Protein AF-A0A6G0XPV6-F1 (afdb_monomer)

Organism: NCBI:txid100861

Mean predicted aligned error: 24.41 Å

Sequence (378 aa):
MSLHVETKFAAVDLTLRTPSNTSTLHERPFAVPECDDDDDSSDSDRELEDHAVDDDDGNQAAPPVDFKWDGVGEIQALKLQNSELVATIKDLKRQVAELEVLLEGVEPIPGLDINSLKDVLQGADIVDHDIRDVKIVHMAKKLRQTKVTLTKERNKAAGASSRIAELEQALHQAQEDLLRSQRQVHKLQLGEKPSEPKIDLSSVVPVKKFDELRVKFEAQTIELKKTQRALQREVGEDVPLAELLDGESGKRGRAQQIVMLKAKVKKLEKELQTRAVPDTGVDAKAEMELQSLKVDKQKQLDQVTSDLNAFKEATDKLSRKYDAQKARVQVLEKEATKNKTKITLLLEKSKNDDALIDALQNELEDLQRGRPQPPKGT

Foldseek 3Di:
DDDDDDDDDDDDDDDDDDDDDDDDDDDDDDDDDDDDDDDDDDDDDDDDDDDDDDDDDDDDDDDDDDDDCVCVVVVVVVVVVVVVVVVVVVVVVVVVVVVVVVVVVDDQDVPDGVQLVVLCVVPHDDDPDDSVVSVVVVVVVVVVVVVVVVVVVVVVVVVVVVVVVVVVVVVVVVVVVVVVVVVVVVVVVVDDDDDDDDDDDDDPPCVVVVVVVVVVVVVVVVVVVVVVVVVCVQQDVPDPVVLVVVVPDPDQGPVRVVVVVVVVVVVVVVVVVVVPDPPCPVVVVVVVVVVVVVVVVVVVVVVVVVVVVVVVVVVVVVVVVVVVVVVVVVVVVVVVVVVVVVVVVVVVVVVVVVVVVVVVVVVVVVVVVVDDDDPDDD

Secondary structure (DSSP, 8-state):
--------PPPPP---PPP---------PPPPP---------------------------PPPPP----TTHHHHHHHHHHHHHHHHHHHHHHHHHHHHHHHHHT-PPPTT--TTTHHHHTTT-------HHHHHHHHHHHHHHHHHHHHHHHHHHHHHHHHHHHHHHHHHHHHHHHHHHHHHHHHHHHT--------------SSHHHHHHHHHHHHHHHHHHHHHHHHHHHHH-TTS-HHHHHTS------HHHHHHHHHHHHHHHHHHHHHH-S--HHHHHHHHHHHHHHHHHHHHHHHHHHHHHHHHHHHHHHHHHHHHHHHHHHHHHHHHHHHHHHHHHHHHHHHHHHHHHHHHHHHHHHHHHHTSPPPP---

InterPro domains:
  IPR038929 Coiled-coil domain-containing protein 13 [PTHR31935] (52-369)

Structure (mmCIF, N/CA/C/O backbone):
data_AF-A0A6G0XPV6-F1
#
_entry.id   AF-A0A6G0XPV6-F1
#
loop_
_atom_site.group_PDB
_atom_site.id
_atom_site.type_symbol
_atom_site.label_atom_id
_atom_site.label_alt_id
_atom_site.label_comp_id
_atom_site.label_asym_id
_atom_site.label_entity_id
_atom_site.label_seq_id
_atom_site.pdbx_PDB_ins_code
_atom_site.Cartn_x
_atom_site.Cartn_y
_atom_site.Cartn_z
_atom_site.occupancy
_atom_site.B_iso_or_equiv
_atom_site.auth_seq_id
_atom_site.auth_comp_id
_atom_site.auth_asym_id
_atom_site.auth_atom_id
_atom_site.pdbx_PDB_model_num
ATOM 1 N N . MET A 1 1 ? 45.791 29.872 6.312 1.00 49.31 1 MET A N 1
ATOM 2 C CA . MET A 1 1 ? 44.598 29.009 6.218 1.00 49.31 1 MET A CA 1
ATOM 3 C C . MET A 1 1 ? 44.912 27.721 6.952 1.00 49.31 1 MET A C 1
ATOM 5 O O . MET A 1 1 ? 45.817 27.038 6.509 1.00 49.31 1 MET A O 1
ATOM 9 N N . SER A 1 2 ? 44.233 27.446 8.065 1.00 40.31 2 SER A N 1
ATOM 10 C CA . SER A 1 2 ? 44.058 26.094 8.614 1.00 40.31 2 SER A CA 1
ATOM 11 C C . SER A 1 2 ? 42.866 26.140 9.561 1.00 40.31 2 SER A C 1
ATOM 13 O O . SER A 1 2 ? 42.873 26.868 10.550 1.00 40.31 2 SER A O 1
ATOM 15 N N . LEU A 1 3 ? 41.815 25.431 9.166 1.00 44.12 3 LEU A N 1
ATOM 16 C CA . LEU A 1 3 ? 40.513 25.353 9.816 1.00 44.12 3 LEU A CA 1
ATOM 17 C C . LEU A 1 3 ? 40.610 24.461 11.058 1.00 44.12 3 LEU A C 1
ATOM 19 O O . LEU A 1 3 ? 41.122 23.351 10.956 1.00 44.12 3 LEU A O 1
ATOM 23 N N . HIS A 1 4 ? 40.084 24.918 12.193 1.00 40.03 4 HIS A N 1
ATOM 24 C CA . HIS A 1 4 ? 39.777 24.062 13.340 1.00 40.03 4 HIS A CA 1
ATOM 25 C C . HIS A 1 4 ? 38.324 24.319 13.736 1.00 40.03 4 HIS A C 1
ATOM 27 O O . HIS A 1 4 ? 37.981 25.395 14.219 1.00 40.03 4 HIS A O 1
ATOM 33 N N . VAL A 1 5 ? 37.466 23.341 13.450 1.00 47.75 5 VAL A N 1
ATOM 34 C CA . VAL A 1 5 ? 36.056 23.323 13.844 1.00 47.75 5 VAL A CA 1
ATOM 35 C C . VAL A 1 5 ? 35.954 22.397 15.051 1.00 47.75 5 VAL A C 1
ATOM 37 O O . VAL A 1 5 ? 36.143 21.192 14.922 1.00 47.75 5 VAL A O 1
ATOM 40 N N . GLU A 1 6 ? 35.689 22.962 16.227 1.00 44.44 6 GLU A N 1
ATOM 41 C CA . GLU A 1 6 ? 35.409 22.200 17.445 1.00 44.44 6 GLU A CA 1
ATOM 42 C C . GLU A 1 6 ? 33.914 21.865 17.517 1.00 44.44 6 GLU A C 1
ATOM 44 O O . GLU A 1 6 ? 33.072 22.736 17.739 1.00 44.44 6 GLU A O 1
ATOM 49 N N . THR A 1 7 ? 33.568 20.590 17.357 1.00 52.47 7 THR A N 1
ATOM 50 C CA . THR A 1 7 ? 32.229 20.068 17.656 1.00 52.47 7 THR A CA 1
ATOM 51 C C . THR A 1 7 ? 32.193 19.542 19.088 1.00 52.47 7 THR A C 1
ATOM 53 O O . THR A 1 7 ? 32.801 18.517 19.394 1.00 52.47 7 THR A O 1
ATOM 56 N N . LYS A 1 8 ? 31.468 20.234 19.971 1.00 47.25 8 LYS A N 1
ATOM 57 C CA . LYS A 1 8 ? 31.174 19.776 21.335 1.00 47.25 8 LYS A CA 1
ATOM 58 C C . LYS A 1 8 ? 29.966 18.836 21.305 1.00 47.25 8 LYS A C 1
ATOM 60 O O . LYS A 1 8 ? 28.861 19.284 21.014 1.00 47.25 8 LYS A O 1
ATOM 65 N N . PHE A 1 9 ? 30.163 17.560 21.630 1.00 42.25 9 PHE A N 1
ATOM 66 C CA . PHE A 1 9 ? 29.075 16.625 21.931 1.00 42.25 9 PHE A CA 1
ATOM 67 C C . PHE A 1 9 ? 28.876 16.558 23.449 1.00 42.25 9 PHE A C 1
ATOM 69 O O . PHE A 1 9 ? 29.795 16.206 24.185 1.00 42.25 9 PHE A O 1
ATOM 76 N N . ALA A 1 10 ? 27.680 16.914 23.917 1.00 42.97 10 ALA A N 1
ATOM 77 C CA . ALA A 1 10 ? 27.242 16.676 25.286 1.00 42.97 10 ALA A CA 1
ATOM 78 C C . ALA A 1 10 ? 26.625 15.271 25.367 1.00 42.97 10 ALA A C 1
ATOM 80 O O . ALA A 1 10 ? 25.616 15.006 24.716 1.00 42.97 10 ALA A O 1
ATOM 81 N N . ALA A 1 11 ? 27.233 14.375 26.145 1.00 42.47 11 ALA A N 1
ATOM 82 C CA . ALA A 1 11 ? 26.653 13.082 26.493 1.00 42.47 11 ALA A CA 1
ATOM 83 C C . ALA A 1 11 ? 25.880 13.232 27.811 1.00 42.47 11 ALA A C 1
ATOM 85 O O . ALA A 1 11 ? 26.464 13.573 28.838 1.00 42.47 11 ALA A O 1
ATOM 86 N N . VAL A 1 12 ? 24.563 13.023 27.768 1.00 45.41 12 VAL A N 1
ATOM 87 C CA . VAL A 1 12 ? 23.719 12.901 28.962 1.00 45.41 12 VAL A CA 1
ATOM 88 C C . VAL A 1 12 ? 23.673 11.425 29.339 1.00 45.41 12 VAL A C 1
ATOM 90 O O . VAL A 1 12 ? 23.233 10.591 28.551 1.00 45.41 12 VAL A O 1
ATOM 93 N N . ASP A 1 13 ? 24.149 11.132 30.542 1.00 49.78 13 ASP A N 1
ATOM 94 C CA . ASP A 1 13 ? 24.100 9.828 31.189 1.00 49.78 13 ASP A CA 1
ATOM 95 C C . ASP A 1 13 ? 22.723 9.654 31.859 1.00 49.78 13 ASP A C 1
ATOM 97 O O . ASP A 1 13 ? 22.327 10.466 32.699 1.00 49.78 13 ASP A O 1
ATOM 101 N N . LEU A 1 14 ? 21.958 8.637 31.454 1.00 42.81 14 LEU A N 1
ATOM 102 C CA . LEU A 1 14 ? 20.659 8.288 32.040 1.00 42.81 14 LEU A CA 1
ATOM 103 C C . LEU A 1 14 ? 20.728 6.868 32.602 1.00 42.81 14 LEU A C 1
ATOM 105 O O . LEU A 1 14 ? 20.331 5.889 31.973 1.00 42.81 14 LEU A O 1
ATOM 109 N N . THR A 1 15 ? 21.205 6.776 33.839 1.00 46.66 15 THR A N 1
ATOM 110 C CA . THR A 1 15 ? 21.022 5.612 34.703 1.00 46.66 15 THR A CA 1
ATOM 111 C C . THR A 1 15 ? 19.633 5.678 35.346 1.00 46.66 15 THR A C 1
ATOM 113 O O . THR A 1 15 ? 19.383 6.479 36.245 1.00 46.66 15 THR A O 1
ATOM 116 N N . LEU A 1 16 ? 18.700 4.828 34.902 1.00 37.09 16 LEU A N 1
ATOM 117 C CA . LEU A 1 16 ? 17.419 4.625 35.587 1.00 37.09 16 LEU A CA 1
ATOM 118 C C . LEU A 1 16 ? 17.441 3.319 36.384 1.00 37.09 16 LEU A C 1
ATOM 120 O O . LEU A 1 16 ? 17.413 2.213 35.855 1.00 37.09 16 LEU A O 1
ATOM 124 N N . ARG A 1 17 ? 17.498 3.511 37.700 1.00 37.88 17 ARG A N 1
ATOM 125 C CA . ARG A 1 17 ? 17.393 2.535 38.783 1.00 37.88 17 ARG A CA 1
ATOM 126 C C . ARG A 1 17 ? 15.908 2.240 39.034 1.00 37.88 17 ARG A C 1
ATOM 128 O O . ARG A 1 17 ? 15.170 3.152 39.394 1.00 37.88 17 ARG A O 1
ATOM 135 N N . THR A 1 18 ? 15.466 0.992 38.893 1.00 41.28 18 THR A N 1
ATOM 136 C CA . THR A 1 18 ? 14.113 0.559 39.297 1.00 41.28 18 THR A CA 1
ATOM 137 C C . THR A 1 18 ? 14.152 -0.167 40.648 1.00 41.28 18 THR A C 1
ATOM 139 O O . THR A 1 18 ? 14.973 -1.072 40.806 1.00 41.28 18 THR A O 1
ATOM 142 N N . PRO A 1 19 ? 13.287 0.173 41.624 1.00 39.00 19 PRO A N 1
ATOM 143 C CA . PRO A 1 19 ? 13.164 -0.573 42.871 1.00 39.00 19 PRO A CA 1
ATOM 144 C C . PRO A 1 19 ? 12.219 -1.772 42.693 1.00 39.00 19 PRO A C 1
ATOM 146 O O . PRO A 1 19 ? 11.041 -1.604 42.383 1.00 39.00 19 PRO A O 1
ATOM 149 N N . SER A 1 20 ? 12.720 -2.985 42.926 1.00 35.31 20 SER A N 1
ATOM 150 C CA . SER A 1 20 ? 11.898 -4.185 43.095 1.00 35.31 20 SER A CA 1
ATOM 151 C C . SER A 1 20 ? 11.535 -4.340 44.570 1.00 35.31 20 SER A C 1
ATOM 153 O O . SER A 1 20 ? 12.398 -4.609 45.403 1.00 35.31 20 SER A O 1
ATOM 155 N N . ASN A 1 21 ? 10.254 -4.173 44.882 1.00 35.88 21 ASN A N 1
ATOM 156 C CA . ASN A 1 21 ? 9.684 -4.491 46.181 1.00 35.88 21 ASN A CA 1
ATOM 157 C C . ASN A 1 21 ? 8.454 -5.364 45.925 1.00 35.88 21 ASN A C 1
ATOM 159 O O . ASN A 1 21 ? 7.423 -4.833 45.532 1.00 35.88 21 ASN A O 1
ATOM 163 N N . THR A 1 22 ? 8.558 -6.681 46.098 1.00 35.03 22 THR A N 1
ATOM 164 C CA . THR A 1 22 ? 7.413 -7.524 46.473 1.00 35.03 22 THR A CA 1
ATOM 165 C C . THR A 1 22 ? 7.911 -8.741 47.238 1.00 35.03 22 THR A C 1
ATOM 167 O O . THR A 1 22 ? 8.741 -9.517 46.771 1.00 35.03 22 THR A O 1
ATOM 170 N N . SER A 1 23 ? 7.418 -8.834 48.467 1.00 34.62 23 SER A N 1
ATOM 171 C CA . SER A 1 23 ? 7.659 -9.909 49.409 1.00 34.62 23 SER A CA 1
ATOM 172 C C . SER A 1 23 ? 6.987 -11.207 48.972 1.00 34.62 23 SER A C 1
ATOM 174 O O . SER A 1 23 ? 5.890 -11.230 48.420 1.00 34.62 23 SER A O 1
ATOM 176 N N . THR A 1 24 ? 7.678 -12.281 49.312 1.00 35.19 24 THR A N 1
ATOM 177 C CA . THR A 1 24 ? 7.305 -13.690 49.288 1.00 35.19 24 THR A CA 1
ATOM 178 C C . THR A 1 24 ? 5.994 -13.994 50.019 1.00 35.19 24 THR A C 1
ATOM 180 O O . THR A 1 24 ? 5.894 -13.708 51.212 1.00 35.19 24 THR A O 1
ATOM 183 N N . LEU A 1 25 ? 5.070 -14.705 49.366 1.00 34.28 25 LEU A N 1
ATOM 184 C CA . LEU A 1 25 ? 4.220 -15.697 50.028 1.00 34.28 25 LEU A CA 1
ATOM 185 C C . LEU A 1 25 ? 4.074 -16.945 49.144 1.00 34.28 25 LEU A C 1
ATOM 187 O O . LEU A 1 25 ? 3.877 -16.877 47.936 1.00 34.28 25 LEU A O 1
ATOM 191 N N . HIS A 1 26 ? 4.267 -18.068 49.818 1.00 35.47 26 HIS A N 1
ATOM 192 C CA . HIS A 1 26 ? 4.260 -19.462 49.396 1.00 35.47 26 HIS A CA 1
ATOM 193 C C . HIS A 1 26 ? 2.823 -19.967 49.137 1.00 35.47 26 HIS A C 1
ATOM 195 O O . HIS A 1 26 ? 1.943 -19.629 49.919 1.00 35.47 26 HIS A O 1
ATOM 201 N N . GLU A 1 27 ? 2.602 -20.782 48.094 1.00 34.09 27 GLU A N 1
ATOM 202 C CA . GLU A 1 27 ? 2.160 -22.200 48.160 1.00 34.09 27 GLU A CA 1
ATOM 203 C C . GLU A 1 27 ? 1.371 -22.697 46.919 1.00 34.09 27 GLU A C 1
ATOM 205 O O . GLU A 1 27 ? 0.263 -22.258 46.638 1.00 34.09 27 GLU A O 1
ATOM 210 N N . ARG A 1 28 ? 1.960 -23.742 46.311 1.00 39.84 28 ARG A N 1
ATOM 211 C CA . ARG A 1 28 ? 1.406 -24.934 45.625 1.00 39.84 28 ARG A CA 1
ATOM 212 C C . ARG A 1 28 ? 0.833 -24.855 44.188 1.00 39.84 28 ARG A C 1
ATOM 214 O O . ARG A 1 28 ? 0.053 -23.965 43.869 1.00 39.84 28 ARG A O 1
ATOM 221 N N . PRO A 1 29 ? 1.195 -25.837 43.325 1.00 40.56 29 PRO A N 1
ATOM 222 C CA . PRO A 1 29 ? 0.810 -25.882 41.917 1.00 40.56 29 PRO A CA 1
ATOM 223 C C . PRO A 1 29 ? -0.549 -26.572 41.722 1.00 40.56 29 PRO A C 1
ATOM 225 O O . PRO A 1 29 ? -0.818 -27.621 42.308 1.00 40.56 29 PRO A O 1
ATOM 228 N N . PHE A 1 30 ? -1.392 -25.989 40.872 1.00 32.88 30 PHE A N 1
ATOM 229 C CA . PHE A 1 30 ? -2.636 -26.599 40.407 1.00 32.88 30 PHE A CA 1
ATOM 230 C C . PHE A 1 30 ? -2.344 -27.400 39.132 1.00 32.88 30 PHE A C 1
ATOM 232 O O . PHE A 1 30 ? -1.812 -26.858 38.164 1.00 32.88 30 PHE A O 1
ATOM 239 N N . ALA A 1 31 ? -2.645 -28.696 39.178 1.00 39.97 31 ALA A N 1
ATOM 240 C CA . ALA A 1 31 ? -2.486 -29.645 38.086 1.00 39.97 31 ALA A CA 1
ATOM 241 C C . ALA A 1 31 ? -3.418 -29.309 36.912 1.00 39.97 31 ALA A C 1
ATOM 243 O O . ALA A 1 31 ? -4.580 -28.954 37.120 1.00 39.97 31 ALA A O 1
ATOM 244 N N . VAL A 1 32 ? -2.903 -29.448 35.690 1.00 45.84 32 VAL A N 1
ATOM 245 C CA . VAL A 1 32 ? -3.688 -29.393 34.453 1.00 45.84 32 VAL A CA 1
ATOM 246 C C . VAL A 1 32 ? -4.078 -30.834 34.105 1.00 45.84 32 VAL A C 1
ATOM 248 O O . VAL A 1 32 ? -3.176 -31.664 33.994 1.00 45.84 32 VAL A O 1
ATOM 251 N N . PRO A 1 33 ? -5.374 -31.169 33.991 1.00 44.88 33 PRO A N 1
ATOM 252 C CA . PRO A 1 33 ? -5.813 -32.465 33.485 1.00 44.88 33 PRO A CA 1
ATOM 253 C C . PRO A 1 33 ? -5.529 -32.559 31.983 1.00 44.88 33 PRO A C 1
ATOM 255 O O . PRO A 1 33 ? -6.062 -31.774 31.201 1.00 44.88 33 PRO A O 1
ATOM 258 N N . GLU A 1 34 ? -4.673 -33.500 31.609 1.00 39.22 34 GLU A N 1
ATOM 259 C CA . GLU A 1 34 ? -4.464 -33.947 30.235 1.00 3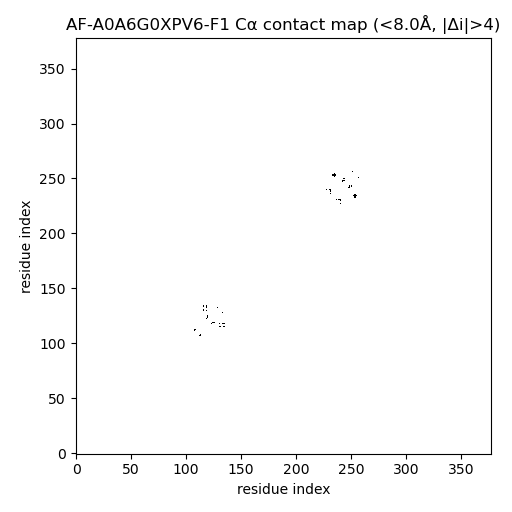9.22 34 GLU A CA 1
ATOM 260 C C . GLU A 1 34 ? -5.424 -35.123 30.017 1.00 39.22 34 GLU A C 1
ATOM 262 O O . GLU A 1 34 ? -5.333 -36.128 30.721 1.00 39.22 34 GLU A O 1
ATOM 267 N N . CYS A 1 35 ? -6.415 -34.943 29.144 1.00 33.38 35 CYS A N 1
ATOM 268 C CA . CYS A 1 35 ? -7.353 -35.983 28.733 1.00 33.38 35 CYS A CA 1
ATOM 269 C C . CYS A 1 35 ? -7.033 -36.399 27.292 1.00 33.38 35 CYS A C 1
ATOM 271 O O . CYS A 1 35 ? -7.314 -35.654 26.357 1.00 33.38 35 CYS A O 1
ATOM 273 N N . ASP A 1 36 ? -6.427 -37.581 27.201 1.00 36.75 36 ASP A N 1
ATOM 274 C CA . ASP A 1 36 ? -6.755 -38.708 26.323 1.00 36.75 36 ASP A CA 1
ATOM 275 C C . ASP A 1 36 ? -6.832 -38.467 24.803 1.00 36.75 36 ASP A C 1
ATOM 277 O O . ASP A 1 36 ? -7.886 -38.156 24.246 1.00 36.75 36 ASP A O 1
ATOM 281 N N . ASP A 1 37 ? -5.709 -38.749 24.133 1.00 38.69 37 ASP A N 1
ATOM 282 C CA . ASP A 1 37 ? -5.690 -39.321 22.784 1.00 38.69 37 ASP A CA 1
ATOM 283 C C . ASP A 1 37 ? -5.751 -40.856 22.918 1.00 38.69 37 ASP A C 1
ATOM 285 O O . ASP A 1 37 ? -4.761 -41.507 23.261 1.00 38.69 37 ASP A O 1
ATOM 289 N N . ASP A 1 38 ? -6.924 -41.436 22.662 1.00 38.41 38 ASP A N 1
ATOM 290 C CA . ASP A 1 38 ? -7.079 -42.869 22.402 1.00 38.41 38 ASP A CA 1
ATOM 291 C C . ASP A 1 38 ? -6.605 -43.168 20.968 1.00 38.41 38 ASP A C 1
ATOM 293 O O . ASP A 1 38 ? -7.266 -42.758 20.012 1.00 38.41 38 ASP A O 1
ATOM 297 N N . ASP A 1 39 ? -5.520 -43.930 20.794 1.00 38.38 39 ASP A N 1
ATOM 298 C CA . ASP A 1 39 ? -5.493 -44.963 19.751 1.00 38.38 39 ASP A CA 1
ATOM 299 C C . ASP A 1 39 ? -4.485 -46.086 20.051 1.00 38.38 39 ASP A C 1
ATOM 301 O O . ASP A 1 39 ? -3.429 -45.912 20.660 1.00 38.38 39 ASP A O 1
ATOM 305 N N . ASP A 1 40 ? -4.894 -47.265 19.615 1.00 37.91 40 ASP A N 1
ATOM 306 C CA . ASP A 1 40 ? -4.595 -48.604 20.100 1.00 37.91 40 ASP A CA 1
ATOM 307 C C . ASP A 1 40 ? -3.389 -49.235 19.376 1.00 37.91 40 ASP A C 1
ATOM 309 O O . ASP A 1 40 ? -3.312 -49.214 18.145 1.00 37.91 40 ASP A O 1
ATOM 313 N N . SER A 1 41 ? -2.463 -49.853 20.119 1.00 38.59 41 SER A N 1
ATOM 314 C CA . SER A 1 41 ? -1.774 -51.087 19.693 1.00 38.59 41 SER A CA 1
ATOM 315 C C . SER A 1 41 ? -0.835 -51.633 20.767 1.00 38.59 41 SER A C 1
ATOM 317 O O . SER A 1 41 ? 0.247 -51.111 21.036 1.00 38.59 41 SER A O 1
ATOM 319 N N . SER A 1 42 ? -1.250 -52.769 21.314 1.00 41.09 42 SER A N 1
ATOM 320 C CA . SER A 1 42 ? -0.422 -53.769 21.982 1.00 41.09 42 SER A CA 1
ATOM 321 C C . SER A 1 42 ? 0.751 -54.247 21.114 1.00 41.09 42 SER A C 1
ATOM 323 O O . SER A 1 42 ? 0.506 -54.618 19.968 1.00 41.09 42 SER A O 1
ATOM 325 N N . ASP A 1 43 ? 1.955 -54.401 21.683 1.00 34.00 43 ASP A N 1
ATOM 326 C CA . ASP A 1 43 ? 2.700 -55.665 21.549 1.00 34.00 43 ASP A CA 1
ATOM 327 C C . ASP A 1 43 ? 3.873 -55.811 22.550 1.00 34.00 43 ASP A C 1
ATOM 329 O O . ASP A 1 43 ? 4.791 -54.997 22.587 1.00 34.00 43 ASP A O 1
ATOM 333 N N . SER A 1 44 ? 3.818 -56.917 23.299 1.00 34.75 44 SER A N 1
ATOM 334 C CA . SER A 1 44 ? 4.909 -57.792 23.764 1.00 34.75 44 SER A CA 1
ATOM 335 C C . SER A 1 44 ? 6.082 -57.286 24.633 1.00 34.75 44 SER A C 1
ATOM 337 O O . SER A 1 44 ? 7.058 -56.711 24.160 1.00 34.75 44 SER A O 1
ATOM 339 N N . ASP A 1 45 ? 6.028 -57.724 25.899 1.00 34.88 45 ASP A N 1
ATOM 340 C CA . ASP A 1 45 ? 7.045 -58.477 26.659 1.00 34.88 45 ASP A CA 1
ATOM 341 C C . ASP A 1 45 ? 8.540 -58.107 26.540 1.00 34.88 45 ASP A C 1
ATOM 343 O O . ASP A 1 45 ? 9.202 -58.428 25.551 1.00 34.88 45 ASP A O 1
ATOM 347 N N . ARG A 1 46 ? 9.142 -57.685 27.667 1.00 37.62 46 ARG A N 1
ATOM 348 C CA . ARG A 1 46 ? 10.070 -58.542 28.446 1.00 37.62 46 ARG A CA 1
ATOM 349 C C . ARG A 1 46 ? 10.626 -57.861 29.698 1.00 37.62 46 ARG A C 1
ATOM 351 O O . ARG A 1 46 ? 11.112 -56.737 29.673 1.00 37.62 46 ARG A O 1
ATOM 358 N N . GLU A 1 47 ? 10.557 -58.645 30.765 1.00 39.12 47 GLU A N 1
ATOM 359 C CA . GLU A 1 47 ? 11.139 -58.498 32.096 1.00 39.12 47 GLU A CA 1
ATOM 360 C C . GLU A 1 47 ? 12.645 -58.207 32.064 1.00 39.12 47 GLU A C 1
ATOM 362 O O . GLU A 1 47 ? 13.338 -58.711 31.183 1.00 39.12 47 GLU A O 1
ATOM 367 N N . LEU A 1 48 ? 13.140 -57.485 33.076 1.00 37.22 48 LEU A N 1
ATOM 368 C CA . LEU A 1 48 ? 14.410 -57.760 33.761 1.00 37.22 48 LEU A CA 1
ATOM 369 C C . LEU A 1 48 ? 14.445 -56.972 35.086 1.00 37.22 48 LEU A C 1
ATOM 371 O O . LEU A 1 4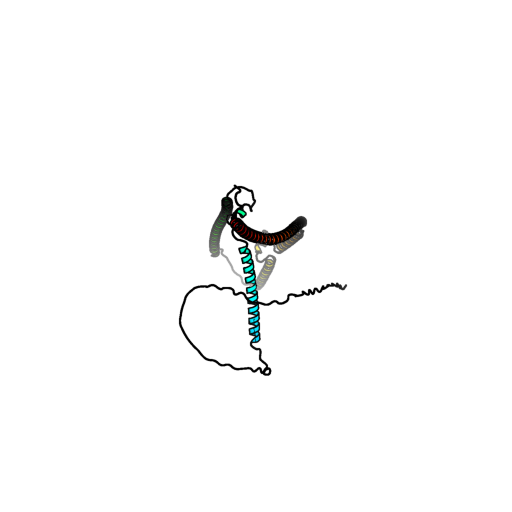8 ? 14.575 -55.749 35.103 1.00 37.22 48 LEU A O 1
ATOM 375 N N . GLU A 1 49 ? 14.303 -57.703 36.189 1.00 39.38 49 GLU A N 1
ATOM 376 C CA . GLU A 1 49 ? 14.716 -57.292 37.533 1.00 39.38 49 GLU A CA 1
ATOM 377 C C . GLU A 1 49 ? 16.254 -57.254 37.612 1.00 39.38 49 GLU A C 1
ATOM 379 O O . GLU A 1 49 ? 16.898 -58.154 37.075 1.00 39.38 49 GLU A O 1
ATOM 384 N N . ASP A 1 50 ? 16.839 -56.291 38.335 1.00 33.38 50 ASP A N 1
ATOM 385 C CA . ASP A 1 50 ? 17.950 -56.598 39.250 1.00 33.38 50 ASP A CA 1
ATOM 386 C C . ASP A 1 50 ? 18.099 -55.546 40.368 1.00 33.38 50 ASP A C 1
ATOM 388 O O . ASP A 1 50 ? 17.691 -54.389 40.261 1.00 33.38 50 ASP A O 1
ATOM 392 N N . HIS A 1 51 ? 18.656 -56.036 41.464 1.00 35.59 51 HIS A N 1
ATOM 393 C CA . HIS A 1 51 ? 18.689 -55.576 42.838 1.00 35.59 51 HIS A CA 1
ATOM 394 C C . HIS A 1 51 ? 19.543 -54.335 43.173 1.00 35.59 51 HIS A C 1
ATOM 396 O O . HIS A 1 51 ? 20.588 -54.082 42.589 1.00 35.59 51 HIS A O 1
ATOM 402 N N . ALA A 1 52 ? 19.066 -53.648 44.225 1.00 42.03 52 ALA A N 1
ATOM 403 C CA . ALA A 1 52 ? 19.731 -53.040 45.393 1.00 42.03 52 ALA A CA 1
ATOM 404 C C . ALA A 1 52 ? 21.222 -52.635 45.347 1.00 42.03 52 ALA A C 1
ATOM 406 O O . ALA A 1 52 ? 22.069 -53.408 44.919 1.00 42.03 52 ALA A O 1
ATOM 407 N N . VAL A 1 53 ? 21.538 -51.498 45.994 1.00 39.91 53 VAL A N 1
ATOM 408 C CA . VAL A 1 53 ? 22.433 -51.383 47.177 1.00 39.91 53 VAL A CA 1
ATOM 409 C C . VAL A 1 53 ? 22.612 -49.893 47.550 1.00 39.91 53 VAL A C 1
ATOM 411 O O . VAL A 1 53 ? 22.916 -49.059 46.700 1.00 39.91 53 VAL A O 1
ATOM 414 N N . ASP A 1 54 ? 22.360 -49.583 48.827 1.00 45.97 54 ASP A N 1
ATOM 415 C CA . ASP A 1 54 ? 22.787 -48.378 49.562 1.00 45.97 54 ASP A CA 1
ATOM 416 C C . ASP A 1 54 ? 24.322 -48.251 49.577 1.00 45.97 54 ASP A C 1
ATOM 418 O O . ASP A 1 54 ? 24.985 -49.270 49.703 1.00 45.97 54 ASP A O 1
ATOM 422 N N . ASP A 1 55 ? 24.877 -47.034 49.525 1.00 39.12 55 ASP A N 1
ATOM 423 C CA . ASP A 1 55 ? 25.937 -46.574 50.451 1.00 39.12 55 ASP A CA 1
ATOM 424 C C . ASP A 1 55 ? 26.487 -45.181 50.064 1.00 39.12 55 ASP A C 1
ATOM 426 O O . ASP A 1 55 ? 27.019 -44.966 48.978 1.00 39.12 55 ASP A O 1
ATOM 430 N N . ASP A 1 56 ? 26.295 -44.250 51.001 1.00 41.66 56 ASP A N 1
ATOM 431 C CA . ASP A 1 56 ? 27.288 -43.402 51.683 1.00 41.66 56 ASP A CA 1
ATOM 432 C C . ASP A 1 56 ? 28.277 -42.453 50.947 1.00 41.66 56 ASP A C 1
ATOM 434 O O . ASP A 1 56 ? 28.742 -42.633 49.827 1.00 41.66 56 ASP A O 1
ATOM 438 N N . ASP A 1 57 ? 28.556 -41.394 51.706 1.00 47.19 57 ASP A N 1
ATOM 439 C CA . ASP A 1 57 ? 29.328 -40.157 51.566 1.00 47.19 57 ASP A CA 1
ATOM 440 C C . ASP A 1 57 ? 30.763 -40.233 50.980 1.00 47.19 57 ASP A C 1
ATOM 442 O O . ASP A 1 57 ? 31.439 -41.259 51.019 1.00 47.19 57 ASP A O 1
ATOM 446 N N . GLY A 1 58 ? 31.294 -39.083 50.522 1.00 41.69 58 GLY A N 1
ATOM 447 C CA . GLY A 1 58 ? 32.749 -38.929 50.340 1.00 41.69 58 GLY A CA 1
ATOM 448 C C . GLY A 1 58 ? 33.250 -37.998 49.231 1.00 41.69 58 GLY A C 1
ATOM 449 O O . GLY A 1 58 ? 33.807 -38.438 48.229 1.00 41.69 58 GLY A O 1
ATOM 450 N N . ASN A 1 59 ? 33.164 -36.687 49.451 1.00 51.59 59 ASN A N 1
ATOM 451 C CA . ASN A 1 59 ? 33.831 -35.639 48.669 1.00 51.59 59 ASN A CA 1
ATOM 452 C C . ASN A 1 59 ? 35.378 -35.697 48.781 1.00 51.59 59 ASN A C 1
ATOM 454 O O . ASN A 1 59 ? 35.908 -35.520 49.876 1.00 51.59 59 ASN A O 1
ATOM 458 N N . GLN A 1 60 ? 36.115 -35.830 47.666 1.00 48.84 60 GLN A N 1
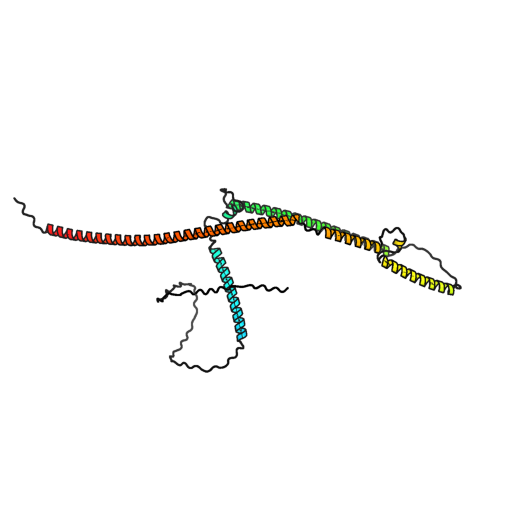ATOM 459 C CA . GLN A 1 60 ? 37.554 -35.507 47.580 1.00 48.84 60 GLN A CA 1
ATOM 460 C C . GLN A 1 60 ? 37.938 -34.998 46.174 1.00 48.84 60 GLN A C 1
ATOM 462 O O . GLN A 1 60 ? 37.811 -35.706 45.179 1.00 48.84 60 GLN A O 1
ATOM 467 N N . ALA A 1 61 ? 38.428 -33.754 46.095 1.00 47.19 61 ALA A N 1
ATOM 468 C CA . ALA A 1 61 ? 38.881 -33.100 44.865 1.00 47.19 61 ALA A CA 1
ATOM 469 C C . ALA A 1 61 ? 40.365 -33.399 44.557 1.00 47.19 61 ALA A C 1
ATOM 471 O O . ALA A 1 61 ? 41.227 -33.254 45.424 1.00 47.19 61 ALA A O 1
ATOM 472 N N . ALA A 1 62 ? 40.655 -33.771 43.305 1.00 56.09 62 ALA A N 1
ATOM 473 C CA . ALA A 1 62 ? 41.987 -34.066 42.756 1.00 56.09 62 ALA A CA 1
ATOM 474 C C . ALA A 1 62 ? 42.576 -32.864 41.957 1.00 56.09 62 ALA A C 1
ATOM 476 O O . ALA A 1 62 ? 41.815 -31.980 41.556 1.00 56.09 62 ALA A O 1
ATOM 477 N N . PRO A 1 63 ? 43.910 -32.790 41.729 1.00 55.81 63 PRO A N 1
ATOM 478 C CA . PRO A 1 63 ? 44.596 -31.593 41.219 1.00 55.81 63 PRO A CA 1
ATOM 479 C C . PRO A 1 63 ? 44.493 -31.439 39.685 1.00 55.81 63 PRO A C 1
ATOM 481 O O . PRO A 1 63 ? 44.230 -32.423 38.991 1.00 55.81 63 PRO A O 1
ATOM 484 N N . PRO A 1 64 ? 44.705 -30.229 39.121 1.00 54.75 64 PRO A N 1
ATOM 485 C CA . PRO A 1 64 ? 44.345 -29.953 37.736 1.00 54.75 64 PRO A CA 1
ATOM 486 C C . PRO A 1 64 ? 45.402 -30.464 36.748 1.00 54.75 64 PRO A C 1
ATOM 488 O O . PRO A 1 64 ? 46.590 -30.173 36.871 1.00 54.75 64 PRO A O 1
ATOM 491 N N . VAL A 1 65 ? 44.929 -31.217 35.754 1.00 59.34 65 VAL A N 1
ATOM 492 C CA . VAL A 1 65 ? 45.691 -31.754 34.621 1.00 59.34 65 VAL A CA 1
ATOM 493 C C . VAL A 1 65 ? 45.411 -30.870 33.401 1.00 59.34 65 VAL A C 1
ATOM 495 O O . VAL A 1 65 ? 44.248 -30.635 33.072 1.00 59.34 65 VAL A O 1
ATOM 498 N N . ASP A 1 66 ? 46.454 -30.379 32.729 1.00 57.28 66 ASP A N 1
ATOM 499 C CA . ASP A 1 66 ? 46.328 -29.525 31.539 1.00 57.28 66 ASP A CA 1
ATOM 500 C C . ASP A 1 66 ? 45.704 -30.290 30.355 1.00 57.28 66 ASP A C 1
ATOM 502 O O . ASP A 1 66 ? 46.330 -31.149 29.727 1.00 57.28 66 ASP A O 1
ATOM 506 N N . PHE A 1 67 ? 44.447 -29.962 30.050 1.00 60.75 67 PHE A N 1
ATOM 507 C CA . PHE A 1 67 ? 43.631 -30.568 28.996 1.00 60.75 67 PHE A CA 1
ATOM 508 C C . PHE A 1 67 ? 43.818 -29.836 27.654 1.00 60.75 67 PHE A C 1
ATOM 510 O O . PHE A 1 67 ? 43.760 -28.607 27.597 1.00 60.75 67 PHE A O 1
ATOM 517 N N . LYS A 1 68 ? 44.042 -30.575 26.557 1.00 64.25 68 LYS A N 1
ATOM 518 C CA . LYS A 1 68 ? 44.288 -30.017 25.210 1.00 64.25 68 LYS A CA 1
ATOM 519 C C . LYS A 1 68 ? 42.988 -29.866 24.409 1.00 64.25 68 LYS A C 1
ATOM 521 O O . LYS A 1 68 ? 42.225 -30.813 24.263 1.00 64.25 68 LYS A O 1
ATOM 526 N N . TRP A 1 69 ? 42.772 -28.667 23.866 1.00 61.97 69 TRP A N 1
ATOM 527 C CA . TRP A 1 69 ? 41.500 -28.143 23.338 1.00 61.97 69 TRP A CA 1
ATOM 528 C C . TRP A 1 69 ? 41.267 -28.365 21.821 1.00 61.97 69 TRP A C 1
ATOM 530 O O . TRP A 1 69 ? 40.558 -27.581 21.193 1.00 61.97 69 TRP A O 1
ATOM 540 N N . ASP A 1 70 ? 41.823 -29.408 21.197 1.00 63.56 70 ASP A N 1
ATOM 541 C CA . ASP A 1 70 ? 41.856 -29.520 19.718 1.00 63.56 70 ASP A CA 1
ATOM 542 C C . ASP A 1 70 ? 40.489 -29.715 19.023 1.00 63.56 70 ASP A C 1
ATOM 544 O O . ASP A 1 70 ? 40.361 -29.425 17.838 1.00 63.56 70 ASP A O 1
ATOM 548 N N . GLY A 1 71 ? 39.434 -30.124 19.732 1.00 63.00 71 GLY A N 1
ATOM 549 C CA . GLY A 1 71 ? 38.068 -30.197 19.178 1.00 63.00 71 GLY A CA 1
ATOM 550 C C . GLY A 1 71 ? 37.252 -28.911 19.342 1.00 63.00 71 GLY A C 1
ATOM 551 O O . GLY A 1 71 ? 36.109 -28.816 18.898 1.00 63.00 71 GLY A O 1
ATOM 552 N N . VAL A 1 72 ? 37.799 -27.906 20.024 1.00 71.06 72 VAL A N 1
ATOM 553 C CA . VAL A 1 72 ? 36.993 -26.779 20.503 1.00 71.06 72 VAL A CA 1
ATOM 554 C C . VAL A 1 72 ? 36.714 -25.764 19.408 1.00 71.06 72 VAL A C 1
ATOM 556 O O . VAL A 1 72 ? 35.655 -25.147 19.433 1.00 71.06 72 VAL A O 1
ATOM 559 N N . GLY A 1 73 ? 37.591 -25.640 18.411 1.00 79.06 73 GLY A N 1
ATOM 560 C CA . GLY A 1 73 ? 37.326 -24.796 17.244 1.00 79.06 73 GLY A CA 1
ATOM 561 C C . GLY A 1 73 ? 36.113 -25.275 16.442 1.00 79.06 73 GLY A C 1
ATOM 562 O O . GLY A 1 73 ? 35.241 -24.478 16.106 1.00 79.06 73 GLY A O 1
ATOM 563 N N . GLU A 1 74 ? 36.008 -26.584 16.204 1.00 81.75 74 GLU A N 1
ATOM 564 C CA . GLU A 1 74 ? 34.886 -27.182 15.470 1.00 81.75 74 GLU A CA 1
ATOM 565 C C . GLU A 1 74 ? 33.586 -27.121 16.282 1.00 81.75 74 GLU A C 1
ATOM 567 O O . GLU A 1 74 ? 32.542 -26.720 15.767 1.00 81.75 74 GLU A O 1
ATOM 572 N N . ILE A 1 75 ? 33.663 -27.388 17.589 1.00 81.19 75 ILE A N 1
ATOM 573 C CA . ILE A 1 75 ? 32.528 -27.218 18.506 1.00 81.19 75 ILE A CA 1
ATOM 574 C C . ILE A 1 75 ? 32.077 -25.750 18.560 1.00 81.19 75 ILE A C 1
ATOM 576 O O . ILE A 1 75 ? 30.877 -25.478 18.586 1.00 81.19 75 ILE A O 1
ATOM 580 N N . GLN A 1 76 ? 33.000 -24.784 18.549 1.00 83.19 76 GLN A N 1
ATOM 581 C CA . GLN A 1 76 ? 32.667 -23.356 18.521 1.00 83.19 76 GLN A CA 1
ATOM 582 C C . GLN A 1 76 ? 32.028 -22.939 17.193 1.00 83.19 76 GLN A C 1
ATOM 584 O O . GLN A 1 76 ? 31.055 -22.186 17.211 1.00 83.19 76 GLN A O 1
ATOM 589 N N . ALA A 1 77 ? 32.515 -23.455 16.062 1.00 85.75 77 ALA A N 1
ATOM 590 C CA . ALA A 1 77 ? 31.936 -23.190 14.748 1.00 85.75 77 ALA A CA 1
ATOM 591 C C . ALA A 1 77 ? 30.510 -23.753 14.635 1.00 85.75 77 ALA A C 1
ATOM 593 O O . ALA A 1 77 ? 29.587 -23.029 14.263 1.00 85.75 77 ALA A O 1
ATOM 594 N N . LEU A 1 78 ? 30.302 -25.004 15.058 1.00 86.56 78 LEU A N 1
ATOM 595 C CA . LEU A 1 78 ? 28.975 -25.625 15.100 1.00 86.56 78 LEU A CA 1
ATOM 596 C C . LEU A 1 78 ? 28.039 -24.904 16.076 1.00 86.56 78 LEU A C 1
ATOM 598 O O . LEU A 1 78 ? 26.853 -24.743 15.795 1.00 86.56 78 LEU A O 1
ATOM 602 N N . LYS A 1 79 ? 28.557 -24.410 17.206 1.00 89.19 79 LYS A N 1
ATOM 603 C CA . LYS A 1 79 ? 27.779 -23.610 18.159 1.00 89.19 79 LYS A CA 1
ATOM 604 C C . LYS A 1 79 ? 27.354 -22.267 17.566 1.00 89.19 79 LYS A C 1
ATOM 606 O O . LYS A 1 79 ? 26.218 -21.852 17.787 1.00 89.19 79 LYS A O 1
ATOM 611 N N . LEU A 1 80 ? 28.226 -21.612 16.801 1.00 91.94 80 LEU A N 1
ATOM 612 C CA . LEU A 1 80 ? 27.902 -20.364 16.114 1.00 91.94 80 LEU A CA 1
ATOM 613 C C . LEU A 1 80 ? 26.844 -20.598 15.029 1.00 91.94 80 LEU A C 1
ATOM 615 O O . LEU A 1 80 ? 25.829 -19.905 15.014 1.00 91.94 80 LEU A O 1
ATOM 619 N N . GLN A 1 81 ? 27.015 -21.631 14.205 1.00 93.38 81 GLN A N 1
ATOM 620 C CA . GLN A 1 81 ? 26.052 -21.983 13.163 1.00 93.38 81 GLN A CA 1
ATOM 621 C C . GLN A 1 81 ? 24.689 -22.378 13.750 1.00 93.38 81 GLN A C 1
ATOM 623 O O . GLN A 1 81 ? 23.653 -21.919 13.275 1.00 93.38 81 GLN A O 1
ATOM 628 N N . ASN A 1 82 ? 24.667 -23.160 14.832 1.00 88.69 82 ASN A N 1
ATOM 629 C CA . ASN A 1 82 ? 23.425 -23.472 15.537 1.00 88.69 82 ASN A CA 1
ATOM 630 C C . ASN A 1 82 ? 22.780 -22.217 16.139 1.00 88.69 82 ASN A C 1
ATOM 632 O O . ASN A 1 82 ? 21.559 -22.095 16.111 1.00 88.69 82 ASN A O 1
ATOM 636 N N . SER A 1 83 ? 23.567 -21.260 16.640 1.00 92.38 83 SER A N 1
ATOM 637 C CA . SER A 1 83 ? 23.023 -19.992 17.145 1.00 92.38 83 SER A CA 1
ATOM 638 C C . SER A 1 83 ? 22.390 -19.142 16.039 1.00 92.38 83 SER A C 1
ATOM 640 O O . SER A 1 83 ? 21.335 -18.546 16.254 1.00 92.38 83 SER A O 1
ATOM 642 N N . GLU A 1 84 ? 22.974 -19.148 14.841 1.00 93.06 84 GLU A N 1
ATOM 643 C CA . GLU A 1 84 ? 22.454 -18.429 13.679 1.00 93.06 84 GLU A CA 1
ATOM 644 C C . GLU A 1 84 ? 21.179 -19.089 13.140 1.00 93.06 84 GLU A C 1
ATOM 646 O O . GLU A 1 84 ? 20.167 -18.418 12.931 1.00 93.06 84 GLU A O 1
ATOM 651 N N . LEU A 1 85 ? 21.164 -20.421 13.026 1.00 91.88 85 LEU A N 1
ATOM 652 C CA . LEU A 1 85 ? 19.961 -21.165 12.649 1.00 91.88 85 LEU A CA 1
ATOM 653 C C . LEU A 1 85 ? 18.824 -20.946 13.656 1.00 91.88 85 LEU A C 1
ATOM 655 O O . LEU A 1 85 ? 17.691 -20.690 13.256 1.00 91.88 85 LEU A O 1
ATOM 659 N N . VAL A 1 86 ? 19.114 -20.940 14.958 1.00 93.62 86 VAL A N 1
ATOM 660 C CA . VAL A 1 86 ? 18.112 -20.633 15.991 1.00 93.62 86 VAL A CA 1
ATOM 661 C C . VAL A 1 86 ? 17.597 -19.193 15.876 1.00 93.62 86 VAL A C 1
ATOM 663 O O . VAL A 1 86 ? 16.399 -18.968 16.060 1.00 93.62 86 VAL A O 1
ATOM 666 N N . ALA A 1 87 ? 18.449 -18.225 15.525 1.00 90.44 87 ALA A N 1
ATOM 667 C CA . ALA A 1 87 ? 18.023 -16.846 15.288 1.00 90.44 87 ALA A CA 1
ATOM 668 C C . ALA A 1 87 ? 17.077 -16.743 14.078 1.00 90.44 87 ALA A C 1
ATOM 670 O O . ALA A 1 87 ? 15.994 -16.172 14.203 1.00 90.44 87 ALA A O 1
ATOM 671 N N . THR A 1 88 ? 17.411 -17.382 12.952 1.00 93.75 88 THR A N 1
ATOM 672 C CA . THR A 1 88 ? 16.540 -17.380 11.760 1.00 93.75 88 THR A CA 1
ATOM 673 C C . THR A 1 88 ? 15.198 -18.072 12.011 1.00 93.75 88 THR A C 1
ATOM 675 O O . THR A 1 88 ? 14.154 -17.561 11.609 1.00 93.75 88 THR A O 1
ATOM 678 N N . ILE A 1 89 ? 15.191 -19.189 12.746 1.00 91.06 89 ILE A N 1
ATOM 679 C CA . ILE A 1 89 ? 13.959 -19.885 13.141 1.00 91.06 89 ILE A CA 1
ATOM 680 C C . ILE A 1 89 ? 13.105 -18.989 14.041 1.00 91.06 89 ILE A C 1
ATOM 682 O O . ILE A 1 89 ? 11.883 -18.966 13.903 1.00 91.06 89 ILE A O 1
ATOM 686 N N . LYS A 1 90 ? 13.722 -18.232 14.951 1.00 93.94 90 LYS A N 1
ATOM 687 C CA . LYS A 1 90 ? 13.005 -17.293 15.818 1.00 93.94 90 LYS A CA 1
ATOM 688 C C . LYS A 1 90 ? 12.385 -16.143 15.021 1.00 93.94 90 LYS A C 1
ATOM 690 O O . LYS A 1 90 ? 11.242 -15.778 15.288 1.00 93.94 90 LYS A O 1
ATOM 695 N N . ASP A 1 91 ? 13.093 -15.620 14.024 1.00 92.19 91 ASP A N 1
ATOM 696 C CA . ASP A 1 91 ? 12.581 -14.554 13.161 1.00 92.19 91 ASP A CA 1
ATOM 697 C C . ASP A 1 91 ? 11.440 -15.030 12.260 1.00 92.19 91 ASP A C 1
ATOM 699 O O . ASP A 1 91 ? 10.426 -14.340 12.149 1.00 92.19 91 ASP A O 1
ATOM 703 N N . LEU A 1 92 ? 11.550 -16.230 11.684 1.00 90.75 92 LEU A N 1
ATOM 704 C CA . LEU A 1 92 ? 10.474 -16.828 10.891 1.00 90.75 92 LEU A CA 1
ATOM 705 C C . LEU A 1 92 ? 9.248 -17.149 11.750 1.00 90.75 92 LEU A C 1
ATOM 707 O O . LEU A 1 92 ? 8.130 -16.839 11.353 1.00 90.75 92 LEU A O 1
ATOM 711 N N . LYS A 1 93 ? 9.436 -17.680 12.964 1.00 92.38 93 LYS A N 1
ATOM 712 C CA . LYS A 1 93 ? 8.329 -17.895 13.910 1.00 92.38 93 LYS A CA 1
ATOM 713 C C . LYS A 1 93 ? 7.642 -16.589 14.304 1.00 92.38 93 LYS A C 1
ATOM 715 O O . LYS A 1 93 ? 6.428 -16.572 14.463 1.00 92.38 93 LYS A O 1
ATOM 720 N N . ARG A 1 94 ? 8.389 -15.486 14.412 1.00 90.38 94 ARG A N 1
ATOM 721 C CA . ARG A 1 94 ? 7.804 -14.163 14.664 1.00 90.38 94 ARG A CA 1
ATOM 722 C C . ARG A 1 94 ? 6.980 -13.665 13.475 1.00 90.38 94 ARG A C 1
ATOM 724 O O . ARG A 1 94 ? 5.900 -13.136 13.695 1.00 90.38 94 ARG A O 1
ATOM 731 N N . GLN A 1 95 ? 7.455 -13.862 12.243 1.00 91.75 95 GLN A N 1
ATOM 732 C CA . GLN A 1 95 ? 6.697 -13.502 11.036 1.00 91.75 95 GLN A CA 1
ATOM 733 C C . GLN A 1 95 ? 5.413 -14.326 10.898 1.00 91.75 95 GLN A C 1
ATOM 735 O O . GLN A 1 95 ? 4.378 -13.787 10.522 1.00 91.75 95 GLN A O 1
ATOM 740 N N . VAL A 1 96 ? 5.462 -15.617 11.235 1.00 82.19 96 VAL A N 1
ATOM 741 C CA . VAL A 1 96 ? 4.277 -16.486 11.233 1.00 82.19 96 VAL A CA 1
ATOM 742 C C . VAL A 1 96 ? 3.271 -16.034 12.291 1.00 82.19 96 VAL A C 1
ATOM 744 O O . VAL A 1 96 ? 2.114 -15.828 11.948 1.00 82.19 96 VAL A O 1
ATOM 747 N N . ALA A 1 97 ? 3.713 -15.749 13.519 1.00 87.50 97 ALA A N 1
ATOM 748 C CA . ALA A 1 97 ? 2.832 -15.233 14.568 1.00 87.50 97 ALA A CA 1
ATOM 749 C C . ALA A 1 97 ? 2.199 -13.875 14.199 1.00 87.50 97 ALA A C 1
ATOM 751 O O . ALA A 1 97 ? 1.046 -13.606 14.522 1.00 87.50 97 ALA A O 1
ATOM 752 N N . GLU A 1 98 ? 2.935 -13.013 13.496 1.00 84.62 98 GLU A N 1
ATOM 753 C CA . GLU A 1 98 ? 2.412 -11.734 13.009 1.00 84.62 98 GLU A CA 1
ATOM 754 C C . GLU A 1 98 ? 1.341 -11.931 11.923 1.00 84.62 98 GLU A C 1
ATOM 756 O O . GLU A 1 98 ? 0.311 -11.259 11.942 1.00 84.62 98 GLU A O 1
ATOM 761 N N . LEU A 1 99 ? 1.537 -12.889 11.011 1.00 79.94 99 LEU A N 1
ATOM 762 C CA . LEU A 1 99 ? 0.552 -13.232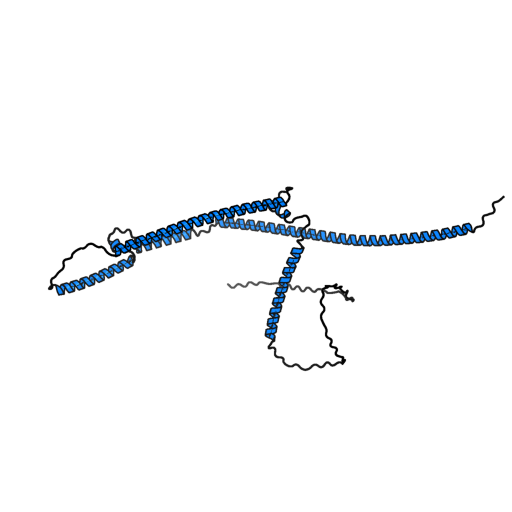 9.983 1.00 79.94 99 LEU A CA 1
ATOM 763 C C . LEU A 1 99 ? -0.679 -13.951 10.548 1.00 79.94 99 LEU A C 1
ATOM 765 O O . LEU A 1 99 ? -1.782 -13.725 10.059 1.00 79.94 99 LEU A O 1
ATOM 769 N N . GLU A 1 100 ? -0.515 -14.779 11.576 1.00 77.69 100 GLU A N 1
ATOM 770 C CA . GLU A 1 100 ? -1.620 -15.465 12.252 1.00 77.69 100 GLU A CA 1
ATOM 771 C C . GLU A 1 100 ? -2.538 -14.472 12.971 1.00 77.69 100 GLU A C 1
ATOM 773 O O . GLU A 1 100 ? -3.749 -14.517 12.769 1.00 77.69 100 GLU A O 1
ATOM 778 N N . VAL A 1 101 ? -1.981 -13.484 13.683 1.00 71.81 101 VAL A N 1
ATOM 779 C CA . VAL A 1 101 ? -2.776 -12.401 14.295 1.00 71.81 101 VAL A CA 1
ATOM 780 C C . VAL A 1 101 ? -3.480 -11.550 13.229 1.00 71.81 101 VAL A C 1
ATOM 782 O O . VAL A 1 101 ? -4.606 -11.090 13.434 1.00 71.81 101 VAL A O 1
ATOM 785 N N . LEU A 1 102 ? -2.852 -11.357 12.063 1.00 70.50 102 LEU A N 1
ATOM 786 C CA . LEU A 1 102 ? -3.474 -10.660 10.934 1.00 70.50 102 LEU A CA 1
ATOM 787 C C . LEU A 1 102 ? -4.617 -11.458 10.291 1.00 70.50 102 LEU A C 1
ATOM 789 O O . LEU A 1 102 ? -5.553 -10.836 9.795 1.00 70.50 102 LEU A O 1
ATOM 793 N N . LEU A 1 103 ? -4.567 -12.793 10.288 1.00 61.59 103 LEU A N 1
ATOM 794 C CA . LEU A 1 103 ? -5.647 -13.641 9.770 1.00 61.59 103 LEU A CA 1
ATOM 795 C C . LEU A 1 103 ? -6.795 -13.808 10.771 1.00 61.59 103 LEU A C 1
ATOM 797 O O . LEU A 1 103 ? -7.951 -13.814 10.358 1.00 61.59 103 LEU A O 1
ATOM 801 N N . GLU A 1 104 ? -6.495 -13.889 12.065 1.00 65.75 104 GLU A N 1
ATOM 802 C CA . GLU A 1 104 ? -7.497 -13.959 13.137 1.00 65.75 104 GLU A CA 1
ATOM 803 C C . GLU A 1 104 ? -8.335 -12.670 13.219 1.00 65.75 104 GLU A C 1
ATOM 805 O O . GLU A 1 104 ? -9.531 -12.703 13.488 1.00 65.75 104 GLU A O 1
ATOM 810 N N . GLY A 1 105 ? -7.753 -11.522 12.860 1.00 54.84 105 GLY A N 1
ATOM 811 C CA . GLY A 1 105 ? -8.500 -10.274 12.678 1.00 54.84 105 GLY A CA 1
ATOM 812 C C . GLY A 1 105 ? -9.420 -10.229 11.444 1.00 54.84 105 GLY A C 1
ATOM 813 O O . GLY A 1 105 ? -10.140 -9.243 11.276 1.00 54.84 105 GLY A O 1
ATOM 814 N N . VAL A 1 106 ? -9.404 -11.249 10.571 1.00 63.41 106 VAL A N 1
ATOM 815 C CA . VAL A 1 106 ? -10.199 -11.340 9.328 1.00 63.41 106 VAL A CA 1
ATOM 816 C C . VAL A 1 106 ? -11.144 -12.549 9.387 1.00 63.41 106 VAL A C 1
ATOM 818 O O . VAL A 1 106 ? -11.150 -13.413 8.511 1.00 63.41 106 VAL A O 1
ATOM 821 N N . GLU A 1 107 ? -11.992 -12.617 10.412 1.00 60.12 107 GLU A N 1
ATOM 822 C CA . GLU A 1 107 ? -13.133 -13.540 10.391 1.00 60.12 107 GLU A CA 1
ATOM 823 C C . GLU A 1 107 ? -14.236 -13.043 9.423 1.00 60.12 107 GLU A C 1
ATOM 825 O O . GLU A 1 107 ? -14.578 -11.853 9.433 1.00 60.12 107 GLU A O 1
ATOM 830 N N . PRO A 1 108 ? -14.834 -13.908 8.570 1.00 59.12 108 PRO A N 1
ATOM 831 C CA . PRO A 1 108 ? -15.909 -13.498 7.663 1.00 59.12 108 PRO A CA 1
ATOM 832 C C . PRO A 1 108 ? -17.215 -13.206 8.419 1.00 59.12 108 PRO A C 1
ATOM 834 O O . PRO A 1 108 ? -17.797 -14.091 9.044 1.00 59.12 108 PRO A O 1
ATOM 837 N N . ILE A 1 109 ? -17.720 -11.973 8.320 1.00 53.56 109 ILE A N 1
ATOM 838 C CA . ILE A 1 109 ? -18.973 -11.554 8.967 1.00 53.56 109 ILE A CA 1
ATOM 839 C C . ILE A 1 109 ? -20.168 -12.316 8.353 1.00 53.56 109 ILE A C 1
ATOM 841 O O . ILE A 1 109 ? -20.370 -12.263 7.136 1.00 53.56 109 ILE A O 1
ATOM 845 N N . PRO A 1 110 ? -21.028 -12.974 9.149 1.00 57.97 110 PRO A N 1
ATOM 846 C CA . PRO A 1 110 ? -22.207 -13.656 8.624 1.00 57.97 110 PRO A CA 1
ATOM 847 C C . PRO A 1 110 ? -23.225 -12.649 8.070 1.00 57.97 110 PRO A C 1
ATOM 849 O O . PRO A 1 110 ? -23.745 -11.806 8.798 1.00 57.97 110 PRO A O 1
ATOM 852 N N . GLY A 1 111 ? -23.515 -12.737 6.769 1.00 54.12 111 GLY A N 1
ATOM 853 C CA . GLY A 1 111 ? -24.488 -11.880 6.076 1.00 54.12 111 GLY A CA 1
ATOM 854 C C . GLY A 1 111 ? -23.942 -10.549 5.540 1.00 54.12 111 GLY A C 1
ATOM 855 O O . GLY A 1 111 ? -24.654 -9.870 4.806 1.00 54.12 111 GLY A O 1
ATOM 856 N N . LEU A 1 112 ? -22.685 -10.200 5.834 1.00 54.34 112 LEU A N 1
ATOM 857 C CA . LEU A 1 112 ? -21.977 -9.069 5.234 1.00 54.34 112 LEU A CA 1
ATOM 858 C C . LEU A 1 112 ? -20.807 -9.608 4.409 1.00 54.34 112 LEU A C 1
ATOM 860 O O . LEU A 1 112 ? -19.747 -9.939 4.938 1.00 54.34 112 LEU A O 1
ATOM 864 N N . ASP A 1 113 ? -20.998 -9.693 3.097 1.00 55.66 113 ASP A N 1
ATOM 865 C CA . ASP A 1 113 ? -19.933 -10.112 2.196 1.00 55.66 113 ASP A CA 1
ATOM 866 C C . ASP A 1 113 ? -18.935 -8.951 2.032 1.00 55.66 113 ASP A C 1
ATOM 868 O O . ASP A 1 113 ? -19.265 -7.906 1.472 1.00 55.66 113 ASP A O 1
ATOM 872 N N . ILE A 1 114 ? -17.692 -9.113 2.500 1.00 55.53 114 ILE A N 1
ATOM 873 C CA . ILE A 1 114 ? -16.577 -8.149 2.336 1.00 55.53 114 ILE A CA 1
ATOM 874 C C . ILE A 1 114 ? -16.357 -7.806 0.845 1.00 55.53 114 ILE A C 1
ATOM 876 O O . ILE A 1 114 ? -15.739 -6.805 0.485 1.00 55.53 114 ILE A O 1
ATOM 880 N N . ASN A 1 115 ? -16.915 -8.604 -0.061 1.00 54.31 115 ASN A N 1
ATOM 881 C CA . ASN A 1 115 ? -16.940 -8.340 -1.489 1.00 54.31 115 ASN A CA 1
ATOM 882 C C . ASN A 1 115 ? -18.037 -7.358 -1.931 1.00 54.31 115 ASN A C 1
ATOM 884 O O . ASN A 1 115 ? -17.817 -6.668 -2.927 1.00 54.31 115 ASN A O 1
ATOM 888 N N . SER A 1 116 ? -19.142 -7.205 -1.189 1.00 53.88 116 SER A N 1
ATOM 889 C CA . SER A 1 116 ? -20.129 -6.141 -1.420 1.00 53.88 116 SER A CA 1
ATOM 890 C C . SER A 1 116 ? -19.538 -4.738 -1.211 1.00 53.88 116 SER A C 1
ATOM 892 O O . SER A 1 116 ? -19.804 -3.752 -1.894 1.00 53.88 116 SER A O 1
ATOM 894 N N . LEU A 1 117 ? -18.619 -4.674 -0.271 1.00 53.91 117 LEU A N 1
ATOM 895 C CA . LEU A 1 117 ? -17.880 -3.495 0.135 1.00 53.91 117 LEU A CA 1
ATOM 896 C C . LEU A 1 117 ? -16.941 -2.960 -0.970 1.00 53.91 117 LEU A C 1
ATOM 898 O O . LEU A 1 117 ? -16.698 -1.763 -1.051 1.00 53.91 117 LEU A O 1
ATOM 902 N N . LYS A 1 118 ? -16.445 -3.812 -1.877 1.00 57.75 118 LYS A N 1
ATOM 903 C CA . LYS A 1 118 ? -15.527 -3.443 -2.977 1.00 57.75 118 LYS A CA 1
ATOM 904 C C . LYS A 1 118 ? -16.211 -2.714 -4.140 1.00 57.75 118 LYS A C 1
ATOM 906 O O . LYS A 1 118 ? -15.531 -2.062 -4.932 1.00 57.75 118 LYS A O 1
ATOM 911 N N . ASP A 1 119 ? -17.529 -2.820 -4.237 1.00 54.56 119 ASP A N 1
ATOM 912 C CA . ASP A 1 119 ? -18.310 -2.297 -5.359 1.00 54.56 119 ASP A CA 1
ATOM 913 C C . ASP A 1 119 ? -18.758 -0.855 -5.179 1.00 54.56 119 ASP A C 1
ATOM 915 O O . ASP A 1 119 ? -18.862 -0.101 -6.142 1.00 54.56 119 ASP A O 1
ATOM 919 N N . VAL A 1 120 ? -18.893 -0.412 -3.943 1.00 54.09 120 VAL A N 1
ATOM 920 C CA . VAL A 1 120 ? -19.042 1.013 -3.664 1.00 54.09 120 VAL A CA 1
ATOM 921 C C . VAL A 1 120 ? -17.685 1.734 -3.854 1.00 54.09 120 VAL A C 1
ATOM 923 O O . VAL A 1 120 ? -17.614 2.901 -4.215 1.00 54.09 120 VAL A O 1
ATOM 926 N N . LEU A 1 121 ? -16.558 1.034 -3.705 1.00 51.75 121 LEU A N 1
ATOM 927 C CA . LEU A 1 121 ? -15.211 1.615 -3.577 1.00 51.75 121 LEU A CA 1
ATOM 928 C C . LEU A 1 121 ? -14.525 2.087 -4.879 1.00 51.75 121 LEU A C 1
ATOM 930 O O . LEU A 1 121 ? -13.438 2.659 -4.821 1.00 51.75 121 LEU A O 1
ATOM 934 N N . GLN A 1 122 ? -15.137 1.894 -6.049 1.00 53.88 122 GLN A N 1
ATOM 935 C CA . GLN A 1 122 ? -14.680 2.486 -7.321 1.00 53.88 122 GLN A CA 1
ATOM 936 C C . GLN A 1 122 ? -15.468 3.735 -7.739 1.00 53.88 122 GLN A C 1
ATOM 938 O O . GLN A 1 122 ? -15.357 4.178 -8.880 1.00 53.88 122 GLN A O 1
ATOM 943 N N . GLY A 1 123 ? -16.219 4.326 -6.812 1.00 56.38 123 GLY A N 1
ATOM 944 C CA . GLY A 1 123 ? -16.924 5.590 -7.021 1.00 56.38 123 GLY A CA 1
ATOM 945 C C . GLY A 1 123 ? -18.390 5.472 -6.650 1.00 56.38 123 GLY A C 1
ATOM 946 O O . GLY A 1 123 ? -19.251 5.578 -7.513 1.00 56.38 123 GLY A O 1
ATOM 947 N N . ALA A 1 124 ? -18.604 5.194 -5.369 1.00 63.53 124 ALA A N 1
ATOM 948 C CA . ALA A 1 124 ? -19.856 5.044 -4.653 1.00 63.53 124 ALA A CA 1
ATOM 949 C C . ALA A 1 124 ? -20.963 5.979 -5.144 1.00 63.53 124 ALA A C 1
ATOM 951 O O . ALA A 1 124 ? -20.856 7.184 -4.953 1.00 63.53 124 ALA A O 1
ATOM 952 N N . ASP A 1 125 ? -22.058 5.412 -5.641 1.00 45.72 125 ASP A N 1
ATOM 953 C CA . ASP A 1 125 ? -23.374 6.010 -5.458 1.00 45.72 125 ASP A CA 1
ATOM 954 C C . ASP A 1 125 ? -24.280 4.938 -4.867 1.00 45.72 125 ASP A C 1
ATOM 956 O O . ASP A 1 125 ? -24.315 3.793 -5.324 1.00 45.72 125 ASP A O 1
ATOM 960 N N . ILE A 1 126 ? -24.944 5.319 -3.782 1.00 58.34 126 ILE A N 1
ATOM 961 C CA . ILE A 1 126 ? -25.935 4.521 -3.075 1.00 58.34 126 ILE A CA 1
ATOM 962 C C . ILE A 1 126 ? -27.014 4.164 -4.088 1.00 58.34 126 ILE A C 1
ATOM 964 O O . ILE A 1 126 ? -27.770 5.028 -4.530 1.00 58.34 126 ILE A O 1
ATOM 968 N N . VAL A 1 127 ? -27.097 2.893 -4.450 1.00 47.25 127 VAL A N 1
ATOM 969 C CA . VAL A 1 127 ? -28.279 2.379 -5.122 1.00 47.25 127 VAL A CA 1
ATOM 970 C C . VAL A 1 127 ? -28.592 1.028 -4.509 1.00 47.25 127 VAL A C 1
ATOM 972 O O . VAL A 1 127 ? -27.685 0.216 -4.348 1.00 47.25 127 VAL A O 1
ATOM 975 N N . ASP A 1 128 ? -29.864 0.812 -4.179 1.00 56.81 128 ASP A N 1
ATOM 976 C CA . ASP A 1 128 ? -30.483 -0.446 -3.732 1.00 56.81 128 ASP A CA 1
ATOM 977 C C . ASP A 1 128 ? -30.353 -1.575 -4.786 1.00 56.81 128 ASP A C 1
ATOM 979 O O . ASP A 1 128 ? -31.330 -2.198 -5.191 1.00 56.81 128 ASP A O 1
ATOM 983 N N . HIS A 1 129 ? -29.152 -1.828 -5.302 1.00 57.59 129 HIS A N 1
ATOM 984 C CA . HIS A 1 129 ? -28.865 -2.954 -6.177 1.00 57.59 129 HIS A CA 1
ATOM 985 C C . HIS A 1 129 ? -28.098 -4.002 -5.389 1.00 57.59 129 HIS A C 1
ATOM 987 O O . HIS A 1 129 ? -27.141 -3.686 -4.678 1.00 57.59 129 HIS A O 1
ATOM 993 N N . ASP A 1 130 ? -28.535 -5.252 -5.537 1.00 72.31 130 ASP A N 1
ATOM 994 C CA . ASP A 1 130 ? -27.879 -6.406 -4.943 1.00 72.31 130 ASP A CA 1
ATOM 995 C C . ASP A 1 130 ? -26.397 -6.359 -5.308 1.00 72.31 130 ASP A C 1
ATOM 997 O O . ASP A 1 130 ? -26.017 -6.263 -6.480 1.00 72.31 130 ASP A O 1
ATOM 1001 N N . ILE A 1 131 ? -25.538 -6.366 -4.295 1.00 65.81 131 ILE A N 1
ATOM 1002 C CA . ILE A 1 131 ? -24.132 -6.086 -4.523 1.00 65.81 131 ILE A CA 1
ATOM 1003 C C . ILE A 1 131 ? -23.455 -7.205 -5.342 1.00 65.81 131 ILE A C 1
ATOM 1005 O O . ILE A 1 131 ? -22.431 -7.007 -5.993 1.00 65.81 131 ILE A O 1
ATOM 1009 N N . ARG A 1 132 ? -24.096 -8.373 -5.439 1.00 66.38 132 ARG A N 1
ATOM 1010 C CA . ARG A 1 132 ? -23.746 -9.412 -6.414 1.00 66.38 132 ARG A CA 1
ATOM 1011 C C . ARG A 1 132 ? -23.814 -8.917 -7.864 1.00 66.38 132 ARG A C 1
ATOM 1013 O O . ARG A 1 132 ? -22.926 -9.230 -8.662 1.00 66.38 132 ARG A O 1
ATOM 1020 N N . ASP A 1 133 ? -24.840 -8.150 -8.211 1.00 70.50 133 ASP A N 1
ATOM 1021 C CA . ASP A 1 133 ? -25.059 -7.673 -9.575 1.00 70.50 133 ASP A CA 1
ATOM 1022 C C . ASP A 1 133 ? -24.035 -6.601 -9.959 1.00 70.50 133 ASP A C 1
ATOM 1024 O O . ASP A 1 133 ? -23.538 -6.589 -11.091 1.00 70.50 133 ASP A O 1
ATOM 1028 N N . VAL A 1 134 ? -23.617 -5.766 -9.003 1.00 69.62 134 VAL A N 1
ATOM 1029 C CA . VAL A 1 134 ? -22.554 -4.772 -9.219 1.00 69.62 134 VAL A CA 1
ATOM 1030 C C . VAL A 1 134 ? -21.223 -5.464 -9.548 1.00 69.62 134 VAL A C 1
ATOM 1032 O O . VAL A 1 134 ? -20.548 -5.095 -10.522 1.00 69.62 134 VAL A O 1
ATOM 1035 N N . LYS A 1 135 ? -20.906 -6.565 -8.859 1.00 74.75 135 LYS A N 1
ATOM 1036 C CA . LYS A 1 135 ? -19.696 -7.348 -9.119 1.00 74.75 135 LYS A CA 1
ATOM 1037 C C . LYS A 1 135 ? -19.719 -8.028 -10.484 1.00 74.75 135 LYS A C 1
ATOM 1039 O O . LYS A 1 135 ? -18.698 -8.035 -11.186 1.00 74.75 135 LYS A O 1
ATOM 1044 N N . ILE A 1 136 ? -20.869 -8.584 -10.878 1.00 77.75 136 ILE A N 1
ATOM 1045 C CA . ILE A 1 136 ? -21.084 -9.201 -12.198 1.00 77.75 136 ILE A CA 1
ATOM 1046 C C . ILE A 1 136 ? -20.849 -8.164 -13.300 1.00 77.75 136 ILE A C 1
ATOM 1048 O O . ILE A 1 136 ? -20.119 -8.431 -14.260 1.00 77.75 136 ILE A O 1
ATOM 1052 N N . VAL A 1 137 ? -21.385 -6.953 -13.139 1.00 78.19 137 VAL A N 1
ATOM 1053 C CA . VAL A 1 137 ? -21.212 -5.864 -14.107 1.00 78.19 137 VAL A CA 1
ATOM 1054 C C . VAL A 1 137 ? -19.757 -5.387 -14.172 1.00 78.19 137 VAL A C 1
ATOM 1056 O O . VAL A 1 137 ? -19.222 -5.213 -15.273 1.00 78.19 137 VAL A O 1
ATOM 1059 N N . HIS A 1 138 ? -19.077 -5.215 -13.033 1.00 78.31 138 HIS A N 1
ATOM 1060 C CA . HIS A 1 138 ? -17.661 -4.835 -13.002 1.00 78.31 138 HIS A CA 1
ATOM 1061 C C . HIS A 1 138 ? -16.785 -5.877 -13.713 1.00 78.31 138 HIS A C 1
ATOM 1063 O O . HIS A 1 138 ? -15.957 -5.538 -14.569 1.00 78.31 138 HIS A O 1
ATOM 1069 N N . MET A 1 139 ? -16.997 -7.161 -13.414 1.00 84.19 139 MET A N 1
ATOM 1070 C CA . MET A 1 139 ? -16.249 -8.232 -14.062 1.00 84.19 139 MET A CA 1
ATOM 1071 C C . MET A 1 139 ? -16.554 -8.335 -15.559 1.00 84.19 139 MET A C 1
ATOM 1073 O O . MET A 1 139 ? -15.627 -8.520 -16.351 1.00 84.19 139 MET A O 1
ATOM 1077 N N . ALA A 1 140 ? -17.808 -8.134 -15.972 1.00 76.38 140 ALA A N 1
ATOM 1078 C CA . ALA A 1 140 ? -18.194 -8.096 -17.381 1.00 76.38 140 ALA A CA 1
ATOM 1079 C C . ALA A 1 140 ? -17.536 -6.925 -18.135 1.00 76.38 140 ALA A C 1
ATOM 1081 O O . ALA A 1 140 ? -17.033 -7.108 -19.249 1.00 76.38 140 ALA A O 1
ATOM 1082 N N . LYS A 1 141 ? -17.453 -5.735 -17.519 1.00 82.06 141 LYS A N 1
ATOM 1083 C CA . LYS A 1 141 ? -16.705 -4.586 -18.063 1.00 82.06 141 LYS A CA 1
ATOM 1084 C C . LYS A 1 141 ? -15.225 -4.919 -18.241 1.00 82.06 141 LYS A C 1
ATOM 1086 O O . LYS A 1 141 ? -14.679 -4.688 -19.323 1.00 82.06 141 LYS A O 1
ATOM 1091 N N . LYS A 1 142 ? -14.594 -5.515 -17.224 1.00 90.06 142 LYS A N 1
ATOM 1092 C CA . LYS A 1 142 ? -13.180 -5.912 -17.275 1.00 90.06 142 LYS A CA 1
ATOM 1093 C C . LYS A 1 142 ? -12.920 -6.968 -18.355 1.00 90.06 142 LYS A C 1
ATOM 1095 O O . LYS A 1 142 ? -11.967 -6.816 -19.112 1.00 90.06 142 LYS A O 1
ATOM 1100 N N . LEU A 1 143 ? -13.796 -7.970 -18.492 1.00 87.19 143 LEU A N 1
ATOM 1101 C CA . LEU A 1 143 ? -13.733 -8.994 -19.547 1.00 87.19 143 LEU A CA 1
ATOM 1102 C C . LEU A 1 143 ? -13.867 -8.401 -20.952 1.00 87.19 143 LEU A C 1
ATOM 1104 O O . LEU A 1 143 ? -13.136 -8.780 -21.868 1.00 87.19 143 LEU A O 1
ATOM 1108 N N . ARG A 1 144 ? -14.784 -7.448 -21.143 1.00 92.19 144 ARG A N 1
ATOM 1109 C CA . ARG A 1 144 ? -14.931 -6.769 -22.435 1.00 92.19 144 ARG A CA 1
ATOM 1110 C C . ARG A 1 144 ? -13.683 -5.951 -22.767 1.00 92.19 144 ARG A C 1
ATOM 1112 O O . ARG A 1 144 ? -13.222 -6.000 -23.905 1.00 92.19 144 ARG A O 1
ATOM 1119 N N . GLN A 1 145 ? -13.115 -5.251 -21.786 1.00 89.25 145 GLN A N 1
ATOM 1120 C CA . GLN A 1 145 ? -11.901 -4.454 -21.962 1.00 89.25 145 GLN A CA 1
ATOM 1121 C C . GLN A 1 145 ? -10.691 -5.319 -22.339 1.00 89.25 145 GLN A C 1
ATOM 1123 O O . GLN A 1 145 ? -10.022 -5.019 -23.328 1.00 89.25 145 GLN A O 1
ATOM 1128 N N . THR A 1 146 ? -10.438 -6.419 -21.625 1.00 91.62 146 THR A N 1
ATOM 1129 C CA . THR A 1 146 ? -9.344 -7.346 -21.966 1.00 91.62 146 THR A CA 1
ATOM 1130 C C . THR A 1 146 ? -9.569 -8.060 -23.299 1.00 91.62 146 THR A C 1
ATOM 1132 O O . THR A 1 146 ? -8.616 -8.285 -24.041 1.00 91.62 146 THR A O 1
ATOM 1135 N N . LYS A 1 147 ? -10.816 -8.364 -23.683 1.00 93.50 147 LYS A N 1
ATOM 1136 C CA . LYS A 1 147 ? -11.120 -8.928 -25.013 1.00 93.50 147 LYS A CA 1
ATOM 1137 C C . LYS A 1 147 ? -10.816 -7.941 -26.147 1.00 93.50 147 LYS A C 1
ATOM 1139 O O . LYS A 1 147 ? -10.315 -8.339 -27.202 1.00 93.50 147 LYS A O 1
ATOM 1144 N N . VAL A 1 148 ? -11.082 -6.650 -25.940 1.00 95.50 148 VAL A N 1
ATOM 1145 C CA . VAL A 1 148 ? -10.739 -5.597 -26.909 1.00 95.50 148 VAL A CA 1
ATOM 1146 C C . VAL A 1 148 ? -9.221 -5.435 -27.034 1.00 95.50 148 VAL A C 1
ATOM 1148 O O . VAL A 1 148 ? -8.713 -5.346 -28.150 1.00 95.50 148 VAL A O 1
ATOM 1151 N N . THR A 1 149 ? -8.469 -5.452 -25.929 1.00 93.44 149 THR A N 1
ATOM 1152 C CA . THR A 1 149 ? -6.999 -5.377 -26.011 1.00 93.44 149 THR A CA 1
ATOM 1153 C C . THR A 1 149 ? -6.406 -6.619 -26.677 1.00 93.44 149 THR A C 1
ATOM 1155 O O . THR A 1 149 ? -5.565 -6.481 -27.559 1.00 93.44 149 THR A O 1
ATOM 1158 N N . LEU A 1 150 ? -6.907 -7.816 -26.360 1.00 94.75 150 LEU A N 1
ATOM 1159 C CA . LEU A 1 150 ? -6.481 -9.069 -26.991 1.00 94.75 150 LEU A CA 1
ATOM 1160 C C . LEU A 1 150 ? -6.704 -9.062 -28.511 1.00 94.75 150 LEU A C 1
ATOM 1162 O O . LEU A 1 150 ? -5.810 -9.420 -29.271 1.00 94.75 150 LEU A O 1
ATOM 1166 N N . THR A 1 151 ? -7.891 -8.661 -28.971 1.00 94.31 151 THR A N 1
ATOM 1167 C CA . THR A 1 151 ? -8.211 -8.608 -30.411 1.00 94.31 151 THR A CA 1
ATOM 1168 C C . THR A 1 151 ? -7.361 -7.569 -31.143 1.00 94.31 151 THR A C 1
ATOM 1170 O O . THR A 1 151 ? -6.877 -7.844 -32.240 1.00 94.31 151 THR A O 1
ATOM 1173 N N . LYS A 1 152 ? -7.090 -6.417 -30.514 1.00 96.38 152 LYS A N 1
ATOM 1174 C CA . LYS A 1 152 ? -6.163 -5.406 -31.040 1.00 96.38 152 LYS A CA 1
ATOM 1175 C C . LYS A 1 152 ? -4.744 -5.958 -31.198 1.00 96.38 152 LYS A C 1
ATOM 1177 O O . LYS A 1 152 ? -4.147 -5.778 -32.257 1.00 96.38 152 LYS A O 1
ATOM 1182 N N . GLU A 1 153 ? -4.216 -6.638 -30.182 1.00 91.00 153 GLU A N 1
ATOM 1183 C CA . GLU A 1 153 ? -2.878 -7.238 -30.250 1.00 91.00 153 GLU A CA 1
ATOM 1184 C C . GLU A 1 153 ? -2.818 -8.400 -31.253 1.00 91.00 153 GLU A C 1
ATOM 1186 O O . GLU A 1 153 ? -1.872 -8.487 -32.032 1.00 91.00 153 GLU A O 1
ATOM 1191 N N . ARG A 1 154 ? -3.865 -9.230 -31.347 1.00 95.00 154 ARG A N 1
ATOM 1192 C CA . ARG A 1 154 ? -3.957 -10.296 -32.358 1.00 95.00 154 ARG A CA 1
ATOM 1193 C C . ARG A 1 154 ? -3.942 -9.741 -33.785 1.00 95.00 154 ARG A C 1
ATOM 1195 O O . ARG A 1 154 ? -3.256 -10.290 -34.640 1.00 95.00 154 ARG A O 1
ATOM 1202 N N . ASN A 1 155 ? -4.650 -8.640 -34.038 1.00 94.12 155 ASN A N 1
ATOM 1203 C CA . ASN A 1 155 ? -4.659 -7.993 -35.352 1.00 94.12 155 ASN A CA 1
ATOM 1204 C C . ASN A 1 155 ? -3.294 -7.382 -35.700 1.00 94.12 155 ASN A C 1
ATOM 1206 O O . ASN A 1 155 ? -2.850 -7.493 -36.841 1.00 94.12 155 ASN A O 1
ATOM 1210 N N . LYS A 1 156 ? -2.594 -6.789 -34.723 1.00 95.88 156 LYS A N 1
ATOM 1211 C CA . LYS A 1 156 ? -1.212 -6.321 -34.917 1.00 95.88 156 LYS A CA 1
ATOM 1212 C C . LYS A 1 156 ? -0.261 -7.477 -35.225 1.00 95.88 156 LYS A C 1
ATOM 1214 O O . LYS A 1 156 ? 0.543 -7.358 -36.144 1.00 95.88 156 LYS A O 1
ATOM 1219 N N . ALA A 1 157 ? -0.374 -8.591 -34.501 1.00 94.19 157 ALA A N 1
ATOM 1220 C CA . ALA A 1 157 ? 0.435 -9.783 -34.739 1.00 94.19 157 ALA A CA 1
ATOM 1221 C C . ALA A 1 157 ? 0.176 -10.379 -36.134 1.00 94.19 157 ALA A C 1
ATOM 1223 O O . ALA A 1 157 ? 1.123 -10.712 -36.840 1.00 94.19 157 ALA A O 1
ATOM 1224 N N . ALA A 1 158 ? -1.086 -10.437 -36.572 1.00 95.44 158 ALA A N 1
ATOM 1225 C CA . ALA A 1 158 ? -1.442 -10.869 -37.924 1.00 95.44 158 ALA A CA 1
ATOM 1226 C C . ALA A 1 158 ? -0.858 -9.937 -39.002 1.00 95.44 158 ALA A C 1
ATOM 1228 O O . ALA A 1 158 ? -0.291 -10.411 -39.983 1.00 95.44 158 ALA A O 1
ATOM 1229 N N . GLY A 1 159 ? -0.926 -8.615 -38.798 1.00 93.88 159 GLY A N 1
ATOM 1230 C CA . GLY A 1 159 ? -0.317 -7.638 -39.707 1.00 93.88 159 GLY A CA 1
ATOM 1231 C C . GLY A 1 159 ? 1.208 -7.758 -39.782 1.00 93.88 159 GLY A C 1
ATOM 1232 O O . GLY A 1 159 ? 1.776 -7.728 -40.871 1.00 93.88 159 GLY A O 1
ATOM 1233 N N . ALA A 1 160 ? 1.873 -7.959 -38.641 1.00 93.94 160 ALA A N 1
ATOM 1234 C CA . ALA A 1 160 ? 3.312 -8.210 -38.594 1.00 93.94 160 ALA A CA 1
ATOM 1235 C C . ALA A 1 160 ? 3.684 -9.522 -39.305 1.00 93.94 160 ALA A C 1
ATOM 1237 O O . ALA A 1 160 ? 4.638 -9.542 -40.076 1.00 93.94 160 ALA A O 1
ATOM 1238 N N . SER A 1 161 ? 2.903 -10.590 -39.115 1.00 95.44 161 SER A N 1
ATOM 1239 C CA . SER A 1 161 ? 3.113 -11.872 -39.798 1.00 95.44 161 SER A CA 1
ATOM 1240 C C . SER A 1 161 ? 2.951 -11.761 -41.318 1.00 95.44 161 SER A C 1
ATOM 1242 O O . SER A 1 161 ? 3.774 -12.317 -42.039 1.00 95.44 161 SER A O 1
ATOM 1244 N N . SER A 1 162 ? 1.961 -11.006 -41.815 1.00 96.19 162 SER A N 1
ATOM 1245 C CA . SER A 1 162 ? 1.815 -10.732 -43.256 1.00 96.19 162 SER A CA 1
ATOM 1246 C C . SER A 1 162 ? 3.022 -9.970 -43.806 1.00 96.19 162 SER A C 1
ATOM 1248 O O . SER A 1 162 ? 3.560 -10.326 -44.849 1.00 96.19 162 SER A O 1
ATOM 1250 N N . ARG A 1 163 ? 3.504 -8.959 -43.068 1.00 96.12 163 ARG A N 1
ATOM 1251 C CA . ARG A 1 163 ? 4.692 -8.178 -43.441 1.00 96.12 163 ARG A CA 1
ATOM 1252 C C . ARG A 1 163 ? 5.948 -9.047 -43.517 1.00 96.12 163 ARG A C 1
ATOM 1254 O O . ARG A 1 163 ? 6.768 -8.846 -44.405 1.00 96.12 163 ARG A O 1
ATOM 1261 N N . ILE A 1 164 ? 6.104 -9.984 -42.581 1.00 94.88 164 ILE A N 1
ATOM 1262 C CA . ILE A 1 164 ? 7.218 -10.938 -42.575 1.00 94.88 164 ILE A CA 1
ATOM 1263 C C . ILE A 1 164 ? 7.145 -11.824 -43.821 1.00 94.88 164 ILE A C 1
ATOM 1265 O O . ILE A 1 164 ? 8.130 -11.893 -44.545 1.00 94.88 164 ILE A O 1
ATOM 1269 N N . ALA A 1 165 ? 5.979 -12.396 -44.134 1.00 96.12 165 ALA A N 1
ATOM 1270 C CA . ALA A 1 165 ? 5.806 -13.228 -45.327 1.00 96.12 165 ALA A CA 1
ATOM 1271 C C . ALA A 1 165 ? 6.089 -12.461 -46.638 1.00 96.12 165 ALA A C 1
ATOM 1273 O O . ALA A 1 165 ? 6.762 -12.976 -47.529 1.00 96.12 165 ALA A O 1
ATOM 1274 N N . GLU A 1 166 ? 5.633 -11.207 -46.748 1.00 96.25 166 GLU A N 1
ATOM 1275 C CA . GLU A 1 166 ? 5.932 -10.333 -47.894 1.00 96.25 166 GLU A CA 1
ATOM 1276 C C . GLU A 1 166 ? 7.440 -10.064 -48.039 1.00 96.25 166 GLU A C 1
ATOM 1278 O O . GLU A 1 166 ? 7.985 -10.125 -49.143 1.00 96.25 166 GLU A O 1
ATOM 1283 N N . LEU A 1 167 ? 8.128 -9.780 -46.927 1.00 94.75 167 LEU A N 1
ATOM 1284 C CA . LEU A 1 167 ? 9.571 -9.532 -46.921 1.00 94.75 167 LEU A CA 1
ATOM 1285 C C . LEU A 1 167 ? 10.375 -10.797 -47.244 1.00 94.75 167 LEU A C 1
ATOM 1287 O O . LEU A 1 167 ? 11.353 -10.711 -47.983 1.00 94.75 167 LEU A O 1
ATOM 1291 N N . GLU A 1 168 ? 9.961 -11.959 -46.740 1.00 95.31 168 GLU A N 1
ATOM 1292 C CA . GLU A 1 168 ? 10.568 -13.253 -47.068 1.00 95.31 168 GLU A CA 1
ATOM 1293 C C . GLU A 1 168 ? 10.444 -13.563 -48.567 1.00 95.31 168 GLU A C 1
ATOM 1295 O O . GLU A 1 168 ? 11.425 -13.955 -49.204 1.00 95.31 168 GLU A O 1
ATOM 1300 N N . GLN A 1 169 ? 9.275 -13.308 -49.166 1.00 96.06 169 GLN A N 1
ATOM 1301 C CA . GLN A 1 169 ? 9.067 -13.487 -50.603 1.00 96.06 169 GLN A CA 1
ATOM 1302 C C . GLN A 1 169 ? 9.921 -12.518 -51.437 1.00 96.06 169 GLN A C 1
ATOM 1304 O O . GLN A 1 169 ? 10.542 -12.934 -52.419 1.00 96.06 169 GLN A O 1
ATOM 1309 N N . ALA A 1 170 ? 9.992 -11.242 -51.043 1.00 95.12 170 ALA A N 1
ATOM 1310 C CA . ALA A 1 170 ? 10.828 -10.248 -51.716 1.00 95.12 170 ALA A CA 1
ATOM 1311 C C . ALA A 1 170 ? 12.323 -10.603 -51.636 1.00 95.12 170 ALA A C 1
ATOM 1313 O O . ALA A 1 170 ? 13.059 -10.435 -52.610 1.00 95.12 170 ALA A O 1
ATOM 1314 N N . LEU A 1 171 ? 12.771 -11.141 -50.498 1.00 93.94 171 LEU A N 1
ATOM 1315 C CA . LEU A 1 171 ? 14.147 -11.596 -50.307 1.00 93.94 171 LEU A CA 1
ATOM 1316 C C . LEU A 1 171 ? 14.468 -12.786 -51.221 1.00 93.94 171 LEU A C 1
ATOM 1318 O O . LEU A 1 171 ? 15.512 -12.779 -51.874 1.00 93.94 171 LEU A O 1
ATOM 1322 N N . HIS A 1 172 ? 13.563 -13.764 -51.330 1.00 95.00 172 HIS A N 1
ATOM 1323 C CA . HIS A 1 172 ? 13.735 -14.904 -52.234 1.00 95.00 172 HIS A CA 1
ATOM 1324 C C . HIS A 1 172 ? 13.833 -14.466 -53.708 1.00 95.00 172 HIS A C 1
ATOM 1326 O O . HIS A 1 172 ? 14.698 -14.942 -54.441 1.00 95.00 172 HIS A O 1
ATOM 1332 N N . GLN A 1 173 ? 12.991 -13.523 -54.145 1.00 94.62 173 GLN A N 1
ATOM 1333 C CA . GLN A 1 173 ? 13.052 -12.968 -55.505 1.00 94.62 173 GLN A CA 1
ATOM 1334 C C . GLN A 1 173 ? 14.379 -12.243 -55.767 1.00 94.62 173 GLN A C 1
ATOM 1336 O O . GLN A 1 173 ? 15.044 -12.514 -56.765 1.00 94.62 173 GLN A O 1
ATOM 1341 N N . ALA A 1 174 ? 14.820 -11.393 -54.833 1.00 91.62 174 ALA A N 1
ATOM 1342 C CA . ALA A 1 174 ? 16.096 -10.689 -54.948 1.00 91.62 174 ALA A CA 1
ATOM 1343 C C . ALA A 1 174 ? 17.302 -11.649 -55.003 1.00 91.62 174 ALA A C 1
ATOM 1345 O O . ALA A 1 174 ? 18.270 -11.394 -55.723 1.00 91.62 174 ALA A O 1
ATOM 1346 N N . GLN A 1 175 ? 17.251 -12.770 -54.274 1.00 93.06 175 GLN A N 1
ATOM 1347 C CA . GLN A 1 175 ? 18.270 -13.821 -54.351 1.00 93.06 175 GLN A CA 1
ATOM 1348 C C . GLN A 1 175 ? 18.288 -14.517 -55.720 1.00 93.06 175 GLN A C 1
ATOM 1350 O O . GLN A 1 175 ? 19.367 -14.777 -56.259 1.00 93.06 175 GLN A O 1
ATOM 1355 N N . GLU A 1 176 ? 17.122 -14.796 -56.308 1.00 92.56 176 GLU A N 1
ATOM 1356 C CA . GLU A 1 176 ? 17.033 -15.401 -57.641 1.00 92.56 176 GLU A CA 1
ATOM 1357 C C . GLU A 1 176 ? 17.583 -14.463 -58.730 1.00 92.56 176 GLU A C 1
ATOM 1359 O O . GLU A 1 176 ? 18.363 -14.892 -59.586 1.00 92.56 176 GLU A O 1
ATOM 1364 N N . ASP A 1 177 ? 17.253 -13.172 -58.661 1.00 91.56 177 ASP A N 1
ATOM 1365 C CA . ASP A 1 177 ? 17.752 -12.151 -59.589 1.00 91.56 177 ASP A CA 1
ATOM 1366 C C . ASP A 1 177 ? 19.273 -11.982 -59.500 1.00 91.56 177 ASP A C 1
ATOM 1368 O O . ASP A 1 177 ? 19.959 -11.875 -60.524 1.00 91.56 177 ASP A O 1
ATOM 1372 N N . LEU A 1 178 ? 19.831 -12.035 -58.286 1.00 91.06 178 LEU A N 1
ATOM 1373 C CA . LEU A 1 178 ? 21.277 -12.012 -58.080 1.00 91.06 178 LEU A CA 1
ATOM 1374 C C . LEU A 1 178 ? 21.956 -13.214 -58.754 1.00 91.06 178 LEU A C 1
ATOM 1376 O O . LEU A 1 178 ? 22.959 -13.041 -59.450 1.00 91.06 178 LEU A O 1
ATOM 1380 N N . LEU A 1 179 ? 21.403 -14.422 -58.604 1.00 91.19 179 LEU A N 1
ATOM 1381 C CA . LEU A 1 179 ? 21.923 -15.627 -59.260 1.00 91.19 179 LEU A CA 1
ATOM 1382 C C . LEU A 1 179 ? 21.809 -15.546 -60.789 1.00 91.19 179 LEU A C 1
ATOM 1384 O O . LEU A 1 179 ? 22.731 -15.959 -61.498 1.00 91.19 179 LEU A O 1
ATOM 1388 N N . ARG A 1 180 ? 20.711 -14.989 -61.318 1.00 90.81 180 ARG A N 1
ATOM 1389 C CA . ARG A 1 180 ? 20.545 -14.736 -62.762 1.00 90.81 180 ARG A CA 1
ATOM 1390 C C . ARG A 1 180 ? 21.608 -13.768 -63.285 1.00 90.81 180 ARG A C 1
ATOM 1392 O O . ARG A 1 180 ? 22.252 -14.070 -64.291 1.00 90.81 180 ARG A O 1
ATOM 1399 N N . SER A 1 181 ? 21.845 -12.664 -62.578 1.00 83.69 181 SER A N 1
ATOM 1400 C CA . SER A 1 181 ? 22.878 -11.678 -62.921 1.00 83.69 181 SER A CA 1
ATOM 1401 C C . SER A 1 181 ? 24.288 -12.282 -62.882 1.00 83.69 181 SER A C 1
ATOM 1403 O O . SER A 1 181 ? 25.053 -12.141 -63.837 1.00 83.69 181 SER A O 1
ATOM 1405 N N . GLN A 1 182 ? 24.615 -13.064 -61.845 1.00 86.19 182 GLN A N 1
ATOM 1406 C CA . GLN A 1 182 ? 25.902 -13.766 -61.744 1.00 86.19 182 GLN A CA 1
ATOM 1407 C C . GLN A 1 182 ? 26.141 -14.727 -62.919 1.00 86.19 182 GLN A C 1
ATOM 1409 O O . GLN A 1 182 ? 27.239 -14.758 -63.478 1.00 86.19 182 GLN A O 1
ATOM 1414 N N . ARG A 1 183 ? 25.113 -15.470 -63.360 1.00 85.25 183 ARG A N 1
ATOM 1415 C CA . ARG A 1 183 ? 25.205 -16.343 -64.547 1.00 85.25 183 ARG A CA 1
ATOM 1416 C C . ARG A 1 183 ? 25.479 -15.552 -65.827 1.00 85.25 183 ARG A C 1
ATOM 1418 O O . ARG A 1 183 ? 26.243 -16.011 -66.675 1.00 85.25 183 ARG A O 1
ATOM 1425 N N . GLN A 1 184 ? 24.883 -14.371 -65.972 1.00 79.94 184 GLN A N 1
ATOM 1426 C CA . GLN A 1 184 ? 25.083 -13.509 -67.138 1.00 79.94 184 GLN A CA 1
ATOM 1427 C C . GLN A 1 184 ? 26.493 -12.903 -67.170 1.00 79.94 184 GLN A C 1
ATOM 1429 O O . GLN A 1 184 ? 27.128 -12.894 -68.224 1.00 79.94 184 GLN A O 1
ATOM 1434 N N . VAL A 1 185 ? 27.022 -12.485 -66.017 1.00 78.75 185 VAL A N 1
ATOM 1435 C CA . VAL A 1 185 ? 28.412 -12.018 -65.882 1.00 78.75 185 VAL A CA 1
ATOM 1436 C C . VAL A 1 185 ? 29.406 -13.141 -66.187 1.00 78.75 185 VAL A C 1
ATOM 1438 O O . VAL A 1 185 ? 30.346 -12.928 -66.948 1.00 78.75 185 VAL A O 1
ATOM 1441 N N . HIS A 1 186 ? 29.168 -14.356 -65.683 1.00 76.75 186 HIS A N 1
ATOM 1442 C CA . HIS A 1 186 ? 30.003 -15.522 -65.988 1.00 76.75 186 HIS A CA 1
ATOM 1443 C C . HIS A 1 186 ? 30.004 -15.858 -67.491 1.00 76.75 186 HIS A C 1
ATOM 1445 O O . HIS A 1 186 ? 31.045 -16.177 -68.063 1.00 76.75 186 HIS A O 1
ATOM 1451 N N . LYS A 1 187 ? 28.854 -15.716 -68.167 1.00 73.94 187 LYS A N 1
ATOM 1452 C CA . LYS A 1 187 ? 28.739 -15.904 -69.623 1.00 73.94 187 LYS A CA 1
ATOM 1453 C C . LYS A 1 187 ? 29.546 -14.867 -70.418 1.00 73.94 187 LYS A C 1
ATOM 1455 O O . LYS A 1 187 ? 30.112 -15.212 -71.447 1.00 73.94 187 LYS A O 1
ATOM 1460 N N . LEU A 1 188 ? 29.635 -13.627 -69.932 1.00 64.50 188 LEU A N 1
ATOM 1461 C CA . LEU A 1 188 ? 30.452 -12.567 -70.539 1.00 64.50 188 LEU A CA 1
ATOM 1462 C C . LEU A 1 188 ? 31.955 -12.730 -70.238 1.00 64.50 188 LEU A C 1
ATOM 1464 O O . LEU A 1 188 ? 32.787 -12.377 -71.070 1.00 64.50 188 LEU A O 1
ATOM 1468 N N . GLN A 1 189 ? 32.318 -13.295 -69.080 1.00 63.34 189 GLN A N 1
ATOM 1469 C CA . GLN A 1 189 ? 33.710 -13.585 -68.701 1.00 63.34 189 GLN A CA 1
ATOM 1470 C C . GLN A 1 189 ? 34.321 -14.780 -69.456 1.00 63.34 189 GLN A C 1
ATOM 1472 O O . GLN A 1 189 ? 35.540 -14.839 -69.593 1.00 63.34 189 GLN A O 1
ATOM 1477 N N . LEU A 1 190 ? 33.499 -15.689 -69.999 1.00 55.97 190 LEU A N 1
ATOM 1478 C CA . LEU A 1 190 ? 33.932 -16.814 -70.846 1.00 55.97 190 LEU A CA 1
ATOM 1479 C C . LEU A 1 190 ? 34.297 -16.427 -72.295 1.00 55.97 190 LEU A C 1
ATOM 1481 O O . LEU A 1 190 ? 34.648 -17.301 -73.079 1.00 55.97 190 LEU A O 1
ATOM 1485 N N . GLY A 1 191 ? 34.288 -15.131 -72.629 1.00 46.94 191 GLY A N 1
ATOM 1486 C CA . GLY A 1 191 ? 35.068 -14.570 -73.734 1.00 46.94 191 GLY A CA 1
ATOM 1487 C C . GLY A 1 191 ? 34.673 -15.008 -75.147 1.00 46.94 191 GLY A C 1
ATOM 1488 O O . GLY A 1 191 ? 35.377 -15.793 -75.772 1.00 46.94 191 GLY A O 1
ATOM 1489 N N . GLU A 1 192 ? 33.656 -14.367 -75.724 1.00 41.81 192 GLU A N 1
ATOM 1490 C CA . GLU A 1 192 ? 33.598 -14.158 -77.177 1.00 41.81 192 GLU A CA 1
ATOM 1491 C C . GLU A 1 192 ? 34.092 -12.737 -77.483 1.00 41.81 192 GLU A C 1
ATOM 1493 O O . GLU A 1 192 ? 33.466 -11.750 -77.094 1.00 41.81 192 GLU A O 1
ATOM 1498 N N . LYS A 1 193 ? 35.236 -12.616 -78.169 1.00 42.31 193 LYS A N 1
ATOM 1499 C CA . LYS A 1 193 ? 35.702 -11.352 -78.763 1.00 42.31 193 LYS A CA 1
ATOM 1500 C C . LYS A 1 193 ? 36.023 -11.556 -80.251 1.00 42.31 193 LYS A C 1
ATOM 1502 O O . LYS A 1 193 ? 36.740 -12.508 -80.560 1.00 42.31 193 LYS A O 1
ATOM 1507 N N . PRO A 1 194 ? 35.560 -10.674 -81.161 1.00 36.25 194 PRO A N 1
ATOM 1508 C CA . PRO A 1 194 ? 35.965 -10.690 -82.561 1.00 36.25 194 PRO A CA 1
ATOM 1509 C C . PRO A 1 194 ? 37.398 -10.172 -82.746 1.00 36.25 194 PRO A C 1
ATOM 1511 O O . PRO A 1 194 ? 37.898 -9.350 -81.982 1.00 36.25 194 PRO A O 1
ATOM 1514 N N . SER A 1 195 ? 38.020 -10.705 -83.790 1.00 32.97 195 SER A N 1
ATOM 1515 C CA . SER A 1 195 ? 39.416 -10.630 -84.219 1.00 32.97 195 SER A CA 1
ATOM 1516 C C . SER A 1 195 ? 39.886 -9.277 -84.773 1.00 32.97 195 SER A C 1
ATOM 1518 O O . SER A 1 195 ? 39.201 -8.681 -85.601 1.00 32.97 195 SER A O 1
ATOM 1520 N N . GLU A 1 196 ? 41.134 -8.914 -84.471 1.00 42.03 196 GLU A N 1
ATOM 1521 C CA . GLU A 1 196 ? 41.977 -7.994 -85.258 1.00 42.03 196 GLU A CA 1
ATOM 1522 C C . GLU A 1 196 ? 43.238 -8.743 -85.743 1.00 42.03 196 GLU A C 1
ATOM 1524 O O . GLU A 1 196 ? 43.746 -9.583 -84.989 1.00 42.03 196 GLU A O 1
ATOM 1529 N N . PRO A 1 197 ? 43.807 -8.444 -86.932 1.00 41.06 197 PRO A N 1
ATOM 1530 C CA . PRO A 1 197 ? 45.139 -8.914 -87.298 1.00 41.06 197 PRO A CA 1
ATOM 1531 C C . PRO A 1 197 ? 46.203 -7.800 -87.323 1.00 41.06 197 PRO A C 1
ATOM 1533 O O . PRO A 1 197 ? 45.986 -6.681 -87.785 1.00 41.06 197 PRO A O 1
ATOM 1536 N N . LYS A 1 198 ? 47.382 -8.189 -86.828 1.00 41.00 198 LYS A N 1
ATOM 1537 C CA . LYS A 1 198 ? 48.666 -7.473 -86.721 1.00 41.00 198 LYS A CA 1
ATOM 1538 C C . LYS A 1 198 ? 49.520 -7.638 -87.983 1.00 41.00 198 LYS A C 1
ATOM 1540 O O . LYS A 1 198 ? 49.381 -8.663 -88.645 1.00 41.00 198 LYS A O 1
ATOM 1545 N N . ILE A 1 199 ? 50.510 -6.758 -88.198 1.00 36.31 199 ILE A N 1
ATOM 1546 C CA . ILE A 1 199 ? 51.755 -7.085 -88.931 1.00 36.31 199 ILE A CA 1
ATOM 1547 C C . ILE A 1 199 ? 52.962 -6.399 -88.257 1.00 36.31 199 ILE A C 1
ATOM 1549 O O . ILE A 1 199 ? 52.916 -5.207 -87.959 1.00 36.31 199 ILE A O 1
ATOM 1553 N N . ASP A 1 200 ? 54.017 -7.191 -88.038 1.00 41.41 200 ASP A N 1
ATOM 1554 C CA . ASP A 1 200 ? 55.314 -6.879 -87.411 1.00 41.41 200 ASP A CA 1
ATOM 1555 C C . ASP A 1 200 ? 56.481 -6.896 -88.439 1.00 41.41 200 ASP A C 1
ATOM 1557 O O . ASP A 1 200 ? 56.315 -7.391 -89.554 1.00 41.41 200 ASP A O 1
ATOM 1561 N N . LEU A 1 201 ? 57.686 -6.524 -87.947 1.00 49.41 201 LEU A N 1
ATOM 1562 C CA . LEU A 1 201 ? 59.065 -6.892 -88.383 1.00 49.41 201 LEU A CA 1
ATOM 1563 C C . LEU A 1 201 ? 59.761 -5.910 -89.358 1.00 49.41 201 LEU A C 1
ATOM 1565 O O . LEU A 1 201 ? 59.137 -5.389 -90.266 1.00 49.41 201 LEU A O 1
ATOM 1569 N N . SER A 1 202 ? 61.072 -5.620 -89.343 1.00 47.44 202 SER A N 1
ATOM 1570 C CA . SER A 1 202 ? 62.258 -5.936 -88.518 1.00 47.44 202 SER A CA 1
ATOM 1571 C C . SER A 1 202 ? 63.461 -5.202 -89.158 1.00 47.44 202 SER A C 1
ATOM 1573 O O . SER A 1 202 ? 63.573 -5.250 -90.381 1.00 47.44 202 SER A O 1
ATOM 1575 N N . SER A 1 203 ? 64.401 -4.592 -88.418 1.00 40.91 203 SER A N 1
ATOM 1576 C CA . SER A 1 203 ? 65.775 -4.373 -88.937 1.00 40.91 203 SER A CA 1
ATOM 1577 C C . SER A 1 203 ? 66.804 -4.092 -87.831 1.00 40.91 203 SER A C 1
ATOM 1579 O O . SER A 1 203 ? 66.602 -3.278 -86.933 1.00 40.91 203 SER A O 1
ATOM 1581 N N . VAL A 1 204 ? 67.923 -4.816 -87.897 1.00 53.53 204 VAL A N 1
ATOM 1582 C CA . VAL A 1 204 ? 68.960 -4.951 -86.864 1.00 53.53 204 VAL A CA 1
ATOM 1583 C C . VAL A 1 204 ? 70.245 -4.282 -87.352 1.00 53.53 204 VAL A C 1
ATOM 1585 O O . VAL A 1 204 ? 71.134 -4.928 -87.880 1.00 53.53 204 VAL A O 1
ATOM 1588 N N . VAL A 1 205 ? 70.302 -2.960 -87.194 1.00 51.16 205 VAL A N 1
ATOM 1589 C CA . VAL A 1 205 ? 71.499 -2.085 -87.152 1.00 51.16 205 VAL A CA 1
ATOM 1590 C C . VAL A 1 205 ? 71.269 -0.841 -86.246 1.00 51.16 205 VAL A C 1
ATOM 1592 O O . VAL A 1 205 ? 72.246 -0.289 -85.744 1.00 51.16 205 VAL A O 1
ATOM 1595 N N . PRO A 1 206 ? 70.026 -0.451 -85.861 1.00 54.97 206 PRO A N 1
ATOM 1596 C CA . PRO A 1 206 ? 69.792 0.490 -84.759 1.00 54.97 206 PRO A CA 1
ATOM 1597 C C . PRO A 1 206 ? 70.126 -0.062 -83.365 1.00 54.97 206 PRO A C 1
ATOM 1599 O O . PRO A 1 206 ? 70.031 0.695 -82.409 1.00 54.97 206 PRO A O 1
ATOM 1602 N N . VAL A 1 207 ? 70.503 -1.343 -83.224 1.00 58.12 207 VAL A N 1
ATOM 1603 C CA . VAL A 1 207 ? 70.391 -2.127 -81.975 1.00 58.12 207 VAL A CA 1
ATOM 1604 C C . VAL A 1 207 ? 70.989 -1.458 -80.743 1.00 58.12 207 VAL A C 1
ATOM 1606 O O . VAL A 1 207 ? 70.303 -1.406 -79.748 1.00 58.12 207 VAL A O 1
ATOM 1609 N N . LYS A 1 208 ? 72.173 -0.835 -80.780 1.00 63.22 208 LYS A N 1
ATOM 1610 C CA . LYS A 1 208 ? 72.710 -0.167 -79.572 1.00 63.22 208 LYS A CA 1
ATOM 1611 C C . LYS A 1 208 ? 71.946 1.102 -79.183 1.00 63.22 208 LYS A C 1
ATOM 1613 O O . LYS A 1 208 ? 71.610 1.281 -78.022 1.00 63.22 208 LYS A O 1
ATOM 1618 N N . LYS A 1 209 ? 71.619 1.966 -80.153 1.00 70.06 209 LYS A N 1
ATOM 1619 C CA . LYS A 1 209 ? 70.766 3.145 -79.904 1.00 70.06 209 LYS A CA 1
ATOM 1620 C C . LYS A 1 209 ? 69.337 2.729 -79.568 1.00 70.06 209 LYS A C 1
ATOM 1622 O O . LYS A 1 209 ? 68.681 3.403 -78.793 1.00 70.06 209 LYS A O 1
ATOM 1627 N N . PHE A 1 210 ? 68.865 1.631 -80.141 1.00 71.62 210 PHE A N 1
ATOM 1628 C CA . PHE A 1 210 ? 67.573 1.022 -79.870 1.00 71.62 210 PHE A CA 1
ATOM 1629 C C . PHE A 1 210 ? 67.539 0.400 -78.477 1.00 71.62 210 PHE A C 1
ATOM 1631 O O . PHE A 1 210 ? 66.555 0.587 -77.787 1.00 71.62 210 PHE A O 1
ATOM 1638 N N . ASP A 1 211 ? 68.614 -0.242 -78.029 1.00 76.31 211 ASP A N 1
ATOM 1639 C CA . ASP A 1 211 ? 68.774 -0.795 -76.687 1.00 76.31 211 ASP A CA 1
ATOM 1640 C C . ASP A 1 211 ? 68.892 0.337 -75.661 1.00 76.31 211 ASP A C 1
ATOM 1642 O O . ASP A 1 211 ? 68.241 0.291 -74.627 1.00 76.31 211 ASP A O 1
ATOM 1646 N N . GLU A 1 212 ? 69.623 1.415 -75.959 1.00 80.25 212 GLU A N 1
ATOM 1647 C CA . GLU A 1 212 ? 69.653 2.623 -75.122 1.00 80.25 212 GLU A CA 1
ATOM 1648 C C . GLU A 1 212 ? 68.289 3.327 -75.066 1.00 80.25 212 GLU A C 1
ATOM 1650 O O . GLU A 1 212 ? 67.849 3.749 -73.996 1.00 80.25 212 GLU A O 1
ATOM 1655 N N . LEU A 1 213 ? 67.599 3.458 -76.203 1.00 83.94 213 LEU A N 1
ATOM 1656 C CA . LEU A 1 213 ? 66.235 3.989 -76.273 1.00 83.94 213 LEU A CA 1
ATOM 1657 C C . LEU A 1 213 ? 65.247 3.065 -75.562 1.00 83.94 213 LEU A C 1
ATOM 1659 O O . LEU A 1 213 ? 64.323 3.560 -74.930 1.00 83.94 213 LEU A O 1
ATOM 1663 N N . ARG A 1 214 ? 65.460 1.751 -75.604 1.00 86.88 214 ARG A N 1
ATOM 1664 C CA . ARG A 1 214 ? 64.655 0.743 -74.917 1.00 86.88 214 ARG A CA 1
ATOM 1665 C C . ARG A 1 214 ? 64.863 0.809 -73.414 1.00 86.88 214 ARG A C 1
ATOM 1667 O O . ARG A 1 214 ? 63.880 0.863 -72.693 1.00 86.88 214 ARG A O 1
ATOM 1674 N N . VAL A 1 215 ? 66.103 0.911 -72.939 1.00 87.50 215 VAL A N 1
ATOM 1675 C CA . VAL A 1 215 ? 66.412 1.128 -71.518 1.00 87.50 215 VAL A CA 1
ATOM 1676 C C . VAL A 1 215 ? 65.824 2.456 -71.041 1.00 87.50 215 VAL A C 1
ATOM 1678 O O . VAL A 1 215 ? 65.226 2.507 -69.970 1.00 87.50 215 VAL A O 1
ATOM 1681 N N . LYS A 1 216 ? 65.915 3.531 -71.837 1.00 90.19 216 LYS A N 1
ATOM 1682 C CA . LYS A 1 216 ? 65.264 4.814 -71.521 1.00 90.19 216 LYS A CA 1
ATOM 1683 C C . LYS A 1 216 ? 63.743 4.702 -71.507 1.00 90.19 216 LYS A C 1
ATOM 1685 O O . LYS A 1 216 ? 63.116 5.248 -70.610 1.00 90.19 216 LYS A O 1
ATOM 1690 N N . PHE A 1 217 ? 63.154 3.982 -72.454 1.00 88.94 217 PHE A N 1
ATOM 1691 C CA . PHE A 1 217 ? 61.716 3.746 -72.519 1.00 88.94 217 PHE A CA 1
ATOM 1692 C C . PHE A 1 217 ? 61.232 2.902 -71.336 1.00 88.94 217 PHE A C 1
ATOM 1694 O O . PHE A 1 217 ? 60.212 3.217 -70.730 1.00 88.94 217 PHE A O 1
ATOM 1701 N N . GLU A 1 218 ? 61.977 1.868 -70.950 1.00 90.94 218 GLU A N 1
ATOM 1702 C CA . GLU A 1 218 ? 61.703 1.039 -69.776 1.00 90.94 218 GLU A CA 1
ATOM 1703 C C . GLU A 1 218 ? 61.847 1.857 -68.483 1.00 90.94 218 GLU A C 1
ATOM 1705 O O . GLU A 1 218 ? 60.957 1.810 -67.632 1.00 90.94 218 GLU A O 1
ATOM 1710 N N . ALA A 1 219 ? 62.889 2.689 -68.365 1.00 90.06 219 ALA A N 1
ATOM 1711 C CA . ALA A 1 219 ? 63.072 3.611 -67.244 1.00 90.06 219 ALA A CA 1
ATOM 1712 C C . ALA A 1 219 ? 61.926 4.633 -67.148 1.00 90.06 219 ALA A C 1
ATOM 1714 O O . ALA A 1 219 ? 61.330 4.785 -66.082 1.00 90.06 219 ALA A O 1
ATOM 1715 N N . GLN A 1 220 ? 61.549 5.260 -68.266 1.00 91.44 220 GLN A N 1
ATOM 1716 C CA . GLN A 1 220 ? 60.409 6.178 -68.342 1.00 91.44 220 GLN A CA 1
ATOM 1717 C C . GLN A 1 220 ? 59.081 5.468 -68.057 1.00 91.44 220 GLN A C 1
ATOM 1719 O O . GLN A 1 220 ? 58.210 6.032 -67.405 1.00 91.44 220 GLN A O 1
ATOM 1724 N N . THR A 1 221 ? 58.920 4.210 -68.471 1.00 91.50 221 THR A N 1
ATOM 1725 C CA . THR A 1 221 ? 57.729 3.400 -68.171 1.00 91.50 221 THR A CA 1
ATOM 1726 C C . THR A 1 221 ? 57.627 3.099 -66.677 1.00 91.50 221 THR A C 1
ATOM 1728 O O . THR A 1 221 ? 56.538 3.142 -66.102 1.00 91.50 221 THR A O 1
ATOM 1731 N N . ILE A 1 222 ? 58.750 2.793 -66.023 1.00 91.06 222 ILE A N 1
ATOM 1732 C CA . ILE A 1 222 ? 58.798 2.576 -64.573 1.00 91.06 222 ILE A CA 1
ATOM 1733 C C . ILE A 1 222 ? 58.500 3.881 -63.832 1.00 91.06 222 ILE A C 1
ATOM 1735 O O . ILE A 1 222 ? 57.714 3.873 -62.883 1.00 91.06 222 ILE A O 1
ATOM 1739 N N . GLU A 1 223 ? 59.080 4.995 -64.273 1.00 91.25 223 GLU A N 1
ATOM 1740 C CA . GLU A 1 223 ? 58.829 6.312 -63.693 1.00 91.25 223 GLU A CA 1
ATOM 1741 C C . GLU A 1 223 ? 57.360 6.725 -63.854 1.00 91.25 223 GLU A C 1
ATOM 1743 O O . GLU A 1 223 ? 56.734 7.099 -62.864 1.00 91.25 223 GLU A O 1
ATOM 1748 N N . LEU A 1 224 ? 56.762 6.523 -65.033 1.00 89.19 224 LEU A N 1
ATOM 1749 C CA . LEU A 1 224 ? 55.331 6.737 -65.279 1.00 89.19 224 LEU A CA 1
ATOM 1750 C C . LEU A 1 224 ? 54.446 5.868 -64.382 1.00 89.19 224 LEU A C 1
ATOM 1752 O O . LEU A 1 224 ? 53.487 6.355 -63.790 1.00 89.19 224 LEU A O 1
ATOM 1756 N N . LYS A 1 225 ? 54.776 4.585 -64.204 1.00 89.50 225 LYS A N 1
ATOM 1757 C CA . LYS A 1 225 ? 54.037 3.715 -63.273 1.00 89.50 225 LYS A CA 1
ATOM 1758 C C . LYS A 1 225 ? 54.183 4.181 -61.824 1.00 89.50 225 LYS A C 1
ATOM 1760 O O . LYS A 1 225 ? 53.240 4.066 -61.039 1.00 89.50 225 LYS A O 1
ATOM 1765 N N . LYS A 1 226 ? 55.357 4.692 -61.440 1.00 90.75 226 LYS A N 1
ATOM 1766 C CA . LYS A 1 226 ? 55.622 5.207 -60.091 1.00 90.75 226 LYS A CA 1
ATOM 1767 C C . LYS A 1 226 ? 54.841 6.494 -59.825 1.00 90.75 226 LYS A C 1
ATOM 1769 O O . LYS A 1 226 ? 54.235 6.602 -58.760 1.00 90.75 226 LYS A O 1
ATOM 1774 N N . THR A 1 227 ? 54.808 7.424 -60.778 1.00 87.06 227 THR A N 1
ATOM 1775 C CA . THR A 1 227 ? 54.030 8.667 -60.672 1.00 87.06 227 THR A CA 1
ATOM 1776 C C . THR A 1 227 ? 52.530 8.391 -60.707 1.00 87.06 227 THR A C 1
ATOM 1778 O O . THR A 1 227 ? 51.809 8.903 -59.856 1.00 87.06 227 THR A O 1
ATOM 1781 N N . GLN A 1 228 ? 52.061 7.484 -61.570 1.00 84.75 228 GLN A N 1
ATOM 1782 C CA . GLN A 1 228 ? 50.668 7.029 -61.592 1.00 84.75 228 GLN A CA 1
ATOM 1783 C C . GLN A 1 228 ? 50.256 6.416 -60.245 1.00 84.75 228 GLN A C 1
ATOM 1785 O O . GLN A 1 228 ? 49.215 6.764 -59.698 1.00 84.75 228 GLN A O 1
ATOM 1790 N N . ARG A 1 229 ? 51.097 5.569 -59.635 1.00 83.12 229 ARG A N 1
ATOM 1791 C CA . ARG A 1 229 ? 50.839 5.026 -58.288 1.00 83.12 229 ARG A CA 1
ATOM 1792 C C . ARG A 1 229 ? 50.854 6.092 -57.190 1.00 83.12 229 ARG A C 1
ATOM 1794 O O . ARG A 1 229 ? 50.130 5.944 -56.212 1.00 83.12 229 ARG A O 1
ATOM 1801 N N . ALA A 1 230 ? 51.688 7.125 -57.294 1.00 82.31 230 ALA A N 1
ATOM 1802 C CA . ALA A 1 230 ? 51.683 8.230 -56.335 1.00 82.31 230 ALA A CA 1
ATOM 1803 C C . ALA A 1 230 ? 50.375 9.032 -56.432 1.00 82.31 230 ALA A C 1
ATOM 1805 O O . ALA A 1 230 ? 49.719 9.248 -55.419 1.00 82.31 230 ALA A O 1
ATOM 1806 N N . LEU A 1 231 ? 49.939 9.361 -57.651 1.00 81.75 231 LEU A N 1
ATOM 1807 C CA . LEU A 1 231 ? 48.661 10.031 -57.901 1.00 81.75 231 LEU A CA 1
ATOM 1808 C C . LEU A 1 231 ? 47.467 9.183 -57.440 1.00 81.75 231 LEU A C 1
ATOM 1810 O O . LEU A 1 231 ? 46.561 9.704 -56.798 1.00 81.75 231 LEU A O 1
ATOM 1814 N N . GLN A 1 232 ? 47.491 7.868 -57.680 1.00 80.88 232 GLN A N 1
ATOM 1815 C CA . GLN A 1 232 ? 46.452 6.947 -57.207 1.00 80.88 232 GLN A CA 1
ATOM 1816 C C . GLN A 1 232 ? 46.312 6.980 -55.680 1.00 80.88 232 GLN A C 1
ATOM 1818 O O . GLN A 1 232 ? 45.199 6.958 -55.166 1.00 80.88 232 GLN A O 1
ATOM 1823 N N . ARG A 1 233 ? 47.425 7.070 -54.939 1.00 77.75 233 ARG A N 1
ATOM 1824 C CA . ARG A 1 233 ? 47.390 7.169 -53.469 1.00 77.75 233 ARG A CA 1
ATOM 1825 C C . ARG A 1 233 ? 46.836 8.504 -52.976 1.00 77.75 233 ARG A C 1
ATOM 1827 O O . ARG A 1 233 ? 46.165 8.530 -51.950 1.00 77.75 233 ARG A O 1
ATOM 1834 N N . GLU A 1 234 ? 47.0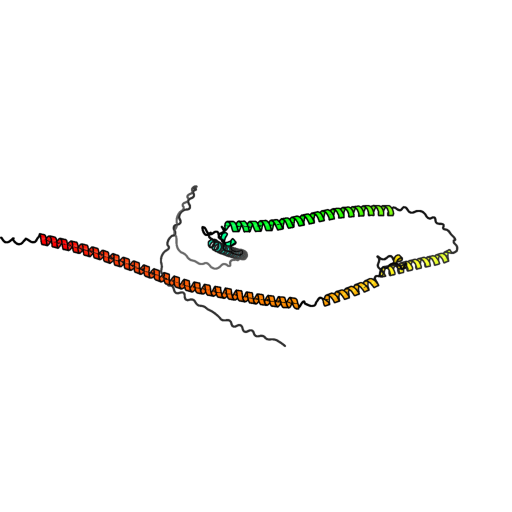80 9.590 -53.703 1.00 76.81 234 GLU A N 1
ATOM 1835 C CA . GLU A 1 234 ? 46.529 10.910 -53.370 1.00 76.81 234 GLU A CA 1
ATOM 1836 C C . GLU A 1 234 ? 45.020 10.997 -53.638 1.00 76.81 234 GLU A C 1
ATOM 1838 O O . GLU A 1 234 ? 44.281 11.616 -52.865 1.00 76.81 234 GLU A O 1
ATOM 1843 N N . VAL A 1 235 ? 44.540 10.350 -54.704 1.00 73.31 235 VAL A N 1
ATOM 1844 C CA . VAL A 1 235 ? 43.115 10.364 -55.063 1.00 73.31 235 VAL A CA 1
ATOM 1845 C C . VAL A 1 235 ? 42.309 9.277 -54.333 1.00 73.31 235 VAL A C 1
ATOM 1847 O O . VAL A 1 235 ? 41.142 9.505 -54.015 1.00 73.31 235 VAL A O 1
ATOM 1850 N N . GLY A 1 236 ? 42.941 8.156 -53.978 1.00 69.69 236 GLY A N 1
ATOM 1851 C CA . GLY A 1 236 ? 42.330 6.972 -53.365 1.00 69.69 236 GLY A CA 1
ATOM 1852 C C . GLY A 1 236 ? 42.352 5.776 -54.322 1.00 69.69 236 GLY A C 1
ATOM 1853 O O . GLY A 1 236 ? 42.191 5.949 -55.527 1.00 69.69 236 GLY A O 1
ATOM 1854 N N . GLU A 1 237 ? 42.562 4.559 -53.810 1.00 70.81 237 GLU A N 1
ATOM 1855 C CA . GLU A 1 237 ? 42.688 3.333 -54.629 1.00 70.81 237 GLU A CA 1
ATOM 1856 C C . GLU A 1 237 ? 41.405 2.979 -55.407 1.00 70.81 237 GLU A C 1
ATOM 1858 O O . GLU A 1 237 ? 41.474 2.291 -56.421 1.00 70.81 237 GLU A O 1
ATOM 1863 N N . ASP A 1 238 ? 40.263 3.541 -55.004 1.00 68.88 238 ASP A N 1
ATOM 1864 C CA . ASP A 1 238 ? 38.938 3.268 -55.574 1.00 68.88 238 ASP A CA 1
ATOM 1865 C C . ASP A 1 238 ? 38.582 4.141 -56.797 1.00 68.88 238 ASP A C 1
ATOM 1867 O O . ASP A 1 238 ? 37.498 4.002 -57.367 1.00 68.88 238 ASP A O 1
ATOM 1871 N N . VAL A 1 239 ? 39.455 5.079 -57.197 1.00 69.69 239 VAL A N 1
ATOM 1872 C CA . VAL A 1 239 ? 39.176 6.045 -58.276 1.00 69.69 239 VAL A CA 1
ATOM 1873 C C . VAL A 1 239 ? 40.082 5.793 -59.486 1.00 69.69 239 VAL A C 1
ATOM 1875 O O . VAL A 1 239 ? 41.272 6.102 -59.422 1.00 69.69 239 VAL A O 1
ATOM 1878 N N . PRO A 1 240 ? 39.567 5.285 -60.619 1.00 73.75 240 PRO A N 1
ATOM 1879 C CA . PRO A 1 240 ? 40.379 5.070 -61.813 1.00 73.75 240 PRO A CA 1
ATOM 1880 C C . PRO A 1 240 ? 40.962 6.389 -62.342 1.00 73.75 240 PRO A C 1
ATOM 1882 O O . PRO A 1 240 ? 40.223 7.295 -62.718 1.00 73.75 240 PRO A O 1
ATOM 1885 N N . LEU A 1 241 ? 42.294 6.497 -62.425 1.00 71.19 241 LEU A N 1
ATOM 1886 C CA . LEU A 1 241 ? 42.963 7.719 -62.908 1.00 71.19 241 LEU A CA 1
ATOM 1887 C C . LEU A 1 241 ? 42.597 8.094 -64.354 1.00 71.19 241 LEU A C 1
ATOM 1889 O O . LEU A 1 241 ? 42.652 9.269 -64.703 1.00 71.19 241 LEU A O 1
ATOM 1893 N N . ALA A 1 242 ? 42.201 7.115 -65.173 1.00 72.06 242 ALA A N 1
ATOM 1894 C CA . ALA A 1 242 ? 41.705 7.346 -66.530 1.00 72.06 242 ALA A CA 1
ATOM 1895 C C . ALA A 1 242 ? 40.429 8.207 -66.536 1.00 72.06 242 ALA A C 1
ATOM 1897 O O . ALA A 1 242 ? 40.310 9.125 -67.333 1.00 72.06 242 ALA A O 1
ATOM 1898 N N . GLU A 1 243 ? 39.530 7.987 -65.574 1.00 69.12 243 GLU A N 1
ATOM 1899 C CA . GLU A 1 243 ? 38.257 8.707 -65.469 1.00 69.12 243 GLU A CA 1
ATOM 1900 C C . GLU A 1 243 ? 38.454 10.173 -65.033 1.00 69.12 243 GLU A C 1
ATOM 1902 O O . GLU A 1 243 ? 37.639 11.037 -65.340 1.00 69.12 243 GLU A O 1
ATOM 1907 N N . LEU A 1 244 ? 39.548 10.482 -64.325 1.00 67.94 244 LEU A N 1
ATOM 1908 C CA . LEU A 1 244 ? 39.909 11.849 -63.913 1.00 67.94 244 LEU A CA 1
ATOM 1909 C C . LEU A 1 244 ? 40.560 12.653 -65.042 1.00 67.94 244 LEU A C 1
ATOM 1911 O O . LEU A 1 244 ? 40.434 13.875 -65.075 1.00 67.94 244 LEU A O 1
ATOM 1915 N N . LEU A 1 245 ? 41.284 11.973 -65.936 1.00 67.25 245 LEU A N 1
ATOM 1916 C CA . LEU A 1 245 ? 41.942 12.587 -67.091 1.00 67.25 245 LEU A CA 1
ATOM 1917 C C . LEU A 1 245 ? 40.934 13.022 -68.161 1.00 67.25 245 LEU A C 1
ATOM 1919 O O . LEU A 1 245 ? 41.173 14.027 -68.824 1.00 67.25 245 LEU A O 1
ATOM 1923 N N . ASP A 1 246 ? 39.793 12.336 -68.260 1.00 69.88 246 ASP A N 1
ATOM 1924 C CA . ASP A 1 246 ? 38.723 12.655 -69.213 1.00 69.88 246 ASP A CA 1
ATOM 1925 C C . ASP A 1 246 ? 37.917 13.919 -68.850 1.00 69.88 246 ASP A C 1
ATOM 1927 O O . ASP A 1 246 ? 36.991 14.286 -69.567 1.00 69.88 246 ASP A O 1
ATOM 1931 N N . GLY A 1 247 ? 38.258 14.624 -67.761 1.00 56.78 247 GLY A N 1
ATOM 1932 C CA . GLY A 1 247 ? 37.736 15.961 -67.428 1.00 56.78 247 GLY A CA 1
ATOM 1933 C C . GLY A 1 247 ? 36.236 16.045 -67.101 1.00 56.78 247 GLY A C 1
ATOM 1934 O O . GLY A 1 247 ? 35.785 17.062 -66.578 1.00 56.78 247 GLY A O 1
ATOM 1935 N N . GLU A 1 248 ? 35.475 14.981 -67.358 1.00 53.06 248 GLU A N 1
ATOM 1936 C CA . GLU A 1 248 ? 34.017 14.920 -67.219 1.00 53.06 248 GLU A CA 1
ATOM 1937 C C . GLU A 1 248 ? 33.564 14.150 -65.964 1.00 53.06 248 GLU A C 1
ATOM 1939 O O . GLU A 1 248 ? 32.373 14.052 -65.663 1.00 53.06 248 GLU A O 1
ATOM 1944 N N . SER A 1 249 ? 34.502 13.640 -65.159 1.00 56.47 249 SER A N 1
ATOM 1945 C CA . SER A 1 249 ? 34.158 12.985 -63.901 1.00 56.47 249 SER A CA 1
ATOM 1946 C C . SER A 1 249 ? 33.924 14.019 -62.801 1.00 56.47 249 SER A C 1
ATOM 1948 O O . SER A 1 249 ? 34.840 14.570 -62.197 1.00 56.47 249 SER A O 1
ATOM 1950 N N . GLY A 1 250 ? 32.653 14.238 -62.457 1.00 57.31 250 GLY A N 1
ATOM 1951 C CA . GLY A 1 250 ? 32.209 15.023 -61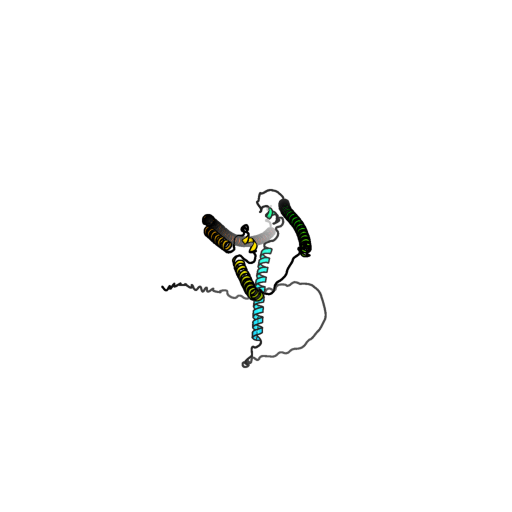.293 1.00 57.31 250 GLY A CA 1
ATOM 1952 C C . GLY A 1 250 ? 32.653 14.465 -59.925 1.00 57.31 250 GLY A C 1
ATOM 1953 O O . GLY A 1 250 ? 32.052 14.770 -58.892 1.00 57.31 250 GLY A O 1
ATOM 1954 N N . LYS A 1 251 ? 33.683 13.614 -59.892 1.00 61.84 251 LYS A N 1
ATOM 1955 C CA . LYS A 1 251 ? 34.209 12.954 -58.703 1.00 61.84 251 LYS A CA 1
ATOM 1956 C C . LYS A 1 251 ? 35.181 13.893 -57.990 1.00 61.84 251 LYS A C 1
ATOM 1958 O O . LYS A 1 251 ? 36.333 14.081 -58.360 1.00 61.84 251 LYS A O 1
ATOM 1963 N N . ARG A 1 252 ? 34.674 14.491 -56.915 1.00 67.12 252 ARG A N 1
ATOM 1964 C CA . ARG A 1 252 ? 35.398 15.363 -55.984 1.00 67.12 252 ARG A CA 1
ATOM 1965 C C . ARG A 1 252 ? 36.594 14.629 -55.363 1.00 67.12 252 ARG A C 1
ATOM 1967 O O . ARG A 1 252 ? 36.399 13.628 -54.679 1.00 67.12 252 ARG A O 1
ATOM 1974 N N . GLY A 1 253 ? 37.811 15.142 -55.554 1.00 73.25 253 GLY A N 1
ATOM 1975 C CA . GLY A 1 253 ? 39.042 14.514 -55.050 1.00 73.25 253 GLY A CA 1
ATOM 1976 C C . GLY A 1 253 ? 39.111 14.416 -53.518 1.00 73.25 253 GLY A C 1
ATOM 1977 O O . GLY A 1 253 ? 38.475 15.198 -52.802 1.00 73.25 253 GLY A O 1
ATOM 1978 N N . ARG A 1 254 ? 39.921 13.484 -52.994 1.00 77.38 254 ARG A N 1
ATOM 1979 C CA . ARG A 1 254 ? 40.051 13.190 -51.551 1.00 77.38 254 ARG A CA 1
ATOM 1980 C C . ARG A 1 254 ? 40.327 14.427 -50.696 1.00 77.38 254 ARG A C 1
ATOM 1982 O O . ARG A 1 254 ? 39.653 14.643 -49.691 1.00 77.38 254 ARG A O 1
ATOM 1989 N N . ALA A 1 255 ? 41.266 15.279 -51.106 1.00 78.38 255 ALA A N 1
ATOM 1990 C CA . ALA A 1 255 ? 41.568 16.524 -50.395 1.00 78.38 255 ALA A CA 1
ATOM 1991 C C . ALA A 1 255 ? 40.320 17.420 -50.254 1.00 78.38 255 ALA A C 1
ATOM 1993 O O . ALA A 1 255 ? 40.030 17.959 -49.185 1.00 78.38 255 ALA A O 1
ATOM 1994 N N . GLN A 1 256 ? 39.520 17.507 -51.314 1.00 80.88 256 GLN A N 1
ATOM 1995 C CA . GLN A 1 256 ? 38.312 18.320 -51.365 1.00 80.88 256 GLN A CA 1
ATOM 1996 C C . GLN A 1 256 ? 37.149 17.693 -50.564 1.00 80.88 256 GLN A C 1
ATOM 1998 O O . GLN A 1 256 ? 36.304 18.432 -50.045 1.00 80.88 256 GLN A O 1
ATOM 2003 N N . GLN A 1 257 ? 37.097 16.359 -50.445 1.00 82.88 257 GLN A N 1
ATOM 2004 C CA . GLN A 1 257 ? 36.176 15.639 -49.553 1.00 82.88 257 GLN A CA 1
ATOM 2005 C C . GLN A 1 257 ? 36.547 15.853 -48.081 1.00 82.88 257 GLN A C 1
ATOM 2007 O O . GLN A 1 257 ? 35.681 16.198 -47.280 1.00 82.88 257 GLN A O 1
ATOM 2012 N N . ILE A 1 258 ? 37.834 15.745 -47.730 1.00 86.31 258 ILE A N 1
ATOM 2013 C CA . ILE A 1 258 ? 38.333 15.967 -46.364 1.00 86.31 258 ILE A CA 1
ATOM 2014 C C . ILE A 1 258 ? 38.001 17.382 -45.885 1.00 86.31 258 ILE A C 1
ATOM 2016 O O . ILE A 1 258 ? 37.506 17.552 -44.773 1.00 86.31 258 ILE A O 1
ATOM 2020 N N . VAL A 1 259 ? 38.229 18.403 -46.717 1.00 89.62 259 VAL A N 1
ATOM 2021 C CA . VAL A 1 259 ? 37.885 19.794 -46.375 1.00 89.62 259 VAL A CA 1
ATOM 2022 C C . VAL A 1 259 ? 36.384 19.947 -46.109 1.00 89.62 259 VAL A C 1
ATOM 2024 O O . VAL A 1 259 ? 35.987 20.599 -45.145 1.00 89.62 259 VAL A O 1
ATOM 2027 N N . MET A 1 260 ? 35.541 19.305 -46.920 1.00 88.69 260 MET A N 1
ATOM 2028 C CA . MET A 1 260 ? 34.088 19.361 -46.762 1.00 88.69 260 MET A CA 1
ATOM 2029 C C . MET A 1 260 ? 33.617 18.649 -45.490 1.00 88.69 260 MET A C 1
ATOM 2031 O O . MET A 1 260 ? 32.787 19.184 -44.757 1.00 88.69 260 MET A O 1
ATOM 2035 N N . LEU A 1 261 ? 34.172 17.471 -45.202 1.00 92.69 261 LEU A N 1
ATOM 2036 C CA . LEU A 1 261 ? 33.875 16.721 -43.983 1.00 92.69 261 LEU A CA 1
ATOM 2037 C C . LEU A 1 261 ? 34.308 17.502 -42.739 1.00 92.69 261 LEU A C 1
ATOM 2039 O O . LEU A 1 261 ? 33.509 17.649 -41.818 1.00 92.69 261 LEU A O 1
ATOM 2043 N N . LYS A 1 262 ? 35.506 18.101 -42.742 1.00 93.88 262 LYS A N 1
ATOM 2044 C CA . LYS A 1 262 ? 35.969 18.982 -41.656 1.00 93.88 262 LYS A CA 1
ATOM 2045 C C . LYS A 1 262 ? 35.034 20.175 -41.438 1.00 93.88 262 LYS A C 1
ATOM 2047 O O . LYS A 1 262 ? 34.702 20.493 -40.299 1.00 93.88 262 LYS A O 1
ATOM 2052 N N . ALA A 1 263 ? 34.568 20.815 -42.512 1.00 93.75 263 ALA A N 1
ATOM 2053 C CA . ALA A 1 263 ? 33.605 21.912 -42.413 1.00 93.75 263 ALA A CA 1
ATOM 2054 C C . ALA A 1 263 ? 32.252 21.451 -41.839 1.00 93.75 263 ALA A C 1
ATOM 2056 O O . ALA A 1 263 ? 31.649 22.162 -41.034 1.00 93.75 263 ALA A O 1
ATOM 2057 N N . LYS A 1 264 ? 31.789 20.251 -42.212 1.00 94.69 264 LYS A N 1
ATOM 2058 C CA . LYS A 1 264 ? 30.528 19.675 -41.726 1.00 94.69 264 LYS A CA 1
ATOM 2059 C C . LYS A 1 264 ? 30.601 19.307 -40.244 1.00 94.69 264 LYS A C 1
ATOM 2061 O O . LYS A 1 264 ? 29.677 19.638 -39.512 1.00 94.69 264 LYS A O 1
ATOM 2066 N N . VAL A 1 265 ? 31.710 18.712 -39.800 1.00 94.94 265 VAL A N 1
ATOM 2067 C CA . VAL A 1 265 ? 31.970 18.429 -38.378 1.00 94.94 265 VAL A CA 1
ATOM 2068 C C . VAL A 1 265 ? 31.947 19.723 -37.568 1.00 94.94 265 VAL A C 1
ATOM 2070 O O . VAL A 1 265 ? 31.156 19.835 -36.641 1.00 94.94 265 VAL A O 1
ATOM 2073 N N . LYS A 1 266 ? 32.685 20.754 -37.997 1.00 95.19 266 LYS A N 1
ATOM 2074 C CA . LYS A 1 266 ? 32.710 22.056 -37.309 1.00 95.19 266 LYS A CA 1
ATOM 2075 C C . LYS A 1 266 ? 31.329 22.722 -37.225 1.00 95.19 266 LYS A C 1
ATOM 2077 O O . LYS A 1 266 ? 31.017 23.396 -36.245 1.00 95.19 266 LYS A O 1
ATOM 2082 N N . LYS A 1 267 ? 30.491 22.561 -38.256 1.00 93.12 267 LYS A N 1
ATOM 2083 C CA . LYS A 1 267 ? 29.108 23.061 -38.253 1.00 93.12 267 LYS A CA 1
ATOM 2084 C C . LYS A 1 267 ? 28.245 22.300 -37.244 1.00 93.12 267 LYS A C 1
ATOM 2086 O O . LYS A 1 267 ? 27.559 22.938 -36.455 1.00 93.12 267 LYS A O 1
ATOM 2091 N N . LEU A 1 268 ? 28.318 20.970 -37.247 1.00 90.00 268 LEU A N 1
ATOM 2092 C CA . LEU A 1 268 ? 27.568 20.117 -36.322 1.00 90.00 268 LEU A CA 1
ATOM 2093 C C . LEU A 1 268 ? 27.990 20.337 -34.866 1.00 90.00 268 LEU A C 1
ATOM 2095 O O . LEU A 1 268 ? 27.133 20.418 -33.998 1.00 90.00 268 LEU A O 1
ATOM 2099 N N . GLU A 1 269 ? 29.284 20.506 -34.595 1.00 87.94 269 GLU A N 1
ATOM 2100 C CA . GLU A 1 269 ? 29.798 20.852 -33.262 1.00 87.94 269 GLU A CA 1
ATOM 2101 C C . GLU A 1 269 ? 29.220 22.184 -32.765 1.00 87.94 269 GLU A C 1
ATOM 2103 O O . GLU A 1 269 ? 28.771 22.283 -31.623 1.00 87.94 269 GLU A O 1
ATOM 2108 N N . LYS A 1 270 ? 29.153 23.194 -33.642 1.00 88.44 270 LYS A N 1
ATOM 2109 C CA . LYS A 1 270 ? 28.547 24.494 -33.327 1.00 88.44 270 LYS A CA 1
ATOM 2110 C C . LYS A 1 270 ? 27.031 24.390 -33.105 1.00 88.44 270 LYS A C 1
ATOM 2112 O O . LYS A 1 270 ? 26.489 25.055 -32.223 1.00 88.44 270 LYS A O 1
ATOM 2117 N N . GLU A 1 271 ? 26.337 23.558 -33.878 1.00 84.56 271 GLU A N 1
ATOM 2118 C CA . GLU A 1 271 ? 24.911 23.259 -33.677 1.00 84.56 271 GLU A CA 1
ATOM 2119 C C . GLU A 1 271 ? 24.664 22.525 -32.345 1.00 84.56 271 GLU A C 1
ATOM 2121 O O . GLU A 1 271 ? 23.703 22.820 -31.643 1.00 84.56 271 GLU A O 1
ATOM 2126 N N . LEU A 1 272 ? 25.566 21.632 -31.933 1.00 79.31 272 LEU A N 1
ATOM 2127 C CA . LEU A 1 272 ? 25.494 20.942 -30.641 1.00 79.31 272 LEU A CA 1
ATOM 2128 C C . LEU A 1 272 ? 25.739 21.894 -29.465 1.00 79.31 272 LEU A C 1
ATOM 2130 O O . LEU A 1 272 ? 25.001 21.862 -28.485 1.00 79.31 272 LEU A O 1
ATOM 2134 N N . GLN A 1 273 ? 26.723 22.788 -29.584 1.00 77.12 273 GLN A N 1
ATOM 2135 C CA . GLN A 1 273 ? 27.001 23.811 -28.572 1.00 77.12 273 GLN A CA 1
ATOM 2136 C C . GLN A 1 273 ? 25.866 24.827 -28.427 1.00 77.12 273 GLN A C 1
ATOM 2138 O O . GLN A 1 273 ? 25.582 25.270 -27.321 1.00 77.12 273 GLN A O 1
ATOM 2143 N N . THR A 1 274 ? 25.186 25.179 -29.519 1.00 69.81 274 THR A N 1
ATOM 2144 C CA . THR A 1 274 ? 24.014 26.075 -29.464 1.00 69.81 274 THR A CA 1
ATOM 2145 C C . THR A 1 274 ? 22.758 25.382 -28.939 1.00 69.81 274 THR A C 1
ATOM 2147 O O . THR A 1 274 ? 21.889 26.045 -28.384 1.00 69.81 274 THR A O 1
ATOM 2150 N N . ARG A 1 275 ? 22.673 24.054 -29.051 1.00 64.25 275 ARG A N 1
ATOM 2151 C CA . ARG A 1 275 ? 21.597 23.241 -28.469 1.00 64.25 275 ARG A CA 1
ATOM 2152 C C . ARG A 1 275 ? 21.840 22.873 -26.997 1.00 64.25 275 ARG A C 1
ATOM 2154 O O . ARG A 1 275 ? 20.924 22.396 -26.341 1.00 64.25 275 ARG A O 1
ATOM 2161 N N . ALA A 1 276 ? 23.033 23.136 -26.464 1.00 56.38 276 ALA A N 1
ATOM 2162 C CA . ALA A 1 276 ? 23.384 22.981 -25.051 1.00 56.38 276 ALA A CA 1
ATOM 2163 C C . ALA A 1 276 ? 22.991 24.206 -24.195 1.00 56.38 276 ALA A C 1
ATOM 2165 O O . ALA A 1 276 ? 23.693 24.562 -23.250 1.00 56.38 276 ALA A O 1
ATOM 2166 N N . VAL A 1 277 ? 21.885 24.874 -24.530 1.00 60.06 277 VAL A N 1
ATOM 2167 C CA . VAL A 1 277 ? 21.241 25.816 -23.609 1.00 60.06 277 VAL A CA 1
ATOM 2168 C C . VAL A 1 277 ? 20.301 24.979 -22.738 1.00 60.06 277 VAL A C 1
ATOM 2170 O O . VAL A 1 277 ? 19.446 24.294 -23.302 1.00 60.06 277 VAL A O 1
ATOM 2173 N N . PRO A 1 278 ? 20.460 24.967 -21.402 1.00 57.31 278 PRO A N 1
ATOM 2174 C CA . PRO A 1 278 ? 19.512 24.285 -20.533 1.00 57.31 278 PRO A CA 1
ATOM 2175 C C . PRO A 1 278 ? 18.144 24.946 -20.717 1.00 57.31 278 PRO A C 1
ATOM 2177 O O . PRO A 1 278 ? 18.050 26.172 -20.790 1.00 57.31 278 PRO A O 1
ATOM 2180 N N . ASP A 1 279 ? 17.098 24.140 -20.841 1.00 57.69 279 ASP A N 1
ATOM 2181 C CA . ASP A 1 279 ? 15.714 24.581 -21.004 1.00 57.69 279 ASP A CA 1
ATOM 2182 C C . ASP A 1 279 ? 15.189 25.163 -19.677 1.00 57.69 279 ASP A C 1
ATOM 2184 O O . ASP A 1 279 ? 14.363 24.586 -18.975 1.00 57.69 279 ASP A O 1
ATOM 2188 N N . THR A 1 280 ? 15.724 26.323 -19.288 1.00 60.25 280 THR A N 1
ATOM 2189 C CA . THR A 1 280 ? 15.502 26.968 -17.984 1.00 60.25 280 THR A CA 1
ATOM 2190 C C . THR A 1 280 ? 14.040 27.318 -17.708 1.00 60.25 280 THR A C 1
ATOM 2192 O O . THR A 1 280 ? 13.670 27.516 -16.554 1.00 60.25 280 THR A O 1
ATOM 2195 N N . GLY A 1 281 ? 13.192 27.398 -18.737 1.00 64.25 281 GLY A N 1
ATOM 2196 C CA . GLY A 1 281 ? 11.770 27.709 -18.584 1.00 64.25 281 GLY A CA 1
ATOM 2197 C C . GLY A 1 281 ? 10.919 26.508 -18.171 1.00 64.25 281 GLY A C 1
ATOM 2198 O O . GLY A 1 281 ? 9.991 26.658 -17.373 1.00 64.25 281 GLY A O 1
ATOM 2199 N N . VAL A 1 282 ? 11.224 25.320 -18.699 1.00 69.38 282 VAL A N 1
ATOM 2200 C CA . VAL A 1 282 ? 10.484 24.091 -18.376 1.00 69.38 282 VAL A CA 1
ATOM 2201 C C . VAL A 1 282 ? 10.950 23.532 -17.035 1.00 69.38 282 VAL A C 1
ATOM 2203 O O . VAL A 1 282 ? 10.110 23.195 -16.199 1.00 69.38 282 VAL A O 1
ATOM 2206 N N . ASP A 1 283 ? 12.260 23.545 -16.784 1.00 79.38 283 ASP A N 1
ATOM 2207 C CA . ASP A 1 283 ? 12.840 23.036 -15.538 1.00 79.38 283 ASP A CA 1
ATOM 2208 C C . ASP A 1 283 ? 12.408 23.875 -14.321 1.00 79.38 283 ASP A C 1
ATOM 2210 O O . ASP A 1 283 ? 11.961 23.320 -13.319 1.00 79.38 283 ASP A O 1
ATOM 2214 N N . ALA A 1 284 ? 12.397 25.211 -14.421 1.00 83.31 284 ALA A N 1
ATOM 2215 C CA . ALA A 1 284 ? 11.949 26.078 -13.323 1.00 83.31 284 ALA A CA 1
ATOM 2216 C C . ALA A 1 284 ? 10.454 25.907 -12.989 1.00 83.31 284 ALA A C 1
ATOM 2218 O O . ALA A 1 284 ? 10.048 25.980 -11.826 1.00 83.31 284 ALA A O 1
ATOM 2219 N N . LYS A 1 285 ? 9.612 25.659 -14.003 1.00 85.06 285 LYS A N 1
ATOM 2220 C CA . LYS A 1 285 ? 8.183 25.396 -13.791 1.00 85.06 285 LYS A CA 1
ATOM 2221 C C . LYS A 1 285 ? 7.964 24.032 -13.133 1.00 85.06 285 LYS A C 1
ATOM 2223 O O . LYS A 1 285 ? 7.143 23.934 -12.221 1.00 85.06 285 LYS A O 1
ATOM 2228 N N . ALA A 1 286 ? 8.718 23.018 -13.557 1.00 86.50 286 ALA A N 1
ATOM 2229 C CA . ALA A 1 286 ? 8.694 21.694 -12.948 1.00 86.50 286 ALA A CA 1
ATOM 2230 C C . ALA A 1 286 ? 9.174 21.730 -11.487 1.00 86.50 286 ALA A C 1
ATOM 2232 O O . ALA A 1 286 ? 8.567 21.089 -10.634 1.00 86.50 286 ALA A O 1
ATOM 2233 N N . GLU A 1 287 ? 10.203 22.521 -11.169 1.00 88.06 287 GLU A N 1
ATOM 2234 C CA . GLU A 1 287 ? 10.677 22.714 -9.793 1.00 88.06 287 GLU A CA 1
ATOM 2235 C C . GLU A 1 287 ? 9.617 23.359 -8.893 1.00 88.06 287 GLU A C 1
ATOM 2237 O O . GLU A 1 287 ? 9.397 22.893 -7.773 1.00 88.06 287 GLU A O 1
ATOM 2242 N N . MET A 1 288 ? 8.920 24.391 -9.378 1.00 89.50 288 MET A N 1
ATOM 2243 C CA . MET A 1 288 ? 7.847 25.046 -8.623 1.00 89.50 288 MET A CA 1
ATOM 2244 C C . MET A 1 288 ? 6.665 24.098 -8.366 1.00 89.50 288 MET A C 1
ATOM 2246 O O . MET A 1 288 ? 6.124 24.078 -7.261 1.00 89.50 288 MET A O 1
ATOM 2250 N N . GLU A 1 289 ? 6.289 23.283 -9.356 1.00 92.75 289 GLU A N 1
ATOM 2251 C CA . GLU A 1 289 ? 5.238 22.266 -9.217 1.00 92.75 289 GLU A CA 1
ATOM 2252 C C . GLU A 1 289 ? 5.651 21.138 -8.257 1.00 92.75 289 GLU A C 1
ATOM 2254 O O . GLU A 1 289 ? 4.856 20.676 -7.437 1.00 92.75 289 GLU A O 1
ATOM 2259 N N . LEU A 1 290 ? 6.924 20.732 -8.279 1.00 92.06 290 LEU A N 1
ATOM 2260 C CA . LEU A 1 290 ? 7.464 19.782 -7.308 1.00 92.06 290 LEU A CA 1
ATOM 2261 C C . LEU A 1 290 ? 7.415 20.346 -5.886 1.00 92.06 290 LEU A C 1
ATOM 2263 O O . LEU A 1 290 ? 7.074 19.619 -4.952 1.00 92.06 290 LEU A O 1
ATOM 2267 N N . GLN A 1 291 ? 7.741 21.628 -5.712 1.00 95.62 291 GLN A N 1
ATOM 2268 C CA . GLN A 1 291 ? 7.686 22.299 -4.414 1.00 95.62 291 GLN A CA 1
ATOM 2269 C C . GLN A 1 291 ? 6.252 22.428 -3.895 1.00 95.62 291 GLN A C 1
ATOM 2271 O O . GLN A 1 291 ? 6.015 22.099 -2.731 1.00 95.62 291 GLN A O 1
ATOM 2276 N N . SER A 1 292 ? 5.292 22.839 -4.732 1.00 95.06 292 SER A N 1
ATOM 2277 C CA . SER A 1 292 ? 3.884 22.922 -4.323 1.00 95.06 292 SER A CA 1
ATOM 2278 C C . SER A 1 292 ? 3.343 21.550 -3.925 1.00 95.06 292 SER A C 1
ATOM 2280 O O . SER A 1 292 ? 2.776 21.409 -2.843 1.00 95.06 292 SER A O 1
ATOM 2282 N N . LEU A 1 293 ? 3.634 20.511 -4.716 1.00 94.56 293 LEU A N 1
ATOM 2283 C CA . LEU A 1 293 ? 3.238 19.140 -4.400 1.00 94.56 293 LEU A CA 1
ATOM 2284 C C . LEU A 1 293 ? 3.855 18.654 -3.081 1.00 94.56 293 LEU A C 1
ATOM 2286 O O . LEU A 1 293 ? 3.219 17.919 -2.326 1.00 94.56 293 LEU A O 1
ATOM 2290 N N . LYS A 1 294 ? 5.092 19.060 -2.777 1.00 96.00 294 LYS A N 1
ATOM 2291 C CA . LYS A 1 294 ? 5.770 18.712 -1.521 1.00 96.00 294 LYS A CA 1
ATOM 2292 C C . LYS A 1 294 ? 5.109 19.383 -0.317 1.00 96.00 294 LYS A C 1
ATOM 2294 O O . LYS A 1 294 ? 4.917 18.727 0.703 1.00 96.00 294 LYS A O 1
ATOM 2299 N N . VAL A 1 295 ? 4.730 20.654 -0.449 1.00 97.56 295 VAL A N 1
ATOM 2300 C CA . VAL A 1 295 ? 4.001 21.399 0.590 1.00 97.56 295 VAL A CA 1
ATOM 2301 C C . VAL A 1 295 ? 2.620 20.794 0.825 1.00 97.56 295 VAL A C 1
ATOM 2303 O O . VAL A 1 295 ? 2.233 20.605 1.975 1.00 97.56 295 VAL A O 1
ATOM 2306 N N . ASP A 1 296 ? 1.893 20.439 -0.232 1.00 96.31 296 ASP A N 1
ATOM 2307 C CA . ASP A 1 296 ? 0.566 19.834 -0.095 1.00 96.31 296 ASP A CA 1
ATOM 2308 C C . ASP A 1 296 ? 0.639 18.439 0.532 1.00 96.31 296 ASP A C 1
ATOM 2310 O O . ASP A 1 296 ? -0.143 18.128 1.430 1.00 96.31 296 ASP A O 1
ATOM 2314 N N . LYS A 1 297 ? 1.637 17.629 0.152 1.00 96.31 297 LYS A N 1
ATOM 2315 C CA . LYS A 1 297 ? 1.917 16.357 0.832 1.00 96.31 297 LYS A CA 1
ATOM 2316 C C . LYS A 1 297 ? 2.262 16.557 2.305 1.00 96.31 297 LYS A C 1
ATOM 2318 O O . LYS A 1 297 ? 1.775 15.795 3.133 1.00 96.31 297 LYS A O 1
ATOM 2323 N N . GLN A 1 298 ? 3.059 17.572 2.640 1.00 97.50 298 GLN A N 1
ATOM 2324 C CA . GLN A 1 298 ? 3.381 17.871 4.035 1.00 97.50 298 GLN A CA 1
ATOM 2325 C C . GLN A 1 298 ? 2.127 18.265 4.823 1.00 97.50 298 GLN A C 1
ATOM 2327 O O . GLN A 1 298 ? 1.890 17.707 5.885 1.00 97.50 298 GLN A O 1
ATOM 2332 N N . LYS A 1 299 ? 1.266 19.131 4.276 1.00 97.56 299 LYS A N 1
ATOM 2333 C CA . LYS A 1 299 ? -0.010 19.499 4.913 1.00 97.56 299 LYS A CA 1
ATOM 2334 C C . LYS A 1 299 ? -0.924 18.294 5.128 1.00 97.56 299 LYS A C 1
ATOM 2336 O O . LYS A 1 299 ? -1.554 18.189 6.173 1.00 97.56 299 LYS A O 1
ATOM 2341 N N . GLN A 1 300 ? -1.006 17.387 4.152 1.00 96.62 300 GLN A N 1
ATOM 2342 C CA . GLN A 1 300 ? -1.783 16.151 4.290 1.00 96.62 300 GLN A CA 1
ATOM 2343 C C . GLN A 1 300 ? -1.212 15.245 5.386 1.00 96.62 300 GLN A C 1
ATOM 2345 O O . GLN A 1 300 ? -1.977 14.697 6.175 1.00 96.62 300 GLN A O 1
ATOM 2350 N N . LEU A 1 301 ? 0.117 15.121 5.474 1.00 96.31 301 LEU A N 1
ATOM 2351 C CA . LEU A 1 301 ? 0.773 14.382 6.554 1.00 96.31 301 LEU A CA 1
ATOM 2352 C C . LEU A 1 301 ? 0.509 15.018 7.921 1.00 96.31 301 LEU A C 1
ATOM 2354 O O . LEU A 1 301 ? 0.172 14.300 8.863 1.00 96.31 301 LEU A O 1
ATOM 2358 N N . ASP A 1 302 ? 0.612 16.341 8.029 1.00 97.56 302 ASP A N 1
ATOM 2359 C CA . ASP A 1 302 ? 0.358 17.072 9.271 1.00 97.56 302 ASP A CA 1
ATOM 2360 C C . ASP A 1 302 ? -1.109 16.921 9.705 1.00 97.56 302 ASP A C 1
ATOM 2362 O O . ASP A 1 302 ? -1.381 16.657 10.877 1.00 97.56 302 ASP A O 1
ATOM 2366 N N . GLN A 1 303 ? -2.053 16.995 8.758 1.00 97.75 303 GLN A N 1
ATOM 2367 C CA . GLN A 1 303 ? -3.479 16.788 9.017 1.00 97.75 303 GLN A CA 1
ATOM 2368 C C . GLN A 1 303 ? -3.758 15.369 9.526 1.00 97.75 303 GLN A C 1
ATOM 2370 O O . GLN A 1 303 ? -4.350 15.212 10.591 1.00 97.75 303 GLN A O 1
ATOM 2375 N N . VAL A 1 304 ? -3.271 14.337 8.826 1.00 97.12 304 VAL A N 1
ATOM 2376 C CA . VAL A 1 304 ? -3.448 12.935 9.247 1.00 97.12 304 VAL A CA 1
ATOM 2377 C C . VAL A 1 304 ? -2.802 12.686 10.610 1.00 97.12 304 VAL A C 1
ATOM 2379 O O . VAL A 1 304 ? -3.366 11.980 11.443 1.00 97.12 304 VAL A O 1
ATOM 2382 N N . THR A 1 305 ? -1.643 13.290 10.874 1.00 96.88 305 THR A N 1
ATOM 2383 C CA . THR A 1 305 ? -0.970 13.188 12.176 1.00 96.88 305 THR A CA 1
ATOM 2384 C C . THR A 1 305 ? -1.795 13.849 13.282 1.00 96.88 305 THR A C 1
ATOM 2386 O O . THR A 1 305 ? -1.924 13.287 14.372 1.00 96.88 305 THR A O 1
ATOM 2389 N N . SER A 1 306 ? -2.391 15.014 13.012 1.00 98.38 306 SER A N 1
ATOM 2390 C CA . SER A 1 306 ? -3.280 15.690 13.962 1.00 98.38 306 SER A CA 1
ATOM 2391 C C . SER A 1 306 ? -4.539 14.870 14.241 1.00 98.38 306 SER A C 1
ATOM 2393 O O . SER A 1 306 ? -4.925 14.733 15.402 1.00 98.38 306 SER A O 1
ATOM 2395 N N . ASP A 1 307 ? -5.153 14.293 13.207 1.00 96.38 307 ASP A N 1
ATOM 2396 C CA . ASP A 1 307 ? -6.357 13.470 13.342 1.00 96.38 307 ASP A CA 1
ATOM 2397 C C . ASP A 1 307 ? -6.062 12.193 14.138 1.00 96.38 307 ASP A C 1
ATOM 2399 O O . ASP A 1 307 ? -6.807 11.832 15.048 1.00 96.38 307 ASP A O 1
ATOM 2403 N N . LEU A 1 308 ? -4.920 11.549 13.875 1.00 97.38 308 LEU A N 1
ATOM 2404 C CA . LEU A 1 308 ? -4.444 10.388 14.627 1.00 97.38 308 LEU A CA 1
ATOM 2405 C C . LEU A 1 308 ? -4.306 10.723 16.120 1.00 97.38 308 LEU A C 1
ATOM 2407 O O . LEU A 1 308 ? -4.799 9.982 16.975 1.00 97.38 308 LEU A O 1
ATOM 2411 N N . ASN A 1 309 ? -3.679 11.856 16.446 1.00 96.88 309 ASN A N 1
ATOM 2412 C CA . ASN A 1 309 ? -3.537 12.303 17.831 1.00 96.88 309 ASN A CA 1
ATOM 2413 C C . ASN A 1 309 ? -4.901 12.593 18.481 1.00 96.88 309 ASN A C 1
ATOM 2415 O O . ASN A 1 309 ? -5.138 12.163 19.611 1.00 96.88 309 ASN A O 1
ATOM 2419 N N . ALA A 1 310 ? -5.828 13.232 17.763 1.00 98.00 310 ALA A N 1
ATOM 2420 C CA . ALA A 1 310 ? -7.179 13.490 18.257 1.00 98.00 310 ALA A CA 1
ATOM 2421 C C . ALA A 1 310 ? -7.963 12.191 18.531 1.00 98.00 310 ALA A C 1
ATOM 2423 O O . ALA A 1 310 ? -8.605 12.065 19.579 1.00 98.00 310 ALA A O 1
ATOM 2424 N N . PHE A 1 311 ? -7.876 11.197 17.640 1.00 97.06 311 PHE A N 1
ATOM 2425 C CA . PHE A 1 311 ? -8.510 9.890 17.841 1.00 97.06 311 PHE A CA 1
ATOM 2426 C C . PHE A 1 311 ? -7.892 9.108 19.004 1.00 97.06 311 PHE A C 1
ATOM 2428 O O . PHE A 1 311 ? -8.627 8.477 19.769 1.00 97.06 311 PHE A O 1
ATOM 2435 N N . LYS A 1 312 ? -6.570 9.187 19.203 1.00 97.69 312 LYS A N 1
ATOM 2436 C CA . LYS A 1 312 ? -5.901 8.612 20.382 1.00 97.69 312 LYS A CA 1
ATOM 2437 C C . LYS A 1 312 ? -6.413 9.233 21.676 1.00 97.69 312 LYS A C 1
ATOM 2439 O O . LYS A 1 312 ? -6.849 8.509 22.566 1.00 97.69 312 LYS A O 1
ATOM 2444 N N . GLU A 1 313 ? -6.468 10.561 21.756 1.00 98.31 313 GLU A N 1
ATOM 2445 C CA . GLU A 1 313 ? -7.008 11.237 22.938 1.00 98.31 313 GLU A CA 1
ATOM 2446 C C . GLU A 1 313 ? -8.477 10.886 23.204 1.00 98.31 313 GLU A C 1
ATOM 2448 O O . GLU A 1 313 ? -8.887 10.749 24.360 1.00 98.31 313 GLU A O 1
ATOM 2453 N N . ALA A 1 314 ? -9.297 10.773 22.155 1.00 97.38 314 ALA A N 1
ATOM 2454 C CA . ALA A 1 314 ? -10.694 10.369 22.283 1.00 97.38 314 ALA A CA 1
ATOM 2455 C C . ALA A 1 314 ? -10.817 8.934 22.818 1.00 97.38 314 ALA A C 1
ATOM 2457 O O . ALA A 1 314 ? -11.638 8.679 23.704 1.00 97.38 314 ALA A O 1
ATOM 2458 N N . THR A 1 315 ? -9.962 8.031 22.337 1.00 96.12 315 THR A N 1
ATOM 2459 C CA . THR A 1 315 ? -9.887 6.637 22.791 1.00 96.12 315 THR A CA 1
ATOM 2460 C C . THR A 1 315 ? -9.474 6.561 24.258 1.00 96.12 315 THR A C 1
ATOM 2462 O O . THR A 1 315 ? -10.163 5.917 25.047 1.00 96.12 315 THR A O 1
ATOM 2465 N N . ASP A 1 316 ? -8.444 7.303 24.671 1.00 97.81 316 ASP A N 1
ATOM 2466 C CA . ASP A 1 316 ? -8.002 7.360 26.070 1.00 97.81 316 ASP A CA 1
ATOM 2467 C C . ASP A 1 316 ? -9.096 7.910 26.995 1.00 97.81 316 ASP A C 1
ATOM 2469 O O . ASP A 1 316 ? -9.349 7.378 28.082 1.00 97.81 316 ASP A O 1
ATOM 2473 N N . LYS A 1 317 ? -9.793 8.972 26.566 1.00 98.25 317 LYS A N 1
ATOM 2474 C CA . LYS A 1 317 ? -10.930 9.543 27.305 1.00 98.25 317 LYS A CA 1
ATOM 2475 C C . LYS A 1 317 ? -12.062 8.524 27.448 1.00 98.25 317 LYS A C 1
ATOM 2477 O O . LYS A 1 317 ? -12.680 8.460 28.513 1.00 98.25 317 LYS A O 1
ATOM 2482 N N . LEU A 1 318 ? -12.348 7.746 26.404 1.00 97.50 318 LEU A N 1
ATOM 2483 C CA . LEU A 1 318 ? -13.395 6.728 26.433 1.00 97.50 318 LEU A CA 1
ATOM 2484 C C . LEU A 1 318 ? -12.996 5.526 27.298 1.00 97.50 318 LEU A C 1
ATOM 2486 O O . LEU A 1 318 ? -13.806 5.098 28.116 1.00 97.50 318 LEU A O 1
ATOM 2490 N N . SER A 1 319 ? -11.747 5.064 27.209 1.00 98.06 319 SER A N 1
ATOM 2491 C CA . SER A 1 319 ? -11.202 3.997 28.058 1.00 98.06 319 SER A CA 1
ATOM 2492 C C . SER A 1 319 ? -11.321 4.354 29.538 1.00 98.06 319 SER A C 1
ATOM 2494 O O . SER A 1 319 ? -11.888 3.593 30.314 1.00 98.06 319 SER A O 1
ATOM 2496 N N . ARG A 1 320 ? -10.910 5.569 29.932 1.00 98.50 320 ARG A N 1
ATOM 2497 C CA . ARG A 1 320 ? -11.040 6.033 31.327 1.00 98.50 320 ARG A CA 1
ATOM 2498 C C . ARG A 1 320 ? -12.496 6.074 31.800 1.00 98.50 320 ARG A C 1
ATOM 2500 O O . ARG A 1 320 ? -12.778 5.745 32.951 1.00 98.50 320 ARG A O 1
ATOM 2507 N N . LYS A 1 321 ? -13.434 6.483 30.934 1.00 98.44 321 LYS A N 1
ATOM 2508 C CA . LYS A 1 321 ? -14.874 6.469 31.251 1.00 98.44 321 LYS A CA 1
ATOM 2509 C C . LYS A 1 321 ? -15.398 5.044 31.408 1.00 98.44 321 LYS A C 1
ATOM 2511 O O . LYS A 1 321 ? -16.181 4.800 32.323 1.00 98.44 321 LYS A O 1
ATOM 2516 N N . TYR A 1 322 ? -14.968 4.130 30.544 1.00 98.00 322 TYR A N 1
ATOM 2517 C CA . TYR A 1 322 ? -15.327 2.720 30.616 1.00 98.00 322 TYR A CA 1
ATOM 2518 C C . TYR A 1 322 ? -14.818 2.084 31.914 1.00 98.00 322 TYR A C 1
ATOM 2520 O O . TYR A 1 322 ? -15.608 1.480 32.633 1.00 98.00 322 TYR A O 1
ATOM 2528 N N . ASP A 1 323 ? -13.558 2.316 32.287 1.00 98.31 323 ASP A N 1
ATOM 2529 C CA . ASP A 1 323 ? -12.985 1.806 33.538 1.00 98.31 323 ASP A CA 1
ATOM 2530 C C . ASP A 1 323 ? -13.711 2.361 34.772 1.00 98.31 323 ASP A C 1
ATOM 2532 O O . ASP A 1 323 ? -14.034 1.617 35.701 1.00 98.31 323 ASP A O 1
ATOM 2536 N N . ALA A 1 324 ? -14.052 3.654 34.762 1.00 98.50 324 ALA A N 1
ATOM 2537 C CA . ALA A 1 324 ? -14.835 4.272 35.829 1.00 98.50 324 ALA A CA 1
ATOM 2538 C C . ALA A 1 324 ? -16.252 3.677 35.935 1.00 98.50 324 ALA A C 1
ATOM 2540 O O . ALA A 1 324 ? -16.736 3.410 37.038 1.00 98.50 324 ALA A O 1
ATOM 2541 N N . GLN A 1 325 ? -16.927 3.442 34.804 1.00 98.19 325 GLN A N 1
ATOM 2542 C CA . GLN A 1 325 ? -18.245 2.801 34.784 1.00 98.19 325 GLN A CA 1
ATOM 2543 C C . GLN A 1 325 ? -18.170 1.343 35.237 1.00 98.19 325 GLN A C 1
ATOM 2545 O O . GLN A 1 325 ? -18.984 0.927 36.059 1.00 98.19 325 GLN A O 1
ATOM 2550 N N . LYS A 1 326 ? -17.167 0.591 34.778 1.00 98.44 326 LYS A N 1
A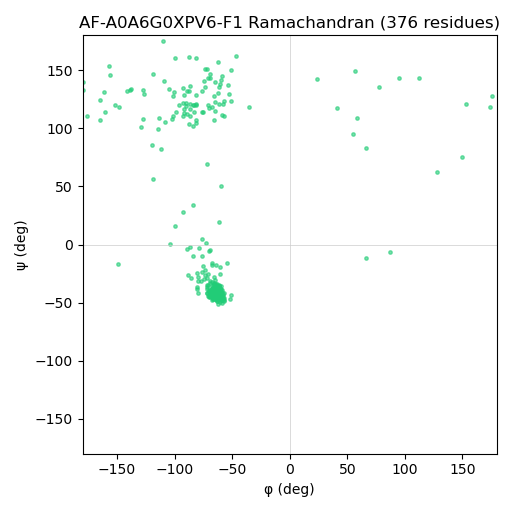TOM 2551 C CA . LYS A 1 326 ? -16.910 -0.790 35.193 1.00 98.44 326 LYS A CA 1
ATOM 2552 C C . LYS A 1 326 ? -16.696 -0.883 36.704 1.00 98.44 326 LYS A C 1
ATOM 2554 O O . LYS A 1 326 ? -17.331 -1.707 37.358 1.00 98.44 326 LYS A O 1
ATOM 2559 N N . ALA A 1 327 ? -15.883 0.005 37.280 1.00 98.38 327 ALA A N 1
ATOM 2560 C CA . ALA A 1 327 ? -15.684 0.080 38.727 1.00 98.38 327 ALA A CA 1
ATOM 2561 C C . ALA A 1 327 ? -16.988 0.413 39.473 1.00 98.38 327 ALA A C 1
ATOM 2563 O O . ALA A 1 327 ? -17.302 -0.211 40.487 1.00 98.38 327 ALA A O 1
ATOM 2564 N N . ARG A 1 328 ? -17.789 1.354 38.952 1.00 98.38 328 ARG A N 1
ATOM 2565 C CA . ARG A 1 328 ? -19.094 1.703 39.532 1.00 98.38 328 ARG A CA 1
ATOM 2566 C C . ARG A 1 328 ? -20.059 0.518 39.525 1.00 98.38 328 ARG A C 1
ATOM 2568 O O . ARG A 1 328 ? -20.709 0.280 40.538 1.00 98.38 328 ARG A O 1
ATOM 2575 N N . VAL A 1 329 ? -20.144 -0.219 38.420 1.00 98.06 329 VAL A N 1
ATOM 2576 C CA . VAL A 1 329 ? -20.996 -1.413 38.308 1.00 98.06 329 VAL A CA 1
ATOM 2577 C C . VAL A 1 329 ? -20.580 -2.462 39.336 1.00 98.06 329 VAL A C 1
ATOM 2579 O O . VAL A 1 329 ? -21.425 -2.908 40.102 1.00 98.06 329 VAL A O 1
ATOM 2582 N N . GLN A 1 330 ? -19.283 -2.756 39.464 1.00 98.50 330 GLN A N 1
ATOM 2583 C CA . GLN A 1 330 ? -18.791 -3.713 40.463 1.00 98.50 330 GLN A CA 1
ATOM 2584 C C . GLN A 1 330 ? -19.137 -3.315 41.905 1.00 98.50 330 GLN A C 1
ATOM 2586 O O . GLN A 1 330 ? -19.439 -4.173 42.737 1.00 98.50 330 GLN A O 1
ATOM 2591 N N . VAL A 1 331 ? -19.077 -2.021 42.238 1.00 98.56 331 VAL A N 1
ATOM 2592 C CA . VAL A 1 331 ? -19.480 -1.535 43.568 1.00 98.56 331 VAL A CA 1
ATOM 2593 C C . VAL A 1 331 ? -20.984 -1.709 43.770 1.00 98.56 331 VAL A C 1
ATOM 2595 O O . VA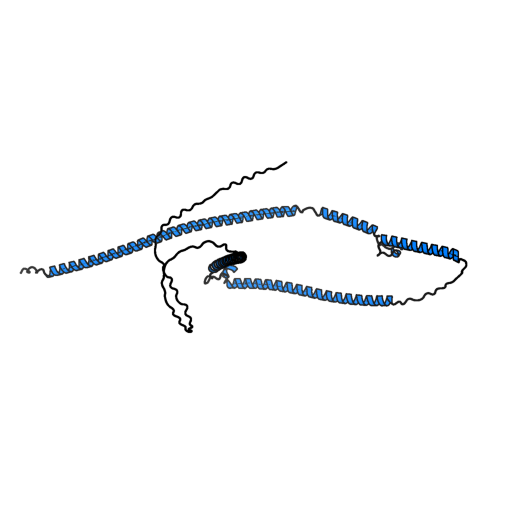L A 1 331 ? -21.390 -2.256 44.793 1.00 98.56 331 VAL A O 1
ATOM 2598 N N . LEU A 1 332 ? -21.800 -1.322 42.786 1.00 98.19 332 LEU A N 1
ATOM 2599 C CA . LEU A 1 332 ? -23.255 -1.472 42.854 1.00 98.19 332 LEU A CA 1
ATOM 2600 C C . LEU A 1 332 ? -23.684 -2.944 42.952 1.00 98.19 332 LEU A C 1
ATOM 2602 O O . LEU A 1 332 ? -24.589 -3.262 43.716 1.00 98.19 332 LEU A O 1
ATOM 2606 N N . GLU A 1 333 ? -23.009 -3.860 42.260 1.00 98.19 333 GLU A N 1
ATOM 2607 C CA . GLU A 1 333 ? -23.241 -5.307 42.375 1.00 98.19 333 GLU A CA 1
ATOM 2608 C C . GLU A 1 333 ? -22.902 -5.829 43.782 1.00 98.19 333 GLU A C 1
ATOM 2610 O O . GLU A 1 333 ? -23.668 -6.592 44.382 1.00 98.19 333 GLU A O 1
ATOM 2615 N N . LYS A 1 334 ? -21.784 -5.374 44.367 1.00 98.38 334 LYS A N 1
ATOM 2616 C CA . LYS A 1 334 ? -21.417 -5.692 45.759 1.00 98.38 334 LYS A CA 1
ATOM 2617 C C . LYS A 1 334 ? -22.428 -5.131 46.762 1.00 98.38 334 LYS A C 1
ATOM 2619 O O . LYS A 1 334 ? -22.697 -5.759 47.783 1.00 98.38 334 LYS A O 1
ATOM 2624 N N . GLU A 1 335 ? -22.990 -3.956 46.511 1.00 98.31 335 GLU A N 1
ATOM 2625 C CA . GLU A 1 335 ? -24.031 -3.376 47.364 1.00 98.31 335 GLU A CA 1
ATOM 2626 C C . GLU A 1 335 ? -25.366 -4.110 47.215 1.00 98.31 335 GLU A C 1
ATOM 2628 O O . GLU A 1 335 ? -26.005 -4.425 48.219 1.00 98.31 335 GLU A O 1
ATOM 2633 N N . ALA A 1 336 ? -25.759 -4.463 45.990 1.00 98.31 336 ALA A N 1
ATOM 2634 C CA . ALA A 1 336 ? -26.970 -5.229 45.714 1.00 98.31 336 ALA A CA 1
ATOM 2635 C C . ALA A 1 336 ? -26.931 -6.611 46.384 1.00 98.31 336 ALA A C 1
ATOM 2637 O O . ALA A 1 336 ? -27.903 -7.019 47.022 1.00 98.31 336 ALA A O 1
ATOM 2638 N N . THR A 1 337 ? -25.793 -7.306 46.315 1.00 98.31 337 THR A N 1
ATOM 2639 C CA . THR A 1 337 ? -25.596 -8.597 46.996 1.00 98.31 337 THR A CA 1
ATOM 2640 C C . THR A 1 337 ? -25.646 -8.458 48.519 1.00 98.31 337 THR A C 1
ATOM 2642 O O . THR A 1 337 ? -26.358 -9.224 49.166 1.00 98.31 337 THR A O 1
ATOM 2645 N N . LYS A 1 338 ? -24.996 -7.439 49.101 1.00 98.50 338 LYS A N 1
ATOM 2646 C CA . LYS A 1 338 ? -25.106 -7.126 50.542 1.00 98.50 338 LYS A CA 1
ATOM 2647 C C . LYS A 1 338 ? -26.534 -6.786 50.972 1.00 98.50 338 LYS A C 1
ATOM 2649 O O . LYS A 1 338 ? -26.948 -7.134 52.073 1.00 98.50 338 LYS A O 1
ATOM 2654 N N . ASN A 1 339 ? -27.294 -6.078 50.144 1.00 98.31 339 ASN A N 1
ATOM 2655 C CA . ASN A 1 339 ? -28.683 -5.752 50.458 1.00 98.31 339 ASN A CA 1
ATOM 2656 C C . ASN A 1 339 ? -29.574 -6.990 50.361 1.00 98.31 339 ASN A C 1
ATOM 2658 O O . ASN A 1 339 ? -30.417 -7.193 51.231 1.00 98.31 339 ASN A O 1
ATOM 2662 N N . LYS A 1 340 ? -29.337 -7.863 49.375 1.00 98.56 340 LYS A N 1
ATOM 2663 C CA . LYS A 1 340 ? -30.025 -9.152 49.262 1.00 98.56 340 LYS A CA 1
ATOM 2664 C C . LYS A 1 340 ? -29.810 -10.006 50.512 1.00 98.56 340 LYS A C 1
ATOM 2666 O O . LYS A 1 340 ? -30.787 -10.497 51.062 1.00 98.56 340 LYS A O 1
ATOM 2671 N N . THR A 1 341 ? -28.575 -10.126 51.007 1.00 98.25 341 THR A N 1
ATOM 2672 C CA . THR A 1 341 ? -28.304 -10.892 52.236 1.00 98.25 341 THR A CA 1
ATOM 2673 C C . THR A 1 341 ? -28.968 -10.274 53.466 1.00 98.25 341 THR A C 1
ATOM 2675 O O . THR A 1 341 ? -29.568 -11.001 54.252 1.00 98.25 341 THR A O 1
ATOM 2678 N N . LYS A 1 342 ? -28.946 -8.941 53.615 1.00 98.31 342 LYS A N 1
ATOM 2679 C CA . LYS A 1 342 ? -29.673 -8.249 54.696 1.00 98.31 342 LYS A CA 1
ATOM 2680 C C . LYS A 1 342 ? -31.179 -8.511 54.649 1.00 98.31 342 LYS A C 1
ATOM 2682 O O . LYS A 1 342 ? -31.773 -8.764 55.690 1.00 98.31 342 LYS A O 1
ATOM 2687 N N . ILE A 1 343 ? -31.792 -8.460 53.465 1.00 98.38 343 ILE A N 1
ATOM 2688 C CA . ILE A 1 343 ? -33.223 -8.749 53.293 1.00 98.38 343 ILE A CA 1
ATOM 2689 C C . ILE A 1 343 ? -33.517 -10.202 53.672 1.00 98.38 343 ILE A C 1
ATOM 2691 O O . ILE A 1 343 ? -34.456 -10.440 54.424 1.00 98.38 343 ILE A O 1
ATOM 2695 N N . THR A 1 344 ? -32.701 -11.161 53.221 1.00 98.25 344 THR A N 1
ATOM 2696 C CA . THR A 1 344 ? -32.856 -12.573 53.604 1.00 98.25 344 THR A CA 1
ATOM 2697 C C . THR A 1 344 ? -32.804 -12.755 55.122 1.00 98.25 344 THR A C 1
ATOM 2699 O O . THR A 1 344 ? -33.695 -13.388 55.676 1.00 98.25 344 THR A O 1
ATOM 2702 N N . LEU A 1 345 ? -31.841 -12.129 55.809 1.00 98.31 345 LEU A N 1
ATOM 2703 C CA . LEU A 1 345 ? -31.735 -12.187 57.273 1.00 98.31 345 LEU A CA 1
ATOM 2704 C C . LEU A 1 345 ? -32.951 -11.573 57.983 1.00 98.31 345 LEU A C 1
ATOM 2706 O O . LEU A 1 345 ? -33.420 -12.107 58.984 1.00 98.31 345 LEU A O 1
ATOM 2710 N N . LEU A 1 346 ? -33.481 -10.453 57.480 1.00 98.25 346 LEU A N 1
ATOM 2711 C CA . LEU A 1 346 ? -34.692 -9.845 58.040 1.00 98.25 346 LEU A CA 1
ATOM 2712 C C . LEU A 1 346 ? -35.925 -10.732 57.835 1.00 98.25 346 LEU A C 1
ATOM 2714 O O . LEU A 1 346 ? -36.754 -10.824 58.734 1.00 98.25 346 LEU A O 1
ATOM 2718 N N . LEU A 1 347 ? -36.034 -11.402 56.686 1.00 98.25 347 LEU A N 1
ATOM 2719 C CA . LEU A 1 347 ? -37.108 -12.361 56.426 1.00 98.25 347 LEU A CA 1
ATOM 2720 C C . LEU A 1 347 ? -36.997 -13.595 57.327 1.00 98.25 347 LEU A C 1
ATOM 2722 O O . LEU A 1 347 ? -38.013 -14.067 57.825 1.00 98.25 347 LEU A O 1
ATOM 2726 N N . GLU A 1 348 ? -35.790 -14.111 57.562 1.00 97.81 348 GLU A N 1
ATOM 2727 C CA . GLU A 1 348 ? -35.551 -15.190 58.531 1.00 97.81 348 GLU A CA 1
ATOM 2728 C C . GLU A 1 348 ? -35.930 -14.761 59.948 1.00 97.81 348 GLU A C 1
ATOM 2730 O O . GLU A 1 348 ? -36.630 -15.493 60.643 1.00 97.81 348 GLU A O 1
ATOM 2735 N N . LYS A 1 349 ? -35.551 -13.544 60.355 1.00 97.88 349 LYS A N 1
ATOM 2736 C CA . LYS A 1 349 ? -35.955 -12.998 61.651 1.00 97.88 349 LYS A CA 1
ATOM 2737 C C . LYS A 1 349 ? -37.476 -12.864 61.765 1.00 97.88 349 LYS A C 1
ATOM 2739 O O . LYS A 1 349 ? -38.022 -13.304 62.764 1.00 97.88 349 LYS A O 1
ATOM 2744 N N . SER A 1 350 ? -38.151 -12.330 60.743 1.00 97.69 350 SER A N 1
ATOM 2745 C CA . SER A 1 350 ? -39.618 -12.225 60.724 1.00 97.69 350 SER A CA 1
ATOM 2746 C C . SER A 1 350 ? -40.274 -13.592 60.886 1.00 97.69 350 SER A C 1
ATOM 2748 O O . SER A 1 350 ? -41.176 -13.727 61.695 1.00 97.69 350 SER A O 1
ATOM 2750 N N . LYS A 1 351 ? -39.780 -14.622 60.186 1.00 97.75 351 LYS A N 1
ATOM 2751 C CA . LYS A 1 351 ? -40.291 -15.994 60.332 1.00 97.75 351 LYS A CA 1
ATOM 2752 C C . LYS A 1 351 ? -40.095 -16.543 61.746 1.00 97.75 351 LYS A C 1
ATOM 2754 O O . LYS A 1 351 ? -40.971 -17.234 62.252 1.00 97.75 351 LYS A O 1
ATOM 2759 N N . ASN A 1 352 ? -38.952 -16.259 62.372 1.00 97.62 352 ASN A N 1
ATOM 2760 C CA . ASN A 1 352 ? -38.701 -16.660 63.755 1.00 97.62 352 ASN A CA 1
ATOM 2761 C C . ASN A 1 352 ? -39.621 -15.916 64.734 1.00 97.62 352 ASN A C 1
ATOM 2763 O O . ASN A 1 352 ? -40.121 -16.530 65.674 1.00 97.62 352 ASN A O 1
ATOM 2767 N N . ASP A 1 353 ? -39.843 -14.618 64.510 1.00 97.69 353 ASP A N 1
ATOM 2768 C CA . ASP A 1 353 ? -40.757 -13.796 65.305 1.00 97.69 353 ASP A CA 1
ATOM 2769 C C . ASP A 1 353 ? -42.211 -14.293 65.140 1.00 97.69 353 ASP A C 1
ATOM 2771 O O . ASP A 1 353 ? -42.908 -14.451 66.140 1.00 97.69 353 ASP A O 1
ATOM 2775 N N . ASP A 1 354 ? -42.642 -14.636 63.920 1.00 97.69 354 ASP A N 1
ATOM 2776 C CA . ASP A 1 354 ? -43.959 -15.229 63.633 1.00 97.69 354 ASP A CA 1
ATOM 2777 C C . ASP A 1 354 ? -44.133 -16.577 64.356 1.00 97.69 354 ASP A C 1
ATOM 2779 O O . ASP A 1 354 ? -45.125 -16.787 65.048 1.00 97.69 354 ASP A O 1
ATOM 2783 N N . ALA A 1 355 ? -43.130 -17.462 64.296 1.00 97.06 355 ALA A N 1
ATOM 2784 C CA . ALA A 1 355 ? -43.162 -18.744 65.004 1.00 97.06 355 ALA A CA 1
ATOM 2785 C C . ALA A 1 355 ? -43.230 -18.579 66.536 1.00 97.06 355 ALA A C 1
ATOM 2787 O O . ALA A 1 355 ? -43.888 -19.366 67.220 1.00 97.06 355 ALA A O 1
ATOM 2788 N N . LEU A 1 356 ? -42.563 -17.558 67.087 1.00 97.88 356 LEU A N 1
ATOM 2789 C CA . LEU A 1 356 ? -42.654 -17.217 68.508 1.00 97.88 356 LEU A CA 1
ATOM 2790 C C . LEU A 1 356 ? -44.048 -16.688 68.869 1.00 97.88 356 LEU A C 1
ATOM 2792 O O . LEU A 1 356 ? -44.589 -17.063 69.909 1.00 97.88 356 LEU A O 1
ATOM 2796 N N . ILE A 1 357 ? -44.630 -15.829 68.028 1.00 97.62 357 ILE A N 1
ATOM 2797 C CA . ILE A 1 357 ? -45.992 -15.316 68.215 1.00 97.62 357 ILE A CA 1
ATOM 2798 C C . ILE A 1 357 ? -46.991 -16.474 68.212 1.00 97.62 357 ILE A C 1
ATOM 2800 O O . ILE A 1 357 ? -47.803 -16.551 69.131 1.00 97.62 357 ILE A O 1
ATOM 2804 N N . ASP A 1 358 ? -46.895 -17.393 67.251 1.00 97.38 358 ASP A N 1
ATOM 2805 C CA . ASP A 1 358 ? -47.762 -18.571 67.169 1.00 97.38 358 ASP A CA 1
ATOM 2806 C C . ASP A 1 358 ? -47.641 -19.447 68.428 1.00 97.38 358 ASP A C 1
ATOM 2808 O O . ASP A 1 358 ? -48.647 -19.873 68.997 1.00 97.38 358 ASP A O 1
ATOM 2812 N N . ALA A 1 359 ? -46.418 -19.679 68.923 1.00 96.81 359 ALA A N 1
ATOM 2813 C CA . ALA A 1 359 ? -46.193 -20.435 70.156 1.00 96.81 359 ALA A CA 1
ATOM 2814 C C . ALA A 1 359 ? -46.850 -19.766 71.378 1.00 96.81 359 ALA A C 1
ATOM 2816 O O . ALA A 1 359 ? -47.558 -20.425 72.139 1.00 96.81 359 ALA A O 1
ATOM 2817 N N . LEU A 1 360 ? -46.676 -18.450 71.537 1.00 96.25 360 LEU A N 1
ATOM 2818 C CA . LEU A 1 360 ? -47.278 -17.690 72.637 1.00 96.25 360 LEU A CA 1
ATOM 2819 C C . LEU A 1 360 ? -48.808 -17.606 72.527 1.00 96.25 360 LEU A C 1
ATOM 2821 O O . LEU A 1 360 ? -49.500 -17.635 73.545 1.00 96.25 360 LEU A O 1
ATOM 2825 N N . GLN A 1 361 ? -49.353 -17.503 71.313 1.00 96.25 361 GLN A N 1
ATOM 2826 C CA . GLN A 1 361 ? -50.799 -17.534 71.083 1.00 96.25 361 GLN A CA 1
ATOM 2827 C C . GLN A 1 361 ? -51.393 -18.879 71.507 1.00 96.25 361 GLN A C 1
ATOM 2829 O O . GLN A 1 361 ? -52.392 -18.889 72.224 1.00 96.25 361 GLN A O 1
ATOM 2834 N N . ASN A 1 362 ? -50.740 -19.991 71.158 1.00 95.12 362 ASN A N 1
ATOM 2835 C CA . ASN A 1 362 ? -51.158 -21.325 71.590 1.00 95.12 362 ASN A CA 1
ATOM 2836 C C . ASN A 1 362 ? -51.152 -21.460 73.125 1.00 95.12 362 ASN A C 1
ATOM 2838 O O . ASN A 1 362 ? -52.129 -21.934 73.704 1.00 95.12 362 ASN A O 1
ATOM 2842 N N . GLU A 1 363 ? -50.108 -20.976 73.808 1.00 94.81 363 GLU A N 1
ATOM 2843 C CA . GLU A 1 363 ? -50.057 -20.976 75.280 1.00 94.81 363 GLU A CA 1
ATOM 2844 C C . GLU A 1 363 ? -51.179 -20.130 75.909 1.00 94.81 363 GLU A C 1
ATOM 2846 O O . GLU A 1 363 ? -51.792 -20.531 76.904 1.00 94.81 363 GLU A O 1
ATOM 2851 N N . LEU A 1 364 ? -51.480 -18.959 75.335 1.00 94.00 364 LEU A N 1
ATOM 2852 C CA . LEU A 1 364 ? -52.585 -18.112 75.792 1.00 94.00 364 LEU A CA 1
ATOM 2853 C C . LEU A 1 364 ? -53.947 -18.779 75.581 1.00 94.00 364 LEU A C 1
ATOM 2855 O O . LEU A 1 364 ? -54.809 -18.672 76.458 1.00 94.00 364 LEU A O 1
ATOM 2859 N N . GLU A 1 365 ? -54.151 -19.467 74.457 1.00 94.19 365 GLU A N 1
ATOM 2860 C CA . GLU A 1 365 ? -55.364 -20.248 74.207 1.00 94.19 365 GLU A CA 1
ATOM 2861 C C . GLU A 1 365 ? -55.532 -21.374 75.231 1.00 94.19 365 GLU A C 1
ATOM 2863 O O . GLU A 1 365 ? -56.621 -21.545 75.786 1.00 94.19 365 GLU A O 1
ATOM 2868 N N . ASP A 1 366 ? -54.461 -22.104 75.540 1.00 91.81 366 ASP A N 1
ATOM 2869 C CA . ASP A 1 366 ? -54.489 -23.184 76.526 1.00 91.81 366 ASP A CA 1
ATOM 2870 C C . ASP A 1 366 ? -54.770 -22.661 77.944 1.00 91.81 366 ASP A C 1
ATOM 2872 O O . ASP A 1 366 ? -55.596 -23.226 78.669 1.00 91.81 366 ASP A O 1
ATOM 2876 N N . LEU A 1 367 ? -54.181 -21.523 78.328 1.00 91.06 367 LEU A N 1
ATOM 2877 C CA . LEU A 1 367 ? -54.484 -20.847 79.596 1.00 91.06 367 LEU A CA 1
ATOM 2878 C C . LEU A 1 367 ? -55.931 -20.341 79.666 1.00 91.06 367 LEU A C 1
ATOM 2880 O O . LEU A 1 367 ? -56.555 -20.387 80.731 1.00 91.06 367 LEU A O 1
ATOM 2884 N N . GLN A 1 368 ? -56.485 -19.853 78.553 1.00 86.88 368 GLN A N 1
ATOM 2885 C CA . GLN A 1 368 ? -57.893 -19.457 78.481 1.00 86.88 368 GLN A CA 1
ATOM 2886 C C . GLN A 1 368 ? -58.826 -20.667 78.591 1.00 86.88 368 GLN A C 1
ATOM 2888 O O . GLN A 1 368 ? -59.830 -20.581 79.299 1.00 86.88 368 GLN A O 1
ATOM 2893 N N . ARG A 1 369 ? -58.483 -21.803 77.968 1.00 83.75 369 ARG A N 1
ATOM 2894 C CA . ARG A 1 369 ? -59.229 -23.068 78.102 1.00 83.75 369 ARG A CA 1
ATOM 2895 C C . ARG A 1 369 ? -59.167 -23.634 79.522 1.00 83.75 369 ARG A C 1
ATOM 2897 O O . ARG A 1 369 ? -60.157 -24.187 79.993 1.00 83.75 369 ARG A O 1
ATOM 2904 N N . GLY A 1 370 ? -58.040 -23.471 80.216 1.00 76.25 370 GLY A N 1
ATOM 2905 C CA . GLY A 1 370 ? -57.845 -23.913 81.600 1.00 76.25 370 GLY A CA 1
ATOM 2906 C C . GLY A 1 370 ? -58.512 -23.033 82.667 1.00 76.25 370 GLY A C 1
ATOM 2907 O O . GLY A 1 370 ? -58.563 -23.425 83.834 1.00 76.25 370 GLY A O 1
ATOM 2908 N N . ARG A 1 371 ? -59.035 -21.849 82.312 1.00 69.31 371 ARG A N 1
ATOM 2909 C CA . ARG A 1 371 ? -59.697 -20.949 83.267 1.00 69.31 371 ARG A CA 1
ATOM 2910 C C . ARG A 1 371 ? -61.155 -21.394 83.496 1.00 69.31 371 ARG A C 1
ATOM 2912 O O . ARG A 1 371 ? -61.937 -21.393 82.546 1.00 69.31 371 ARG A O 1
ATOM 2919 N N . PRO A 1 372 ? -61.577 -21.715 84.736 1.00 60.31 372 PRO A N 1
ATOM 2920 C CA . PRO A 1 372 ? -62.973 -22.047 85.012 1.00 60.31 372 PRO A CA 1
ATOM 2921 C C . PRO A 1 372 ? -63.873 -20.839 84.710 1.00 60.31 372 PRO A C 1
ATOM 2923 O O . PRO A 1 372 ? -63.589 -19.722 85.153 1.00 60.31 372 PRO A O 1
ATOM 2926 N N . GLN A 1 373 ? -64.951 -21.049 83.943 1.00 61.53 373 GLN A N 1
ATOM 2927 C CA . GLN A 1 373 ? -65.946 -20.002 83.694 1.00 61.53 373 GLN A CA 1
ATOM 2928 C C . GLN A 1 373 ? -66.576 -19.557 85.025 1.00 61.53 373 GLN A C 1
ATOM 2930 O O . GLN A 1 373 ? -66.897 -20.415 85.853 1.00 61.53 373 GLN A O 1
ATOM 2935 N N . PRO A 1 374 ? -66.789 -18.245 85.247 1.00 59.94 374 PRO A N 1
ATOM 2936 C CA . PRO A 1 374 ? -67.545 -17.793 86.407 1.00 59.94 374 PRO A CA 1
ATOM 2937 C C . PRO A 1 374 ? -68.964 -18.385 86.354 1.00 59.94 374 PRO A C 1
ATOM 2939 O O . PRO A 1 374 ? -69.534 -18.486 85.260 1.00 59.94 374 PRO A O 1
ATOM 2942 N N . PRO A 1 375 ? -69.547 -18.788 87.501 1.00 55.12 375 PRO A N 1
ATOM 2943 C CA . PRO A 1 375 ? -70.899 -19.324 87.529 1.00 55.12 375 PRO A CA 1
ATOM 2944 C C . PRO A 1 375 ? -71.847 -18.288 86.925 1.00 55.12 375 PRO A C 1
ATOM 2946 O O . PRO A 1 375 ? -71.887 -17.140 87.372 1.00 55.12 375 PRO A O 1
ATOM 2949 N N . LYS A 1 376 ? -72.589 -18.685 85.885 1.00 55.28 376 LYS A N 1
ATOM 2950 C CA . LYS A 1 376 ? -73.682 -17.870 85.350 1.00 55.28 376 LYS A CA 1
ATOM 2951 C C . LYS A 1 376 ? -74.674 -17.655 86.492 1.00 55.28 376 LYS A C 1
ATOM 2953 O O . LYS A 1 376 ? -75.259 -18.615 86.986 1.00 55.28 376 LYS A O 1
ATOM 2958 N N . GLY A 1 377 ? -74.773 -16.414 86.960 1.00 60.81 377 GLY A N 1
ATOM 2959 C CA . GLY A 1 377 ? -75.711 -16.023 88.000 1.00 60.81 377 GLY A CA 1
ATOM 2960 C C . GLY A 1 377 ? -77.146 -16.183 87.511 1.00 60.81 377 GLY A C 1
ATOM 2961 O O . GLY A 1 377 ? -77.532 -15.472 86.590 1.00 60.81 377 GLY A O 1
ATOM 2962 N N . THR A 1 378 ? -77.841 -17.115 88.175 1.00 45.31 378 THR A N 1
ATOM 2963 C CA . THR A 1 378 ? -79.298 -17.347 88.298 1.00 45.31 378 THR A CA 1
ATOM 2964 C C . THR A 1 378 ? -80.131 -17.444 87.032 1.00 45.31 378 THR A C 1
ATOM 2966 O O . THR A 1 378 ? -80.324 -16.405 86.365 1.00 45.31 378 THR A O 1
#

pLDDT: mean 74.27, std 21.67, range [32.88, 98.56]

Solvent-accessible surface area (backbone atoms only — not comparable to full-atom values): 23658 Å² total; per-residue (Å²): 141,83,90,83,84,87,82,86,81,85,84,84,86,82,87,84,85,80,87,88,83,83,83,89,81,90,84,85,86,82,83,80,89,83,82,81,86,88,81,89,80,90,82,84,89,82,89,82,89,85,81,89,82,91,82,86,86,83,93,81,91,80,82,92,74,95,78,82,69,84,64,48,66,60,52,50,51,52,50,50,53,50,51,51,53,52,48,52,52,52,53,51,51,49,54,49,54,54,50,49,57,58,49,68,74,61,68,83,54,88,95,52,61,76,68,44,62,57,62,43,70,82,74,63,72,97,61,103,58,64,48,68,57,51,51,53,52,53,51,51,52,52,50,52,51,52,51,52,51,49,53,53,51,52,53,51,52,52,53,50,51,50,51,49,54,54,50,54,52,52,50,54,50,54,52,52,52,51,53,53,50,52,54,53,52,54,61,62,70,70,62,91,77,88,88,85,89,86,89,83,91,85,82,89,79,55,52,67,66,47,50,51,50,44,51,49,49,52,51,51,50,51,49,50,52,50,51,52,52,52,51,32,65,63,54,31,90,90,53,65,66,70,53,62,71,66,74,73,55,89,70,75,48,42,69,62,48,51,54,51,52,53,53,50,50,56,49,52,53,51,53,51,60,67,63,66,59,77,65,65,71,61,54,54,52,51,51,52,52,52,49,52,53,50,52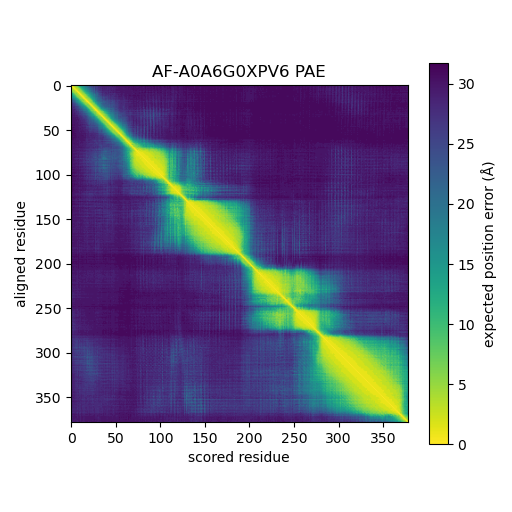,52,51,47,53,52,51,51,49,54,53,51,49,53,52,52,53,50,53,51,48,54,54,49,50,54,52,49,54,53,50,52,55,50,50,54,50,52,52,55,48,51,53,54,49,49,52,52,50,51,53,52,51,52,49,49,52,53,52,51,53,48,50,53,53,53,49,52,53,52,51,51,54,57,70,69,50,80,77,78,79,82,81,126

Radius of gyration: 58.88 Å; Cα contacts (8 Å, |Δi|>4): 29; chains: 1; bounding box: 152×88×177 Å